Protein AF-A0AAE0V8I0-F1 (afdb_monomer)

Secondary structure (DSSP, 8-state):
----------------PPP-----SS-----HHHHHTT-HHHHHHHHHHHH-HHHHHHT---HHHHHHHTTSHHHHHHHHT---S-S-HHHHTS-EEEEEEESS-HHHHHHHHHHH--TTSEEEEEE-TTS-HHHHHHHHHHHTT-TTEEE-SS-----TTSHHHHHHHHHHHHHHHHH-S---EEEEEETT---SS-HHHHHHHHHHTTT--B--BEEPPGGGGHHHHEEEEEETTEEEEEEEEPPPPGGGPPPEE--S--EEEHHHHHHHHH-HHHHHHHHHHTTSSSGGGTHHHHHTTSTTSTT---SSGGG-B-TTT-SS-----GGGS-S--------TTHHHHHHHHHHHHHHHHHHHHH-----PPP------------

Radius of gyration: 29.78 Å; Cα contacts (8 Å, |Δi|>4): 519; chains: 1; bounding box: 149×84×54 Å

Foldseek 3Di:
DDDDDDDDDDDDDPDDDDDDDDDDDDDDDQDVVCVVVVNVVSVVSVVVLVPDPVSVVVLDDFLVNLLVLLVDLVSNCVVLVADAADPDPLLLQAEEEEEEEEQDDLVLQSVQCRQADDLSYAYEYAYAPPHDPSSVSSNQSNQVSHPRRDYQPDHHNDFAQALSLVVSVLSSLVVRLVVDPRHWKYWYYYSNDHDPDHSSRVSVVSVVCVQAKFWAWAQDDPVCCQQQQFFWDDDPSHIDTDPHGADQQPPNFGWTFTALIIIHTNQLSVCCNPPPSNVSRSVSLRRGGNSSRTSVSRLLQDPPRGNHDDPDRVRGAHPVNGPRDDDDDPVPPPPDPDPDPPPPCVVVVVVVVVVVVVVVVCCVVPDDPPPDDDDDDDDDDDDDDD

Sequence (386 aa):
MRTERRNNTRHANFSQVHLWHLRPQSLRDPDTMGSSQGDRDELKCAQIQTLTKSFRKITRITDEQYIKQTEDCENFRRTRKYLLFPLSEEEKAFPVAYSIVLHHKTQNFERLLRSIYSPQNFYCIHVDKKAPESTRKAISSIVSCFDNVFLASKTEAVVYASWSRVQADINCMKDLYQVSNHWKYFINLCGQDFPIKTNLEIVRALKALGGANSLETESTPAIKGYRWKKSYQVRNGEIWRTNQDKSPPPFGLKVFSGNTYIVVSRDFVRYVLENPKAQVLISWINDTYSPDELLWATLQRIPGVPGFLRAHSKFDVTDIYSISRLIKWQGHEGAVDGLYPACLIAAGIFIILLLALYAILWKCMVSPPQRGKRKRILKGTNATCL

Organism: NCBI:txid175788

Mean predicted aligned error: 12.35 Å

InterPro domains:
  IPR003406 Glycosyl transferase, family 14 [PF02485] (96-333)

Structure (mmCIF, N/CA/C/O backbone):
data_AF-A0AAE0V8I0-F1
#
_entry.id   AF-A0AAE0V8I0-F1
#
loop_
_atom_site.group_PDB
_atom_site.id
_atom_site.type_symbol
_atom_site.label_atom_id
_atom_site.label_alt_id
_atom_site.label_comp_id
_atom_site.label_asym_id
_atom_site.label_entity_id
_atom_site.label_seq_id
_atom_site.pdbx_PDB_ins_code
_atom_site.Cartn_x
_atom_site.Cartn_y
_atom_site.Cartn_z
_atom_site.occupancy
_atom_site.B_iso_or_equiv
_atom_site.auth_seq_id
_atom_site.auth_comp_id
_atom_site.auth_asym_id
_atom_site.auth_atom_id
_atom_site.pdbx_PDB_model_num
ATOM 1 N N . MET A 1 1 ? -87.449 -2.166 -4.732 1.00 37.69 1 MET A N 1
ATOM 2 C CA . MET A 1 1 ? -86.564 -2.655 -3.645 1.00 37.69 1 MET A CA 1
ATOM 3 C C . MET A 1 1 ? -85.340 -1.734 -3.642 1.00 37.69 1 MET A C 1
ATOM 5 O O . MET A 1 1 ? -84.672 -1.703 -4.660 1.00 37.69 1 MET A O 1
ATOM 9 N N . ARG A 1 2 ? -85.167 -0.739 -2.745 1.00 29.28 2 ARG A N 1
ATOM 10 C CA . ARG A 1 2 ? -84.652 -0.834 -1.345 1.00 29.28 2 ARG A CA 1
ATOM 11 C C . ARG A 1 2 ? -83.521 -1.883 -1.244 1.00 29.28 2 ARG A C 1
ATOM 13 O O . ARG A 1 2 ? -83.790 -3.011 -1.621 1.00 29.28 2 ARG A O 1
ATOM 20 N N . THR A 1 3 ? -82.284 -1.648 -0.785 1.00 29.50 3 THR A N 1
ATOM 21 C CA . THR A 1 3 ? -81.689 -0.636 0.122 1.00 29.50 3 THR A CA 1
ATOM 22 C C . THR A 1 3 ? -80.147 -0.799 0.144 1.00 29.50 3 THR A C 1
ATOM 24 O O . THR A 1 3 ? -79.665 -1.921 0.191 1.00 29.50 3 THR A O 1
ATOM 27 N N . GLU A 1 4 ? -79.406 0.317 0.123 1.00 28.11 4 GLU A N 1
ATOM 28 C CA . GLU A 1 4 ? -78.242 0.716 0.959 1.00 28.11 4 GLU A CA 1
ATOM 29 C C . GLU A 1 4 ? -77.343 -0.324 1.706 1.00 28.11 4 GLU A C 1
ATOM 31 O O . GLU A 1 4 ? -77.831 -1.011 2.600 1.00 28.11 4 GLU A O 1
ATOM 36 N N . ARG A 1 5 ? -75.999 -0.297 1.505 1.00 28.23 5 ARG A N 1
ATOM 37 C CA . ARG A 1 5 ? -74.964 0.212 2.469 1.00 28.23 5 ARG A CA 1
ATOM 38 C C . ARG A 1 5 ? -73.483 -0.158 2.159 1.00 28.23 5 ARG A C 1
ATOM 40 O O . ARG A 1 5 ? -73.115 -1.321 2.136 1.00 28.23 5 ARG A O 1
ATOM 47 N N . ARG A 1 6 ? -72.655 0.907 2.159 1.00 28.14 6 ARG A N 1
ATOM 48 C CA . ARG A 1 6 ? -71.304 1.129 2.759 1.00 28.14 6 ARG A CA 1
ATOM 49 C C . ARG A 1 6 ? -70.010 0.456 2.236 1.00 28.14 6 ARG A C 1
ATOM 51 O O . ARG A 1 6 ? -69.714 -0.694 2.523 1.00 28.14 6 ARG A O 1
ATOM 58 N N . ASN A 1 7 ? -69.165 1.336 1.674 1.00 26.17 7 ASN A N 1
ATOM 59 C CA . ASN A 1 7 ? -67.704 1.519 1.808 1.00 26.17 7 ASN A CA 1
ATOM 60 C C . ASN A 1 7 ? -66.908 0.567 2.720 1.00 26.17 7 ASN A C 1
ATOM 62 O O . ASN A 1 7 ? -67.127 0.581 3.932 1.00 26.17 7 ASN A O 1
ATOM 66 N N . ASN A 1 8 ? -65.826 -0.019 2.178 1.00 25.42 8 ASN A N 1
ATOM 67 C CA . ASN A 1 8 ? -64.549 -0.155 2.894 1.00 25.42 8 ASN A CA 1
ATOM 68 C C . ASN A 1 8 ? -63.358 -0.476 1.954 1.00 25.42 8 ASN A C 1
ATOM 70 O O . ASN A 1 8 ? -63.134 -1.632 1.620 1.00 25.42 8 ASN A O 1
ATOM 74 N N . THR A 1 9 ? -62.534 0.513 1.602 1.00 29.11 9 THR A N 1
ATOM 75 C CA . THR A 1 9 ? -61.118 0.285 1.243 1.00 29.11 9 THR A CA 1
ATOM 76 C C . THR A 1 9 ? -60.301 1.454 1.772 1.00 29.11 9 THR A C 1
ATOM 78 O O . THR A 1 9 ? -60.267 2.537 1.192 1.00 29.11 9 THR A O 1
ATOM 81 N N . ARG A 1 10 ? -59.706 1.242 2.950 1.00 26.23 10 ARG A N 1
ATOM 82 C CA . ARG A 1 10 ? -58.800 2.178 3.616 1.00 26.23 10 ARG A CA 1
ATOM 83 C C . ARG A 1 10 ? -57.425 2.124 2.957 1.00 26.23 10 ARG A C 1
ATOM 85 O O . ARG A 1 10 ? -56.802 1.069 2.903 1.00 26.23 10 ARG A O 1
ATOM 92 N N . HIS A 1 11 ? -56.949 3.295 2.549 1.00 26.14 11 HIS A N 1
ATOM 93 C CA . HIS A 1 11 ? -55.534 3.597 2.390 1.00 26.14 11 HIS A CA 1
ATOM 94 C C . HIS A 1 11 ? -54.793 3.332 3.708 1.00 26.14 11 HIS A C 1
ATOM 96 O O . HIS A 1 11 ? -55.184 3.839 4.762 1.00 26.14 11 HIS A O 1
ATOM 102 N N . ALA A 1 12 ? -53.722 2.542 3.653 1.00 26.06 12 ALA A N 1
ATOM 103 C CA . ALA A 1 12 ? -52.812 2.370 4.774 1.00 26.06 12 ALA A CA 1
ATOM 104 C C . ALA A 1 12 ? -51.876 3.587 4.856 1.00 26.06 12 ALA A C 1
ATOM 106 O O . ALA A 1 12 ? -50.878 3.678 4.146 1.00 26.06 12 ALA A O 1
ATOM 107 N N . ASN A 1 13 ? -52.235 4.528 5.730 1.00 22.41 13 ASN A N 1
ATOM 108 C CA . ASN A 1 13 ? -51.329 5.526 6.288 1.00 22.41 13 ASN A CA 1
ATOM 109 C C . ASN A 1 13 ? -50.276 4.809 7.146 1.00 22.41 13 ASN A C 1
ATOM 111 O O . ASN A 1 13 ? -50.617 4.275 8.202 1.00 22.41 13 ASN A O 1
ATOM 115 N N . PHE A 1 14 ? -49.005 4.835 6.741 1.00 24.28 14 PHE A N 1
ATOM 116 C CA . PHE A 1 14 ? -47.903 4.610 7.676 1.00 24.28 14 PHE A CA 1
ATOM 117 C C . PHE A 1 14 ? -47.605 5.931 8.382 1.00 24.28 14 PHE A C 1
ATOM 119 O O . PHE A 1 14 ? -46.954 6.832 7.860 1.00 24.28 14 PHE A O 1
ATOM 126 N N . SER A 1 15 ? -48.181 6.044 9.572 1.00 25.33 15 SER A N 1
ATOM 127 C CA . SER A 1 15 ? -47.962 7.101 10.546 1.00 25.33 15 SER A CA 1
ATOM 128 C C . SER A 1 15 ? -46.480 7.244 10.902 1.00 25.33 15 SER A C 1
ATOM 130 O O . SER A 1 15 ? -45.805 6.272 11.242 1.00 25.33 15 SER A O 1
ATOM 132 N N . GLN A 1 16 ? -46.025 8.496 10.839 1.00 25.70 16 GLN A N 1
ATOM 133 C CA . GLN A 1 16 ? -44.775 9.020 11.378 1.00 25.70 16 GLN A CA 1
ATOM 134 C C . GLN A 1 16 ? -44.486 8.448 12.768 1.00 25.70 16 GLN A C 1
ATOM 136 O O . GLN A 1 16 ? -45.225 8.687 13.721 1.00 25.70 16 GLN A O 1
ATOM 141 N N . VAL A 1 17 ? -43.371 7.733 12.892 1.00 26.28 17 VAL A N 1
ATOM 142 C CA . VAL A 1 17 ? -42.777 7.428 14.191 1.00 26.28 17 VAL A CA 1
ATOM 143 C C . VAL A 1 17 ? -41.983 8.660 14.615 1.00 26.28 17 VAL A C 1
ATOM 145 O O . VAL A 1 17 ? -41.056 9.092 13.931 1.00 26.28 17 VAL A O 1
ATOM 148 N N . HIS A 1 18 ? -42.429 9.256 15.716 1.00 25.70 18 HIS A N 1
ATOM 149 C CA . HIS A 1 18 ? -41.935 10.491 16.305 1.00 25.70 18 HIS A CA 1
ATOM 150 C C . HIS A 1 18 ? -40.403 10.546 16.422 1.00 25.70 18 HIS A C 1
ATOM 152 O O . HIS A 1 18 ? -39.776 9.756 17.127 1.00 25.70 18 HIS A O 1
ATOM 158 N N . LEU A 1 19 ? -39.816 11.548 15.760 1.00 24.81 19 LEU A N 1
ATOM 159 C CA . LEU A 1 19 ? -38.449 12.003 15.981 1.00 24.81 19 LEU A CA 1
ATOM 160 C C . LEU A 1 19 ? -38.363 12.655 17.367 1.00 24.81 19 LEU A C 1
ATOM 162 O O . LEU A 1 19 ? -39.004 13.675 17.621 1.00 24.81 19 LEU A O 1
ATOM 166 N N . TRP A 1 20 ? -37.524 12.101 18.235 1.00 25.14 20 TRP A N 1
ATOM 167 C CA . TRP A 1 20 ? -37.144 12.699 19.510 1.00 25.14 20 TRP A CA 1
ATOM 168 C C . TRP A 1 20 ? -36.502 14.078 19.288 1.00 25.14 20 TRP A C 1
ATOM 170 O O . TRP A 1 20 ? -35.341 14.189 18.899 1.00 25.14 20 TRP A O 1
ATOM 180 N N . HIS A 1 21 ? -37.276 15.139 19.519 1.00 29.64 21 HIS A N 1
ATOM 181 C CA . HIS A 1 21 ? -36.801 16.516 19.627 1.00 29.64 21 HIS A CA 1
ATOM 182 C C . HIS A 1 21 ? -36.684 16.891 21.100 1.00 29.64 21 HIS A C 1
ATOM 184 O O . HIS A 1 21 ? -37.658 17.321 21.704 1.00 29.64 21 HIS A O 1
ATOM 190 N N . LEU A 1 22 ? -35.478 16.784 21.655 1.00 26.23 22 LEU A N 1
ATOM 191 C CA . LEU A 1 22 ? -35.061 17.563 22.821 1.00 26.23 22 LEU A CA 1
ATOM 192 C C . LEU A 1 22 ? -33.598 17.978 22.610 1.00 26.23 22 LEU A C 1
ATOM 194 O O . LEU A 1 22 ? -32.671 17.288 23.025 1.00 26.23 22 LEU A O 1
ATOM 198 N N . ARG A 1 23 ? -33.392 19.097 21.900 1.00 28.05 23 ARG A N 1
ATOM 199 C CA . ARG A 1 23 ? -32.102 19.805 21.849 1.00 28.05 23 ARG A CA 1
ATOM 200 C C . ARG A 1 23 ? -32.091 20.891 22.928 1.00 28.05 23 ARG A C 1
ATOM 202 O O . ARG A 1 23 ? -32.967 21.754 22.891 1.00 28.05 23 ARG A O 1
ATOM 209 N N . PRO A 1 24 ? -31.078 20.953 23.801 1.00 25.78 24 PRO A N 1
ATOM 210 C CA . PRO A 1 24 ? -30.691 22.204 24.433 1.00 25.78 24 PRO A CA 1
ATOM 211 C C . PRO A 1 24 ? -29.998 23.095 23.392 1.00 25.78 24 PRO A C 1
ATOM 213 O O . PRO A 1 24 ? -29.109 22.655 22.662 1.00 25.78 24 PRO A O 1
ATOM 216 N N . GLN A 1 25 ? -30.423 24.354 23.305 1.00 33.75 25 GLN A N 1
ATOM 217 C CA . GLN A 1 25 ? -29.809 25.385 22.472 1.00 33.75 25 GLN A CA 1
ATOM 218 C C . GLN A 1 25 ? -28.459 25.818 23.063 1.00 33.75 25 GLN A C 1
ATOM 220 O O . GLN A 1 25 ? -28.404 26.728 23.881 1.00 33.75 25 GLN A O 1
ATOM 225 N N . SER A 1 26 ? -27.355 25.220 22.618 1.00 31.88 26 SER A N 1
ATOM 226 C CA . SER A 1 26 ? -26.054 25.901 22.622 1.00 31.88 26 SER A CA 1
ATOM 227 C C . SER A 1 26 ? -25.105 25.226 21.631 1.00 31.88 26 SER A C 1
ATOM 229 O O . SER A 1 26 ? -24.737 24.076 21.841 1.00 31.88 26 SER A O 1
ATOM 231 N N . LEU A 1 27 ? -24.702 25.979 20.598 1.00 36.06 27 LEU A N 1
ATOM 232 C CA . LEU A 1 27 ? -23.822 25.609 19.474 1.00 36.06 27 LEU A CA 1
ATOM 233 C C . LEU A 1 27 ? -24.478 24.670 18.440 1.00 36.06 27 LEU A C 1
ATOM 235 O O . LEU A 1 27 ? -24.675 23.484 18.673 1.00 36.06 27 LEU A O 1
ATOM 239 N N . ARG A 1 28 ? -24.825 25.224 17.269 1.00 42.19 28 ARG A N 1
ATOM 240 C CA . ARG A 1 28 ? -25.161 24.437 16.074 1.00 42.19 28 ARG A CA 1
ATOM 241 C C . ARG A 1 28 ? -23.890 23.713 15.624 1.00 42.19 28 ARG A C 1
ATOM 243 O O . ARG A 1 28 ? -22.942 24.376 15.211 1.00 42.19 28 ARG A O 1
ATOM 250 N N . ASP A 1 29 ? -23.868 22.389 15.742 1.00 52.91 29 ASP A N 1
ATOM 251 C CA . ASP A 1 29 ? -22.893 21.562 15.030 1.00 52.91 29 ASP A CA 1
ATOM 252 C C . ASP A 1 29 ? -23.135 21.701 13.516 1.00 52.91 29 ASP A C 1
ATOM 254 O O . ASP A 1 29 ? -24.301 21.768 13.114 1.00 52.91 29 ASP A O 1
ATOM 258 N N . PRO A 1 30 ? -22.076 21.772 12.687 1.00 56.41 30 PRO A N 1
ATOM 259 C CA . PRO A 1 30 ? -22.217 21.912 11.245 1.00 56.41 30 PRO A CA 1
ATOM 260 C C . PRO A 1 30 ? -22.981 20.722 10.673 1.00 56.41 30 PRO A C 1
ATOM 262 O O . PRO A 1 30 ? -22.713 19.561 11.014 1.00 56.41 30 PRO A O 1
ATOM 265 N N . ASP A 1 31 ? -23.942 21.009 9.802 1.00 53.91 31 ASP A N 1
ATOM 266 C CA . ASP A 1 31 ? -24.785 19.978 9.222 1.00 53.91 31 ASP A CA 1
ATOM 267 C C . ASP A 1 31 ? -23.994 19.252 8.125 1.00 53.91 31 ASP A C 1
ATOM 269 O O . ASP A 1 31 ? -23.633 19.811 7.083 1.00 53.91 31 ASP A O 1
ATOM 273 N N . THR A 1 32 ? -23.668 17.979 8.371 1.00 55.34 32 THR A N 1
ATOM 274 C CA . THR A 1 32 ? -22.808 17.176 7.478 1.00 55.34 32 THR A CA 1
ATOM 275 C C . THR A 1 32 ? -23.327 17.105 6.038 1.00 55.34 32 THR A C 1
ATOM 277 O O . THR A 1 32 ? -22.531 16.990 5.103 1.00 55.34 32 THR A O 1
ATOM 280 N N . MET A 1 33 ? -24.644 17.232 5.847 1.00 41.69 33 MET A N 1
ATOM 281 C CA . MET A 1 33 ? -25.277 17.229 4.530 1.00 41.69 33 MET A CA 1
ATOM 282 C C . MET A 1 33 ? -24.984 18.522 3.746 1.00 41.69 33 MET A C 1
ATOM 284 O O . MET A 1 33 ? -24.612 18.433 2.576 1.00 41.69 33 MET A O 1
ATOM 288 N N . GLY A 1 34 ? -25.027 19.698 4.385 1.00 48.84 34 GLY A N 1
ATOM 289 C CA . GLY A 1 34 ? -24.674 20.977 3.746 1.00 48.84 34 GLY A CA 1
ATOM 290 C C . GLY A 1 34 ? -23.189 21.055 3.374 1.00 48.84 34 GLY A C 1
ATOM 291 O O . GLY A 1 34 ? -22.834 21.464 2.267 1.00 48.84 34 GLY A O 1
ATOM 292 N N . SER A 1 35 ? -22.313 20.519 4.233 1.00 52.12 35 SER A N 1
ATOM 293 C CA . SER A 1 35 ? -20.873 20.400 3.943 1.00 52.12 35 SER A CA 1
ATOM 294 C C . SER A 1 35 ? -20.582 19.509 2.725 1.00 52.12 35 SER A C 1
ATOM 296 O O . SER A 1 35 ? -19.678 19.804 1.946 1.00 52.12 35 SER A O 1
ATOM 298 N N . SER A 1 36 ? -21.360 18.437 2.524 1.00 52.53 36 SER A N 1
ATOM 299 C CA . SER A 1 36 ? -21.216 17.542 1.364 1.00 52.53 36 SER A CA 1
ATOM 300 C C . SER A 1 36 ? -21.694 18.158 0.042 1.00 52.53 36 SER A C 1
ATOM 302 O O . SER A 1 36 ? -21.220 17.762 -1.020 1.00 52.53 36 SER A O 1
ATOM 304 N N . GLN A 1 37 ? -22.587 19.151 0.106 1.00 62.88 37 GLN A N 1
ATOM 305 C CA . GLN A 1 37 ? -23.098 19.897 -1.051 1.00 62.88 37 GLN A CA 1
ATOM 306 C C . GLN A 1 37 ? -22.260 21.145 -1.372 1.00 62.88 37 GLN A C 1
ATOM 308 O O . GLN A 1 37 ? -22.535 21.836 -2.350 1.00 62.88 37 GLN A O 1
ATOM 313 N N . GLY A 1 38 ? -21.217 21.424 -0.580 1.00 62.06 38 GLY A N 1
ATOM 314 C CA . GLY A 1 38 ? -20.349 22.583 -0.778 1.00 62.06 38 GLY A CA 1
ATOM 315 C C . GLY A 1 38 ? -20.977 23.906 -0.340 1.00 62.06 38 GLY A C 1
ATOM 316 O O . GLY A 1 38 ? -20.612 24.953 -0.879 1.00 62.06 38 GLY A O 1
ATOM 317 N N . ASP A 1 39 ? -21.904 23.878 0.622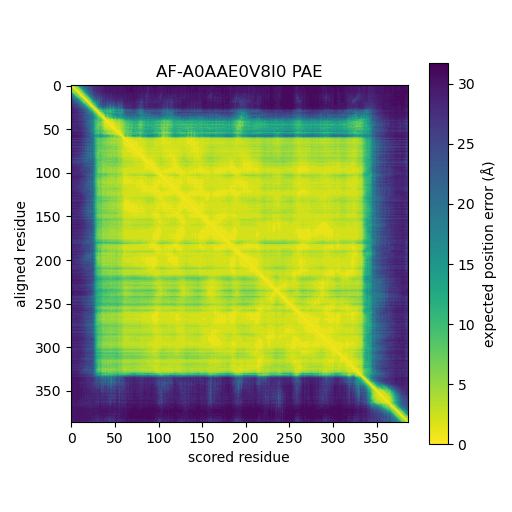 1.00 78.00 39 ASP A N 1
ATOM 318 C CA . ASP A 1 39 ? -22.476 25.093 1.200 1.00 78.00 39 ASP A CA 1
ATOM 319 C C . ASP A 1 39 ? -21.370 25.945 1.850 1.00 78.00 39 ASP A C 1
ATOM 321 O O . ASP A 1 39 ? -20.663 25.513 2.767 1.00 78.00 39 ASP A O 1
ATOM 325 N N . ARG A 1 40 ? -21.193 27.172 1.343 1.00 75.88 40 ARG A N 1
ATOM 326 C CA . ARG A 1 40 ? -20.118 28.078 1.769 1.00 75.88 40 ARG A CA 1
ATOM 327 C C . ARG A 1 40 ? -20.244 28.476 3.233 1.00 75.88 40 ARG A C 1
ATOM 329 O O . ARG A 1 40 ? -19.215 28.728 3.862 1.00 75.88 40 ARG A O 1
ATOM 336 N N . ASP A 1 41 ? -21.458 28.561 3.762 1.00 77.38 41 ASP A N 1
ATOM 337 C CA . ASP A 1 41 ? -21.664 29.001 5.137 1.00 77.38 41 ASP A CA 1
ATOM 338 C C . ASP A 1 41 ? -21.381 27.863 6.123 1.00 77.38 41 ASP A C 1
ATOM 340 O O . ASP A 1 41 ? -20.674 28.079 7.109 1.00 77.38 41 ASP A O 1
ATOM 344 N N . GLU A 1 42 ? -21.755 26.628 5.786 1.00 76.56 42 GLU A N 1
ATOM 345 C CA . GLU A 1 42 ? -21.354 25.435 6.545 1.00 76.56 42 GLU A CA 1
ATOM 346 C C . GLU A 1 42 ? -19.833 25.223 6.527 1.00 76.56 42 GLU A C 1
ATOM 348 O O . GLU A 1 42 ? -19.230 24.926 7.562 1.00 76.56 42 GLU A O 1
ATOM 353 N N . LEU A 1 43 ? -19.172 25.462 5.387 1.00 73.75 43 LEU A N 1
ATOM 354 C CA . LEU A 1 43 ? -17.709 25.405 5.295 1.00 73.75 43 LEU A CA 1
ATOM 355 C C . LEU A 1 43 ? -17.035 26.437 6.212 1.00 73.75 43 LEU A C 1
ATOM 357 O O . LEU A 1 43 ? -16.074 26.104 6.910 1.00 73.75 43 LEU A O 1
ATOM 361 N N . LYS A 1 44 ? -17.546 27.674 6.264 1.00 78.31 44 LYS A N 1
ATOM 362 C CA . LYS A 1 44 ? -17.046 28.708 7.187 1.00 78.31 44 LYS A CA 1
ATOM 363 C C . LYS A 1 44 ? -17.308 28.340 8.646 1.00 78.31 44 LYS A C 1
ATOM 365 O O . LYS A 1 44 ? -16.418 28.498 9.481 1.00 78.31 44 LYS A O 1
ATOM 370 N N . CYS A 1 45 ? -18.495 27.829 8.970 1.00 78.94 45 CYS A N 1
ATOM 371 C CA . CYS A 1 45 ? -18.824 27.367 10.318 1.00 78.94 45 CYS A CA 1
ATOM 372 C C . CYS A 1 45 ? -17.878 26.248 10.771 1.00 78.94 45 CYS A C 1
ATOM 374 O O . CYS A 1 45 ? -17.304 26.335 11.861 1.00 78.94 45 CYS A O 1
ATOM 376 N N . ALA A 1 46 ? -17.628 25.257 9.913 1.00 78.69 46 ALA A N 1
ATOM 377 C CA . ALA A 1 46 ? -16.664 24.194 10.174 1.00 78.69 46 ALA A CA 1
ATOM 378 C C . ALA A 1 46 ? -15.241 24.748 10.376 1.00 78.69 46 ALA A C 1
ATOM 380 O O . ALA A 1 46 ? -14.559 24.366 11.330 1.00 78.69 46 ALA A O 1
ATOM 381 N N . GLN A 1 47 ? -14.800 25.703 9.547 1.00 78.19 47 GLN A N 1
ATOM 382 C CA . GLN A 1 47 ? -13.503 26.370 9.715 1.00 78.19 47 GLN A CA 1
ATOM 383 C C . GLN A 1 47 ? -13.388 27.058 11.080 1.00 78.19 47 GLN A C 1
ATOM 385 O O . GLN A 1 47 ? -12.411 26.834 11.796 1.00 78.19 47 GLN A O 1
ATOM 390 N N . ILE A 1 48 ? -14.395 27.832 11.487 1.00 84.38 48 ILE A N 1
ATOM 391 C CA . ILE A 1 48 ? -14.405 28.517 12.787 1.00 84.38 48 ILE A CA 1
ATOM 392 C C . ILE A 1 48 ? -14.366 27.498 13.934 1.00 84.38 48 ILE A C 1
ATOM 394 O O . ILE A 1 48 ? -13.591 27.660 14.881 1.00 84.38 48 ILE A O 1
ATOM 398 N N . GLN A 1 49 ? -15.130 26.407 13.840 1.00 81.88 49 GLN A N 1
ATOM 399 C CA . GLN A 1 49 ? -15.165 25.372 14.873 1.00 81.88 49 GLN A CA 1
ATOM 400 C C . GLN A 1 49 ? -13.788 24.723 15.088 1.00 81.88 49 GLN A C 1
ATOM 402 O O . GLN A 1 49 ? -13.405 24.481 16.236 1.00 81.88 49 GLN A O 1
ATOM 407 N N . THR A 1 50 ? -12.988 24.527 14.029 1.00 79.25 50 THR A N 1
ATOM 408 C CA . THR A 1 50 ? -11.626 23.951 14.135 1.00 79.25 50 THR A CA 1
ATOM 409 C C . THR A 1 50 ? -10.653 24.810 14.959 1.00 79.25 50 THR A C 1
ATOM 411 O O . THR A 1 50 ? -9.656 24.308 15.498 1.00 79.25 50 THR A O 1
ATOM 414 N N . LEU A 1 51 ? -10.942 26.107 15.105 1.00 83.12 51 LEU A N 1
ATOM 415 C CA . LEU A 1 51 ? -10.143 27.038 15.902 1.00 83.12 51 LEU A CA 1
ATOM 416 C C . LEU A 1 51 ? -10.495 26.983 17.395 1.00 83.12 51 LEU A C 1
ATOM 418 O O . LEU A 1 51 ? -9.691 27.400 18.231 1.00 83.12 51 LEU A O 1
ATOM 422 N N . THR A 1 52 ? -11.659 26.436 17.751 1.00 85.62 52 THR A N 1
ATOM 423 C CA . THR A 1 52 ? -12.129 26.407 19.140 1.00 85.62 52 THR A CA 1
ATOM 424 C C . THR A 1 52 ? -11.305 25.448 20.010 1.00 85.62 52 THR A C 1
ATOM 426 O O . THR A 1 52 ? -10.936 24.339 19.612 1.00 85.62 52 THR A O 1
ATOM 429 N N . LYS A 1 53 ? -11.013 25.863 21.254 1.00 81.56 53 LYS A N 1
ATOM 430 C CA . LYS A 1 53 ? -10.262 25.038 22.223 1.00 81.56 53 LYS A CA 1
ATOM 431 C C . LYS A 1 53 ? -11.001 23.744 22.577 1.00 81.56 53 LYS A C 1
ATOM 433 O O . LYS A 1 53 ? -10.360 22.706 22.733 1.00 81.56 53 LYS A O 1
ATOM 438 N N . SER A 1 54 ? -12.329 23.806 22.690 1.00 84.75 54 SER A N 1
ATOM 439 C CA . SER A 1 54 ? -13.187 22.651 22.976 1.00 84.75 54 SER A CA 1
ATOM 440 C C . SER A 1 54 ? -13.040 21.575 21.898 1.00 84.75 54 SER A C 1
ATOM 442 O O . SER A 1 54 ? -12.733 20.429 22.223 1.00 84.75 54 SER A O 1
ATOM 444 N N . PHE A 1 55 ? -13.134 21.951 20.620 1.00 80.38 55 PHE A N 1
ATOM 445 C CA . PHE A 1 55 ? -12.997 21.024 19.495 1.00 80.38 55 PHE A CA 1
ATOM 446 C C . PHE A 1 55 ? -11.611 20.361 19.439 1.00 80.38 55 PHE A C 1
ATOM 448 O O . PHE A 1 55 ? -11.491 19.144 19.274 1.00 80.38 55 PHE A O 1
ATOM 455 N N . ARG A 1 56 ? -10.541 21.136 19.662 1.00 75.56 56 ARG A N 1
ATOM 456 C CA . ARG A 1 56 ? -9.161 20.612 19.683 1.00 75.56 56 ARG A CA 1
ATOM 457 C C . ARG A 1 56 ? -8.904 19.607 20.808 1.00 75.56 56 ARG A C 1
ATOM 459 O O . ARG A 1 56 ? -8.046 18.741 20.656 1.00 75.56 56 ARG A O 1
ATOM 466 N N . LYS A 1 57 ? -9.609 19.727 21.938 1.00 76.00 57 LYS A N 1
ATOM 467 C CA . LYS A 1 57 ? -9.474 18.806 23.076 1.00 76.00 57 LYS A CA 1
ATOM 468 C C . LYS A 1 57 ? -10.285 17.522 22.872 1.00 76.00 57 LYS A C 1
ATOM 470 O O . LYS A 1 57 ? -9.780 16.450 23.172 1.00 76.00 57 LYS A O 1
ATOM 475 N N . ILE A 1 58 ? -11.499 17.624 22.323 1.00 74.00 58 ILE A N 1
ATOM 476 C CA . ILE A 1 58 ? -12.385 16.475 22.045 1.00 74.00 58 ILE A CA 1
ATOM 477 C C . ILE A 1 58 ? -11.768 15.517 21.020 1.00 74.00 58 ILE A C 1
ATOM 479 O O . ILE A 1 58 ? -11.927 14.304 21.104 1.00 74.00 58 ILE A O 1
ATOM 483 N N . THR A 1 59 ? -11.054 16.059 20.038 1.00 68.31 59 THR A N 1
ATOM 484 C CA . THR A 1 59 ? -10.571 15.289 18.889 1.00 68.31 59 THR A CA 1
ATOM 485 C C . THR A 1 59 ? -9.289 14.506 19.143 1.00 68.31 59 THR A C 1
ATOM 487 O O . THR A 1 59 ? -8.814 13.890 18.199 1.00 68.31 59 THR A O 1
ATOM 490 N N . ARG A 1 60 ? -8.724 14.485 20.358 1.00 81.62 60 ARG A N 1
ATOM 491 C CA . ARG A 1 60 ? -7.455 13.798 20.650 1.00 81.62 60 ARG A CA 1
ATOM 492 C C . ARG A 1 60 ? -7.655 12.618 21.595 1.00 81.62 60 ARG A C 1
ATOM 494 O O . ARG A 1 60 ? -7.810 12.816 22.795 1.00 81.62 60 ARG A O 1
ATOM 501 N N . ILE A 1 61 ? -7.599 11.407 21.044 1.00 90.44 61 ILE A N 1
ATOM 502 C CA . ILE A 1 61 ? -7.503 10.160 21.818 1.00 90.44 61 ILE A CA 1
ATOM 503 C C . ILE A 1 61 ? -6.027 9.760 21.877 1.00 90.44 61 ILE A C 1
ATOM 505 O O . ILE A 1 61 ? -5.379 9.688 20.830 1.00 90.44 61 ILE A O 1
ATOM 509 N N . THR A 1 62 ? -5.490 9.542 23.078 1.00 94.31 62 THR A N 1
ATOM 510 C CA . THR A 1 62 ? -4.073 9.188 23.268 1.00 94.31 62 THR A CA 1
ATOM 511 C C . THR A 1 62 ? -3.815 7.700 23.039 1.00 94.31 62 THR A C 1
ATOM 513 O O . THR A 1 62 ? -4.740 6.884 23.038 1.00 94.31 62 THR A O 1
ATOM 516 N N . ASP A 1 63 ? -2.544 7.339 22.865 1.00 96.88 63 ASP A N 1
ATOM 517 C CA . ASP A 1 63 ? -2.116 5.947 22.706 1.00 96.88 63 ASP A CA 1
ATOM 518 C C . ASP A 1 63 ? -2.510 5.102 23.935 1.00 96.88 63 ASP A C 1
ATOM 520 O O . ASP A 1 63 ? -3.063 4.015 23.791 1.00 96.88 63 ASP A O 1
ATOM 524 N N . GLU A 1 64 ? -2.339 5.634 25.148 1.00 97.12 64 GLU A N 1
ATOM 525 C CA . GLU A 1 64 ? -2.693 4.967 26.411 1.00 97.12 64 GLU A CA 1
ATOM 526 C C . GLU A 1 64 ? -4.200 4.725 26.530 1.00 97.12 64 GLU A C 1
ATOM 528 O O . GLU A 1 64 ? -4.635 3.700 27.054 1.00 97.12 64 GLU A O 1
ATOM 533 N N . GLN A 1 65 ? -5.014 5.655 26.022 1.00 96.00 65 GLN A N 1
ATOM 534 C CA . GLN A 1 65 ? -6.462 5.484 26.000 1.00 96.00 65 GLN A CA 1
ATOM 535 C C . GLN A 1 65 ? -6.877 4.352 25.061 1.00 96.00 65 GLN A C 1
ATOM 537 O O . GLN A 1 65 ? -7.780 3.600 25.417 1.00 96.00 65 GLN A O 1
ATOM 542 N N . TYR A 1 66 ? -6.226 4.197 23.904 1.00 97.88 66 TYR A N 1
ATOM 543 C CA . TYR A 1 66 ? -6.480 3.054 23.023 1.00 97.88 66 TYR A CA 1
ATOM 544 C C . TYR A 1 66 ? -6.071 1.735 23.671 1.00 97.88 66 TYR A C 1
ATOM 546 O O . TYR A 1 66 ? -6.859 0.795 23.636 1.00 97.88 66 TYR A O 1
ATOM 554 N N . ILE A 1 67 ? -4.899 1.684 24.313 1.00 98.31 67 ILE A N 1
ATOM 555 C CA . ILE A 1 67 ? -4.436 0.495 25.046 1.00 98.31 67 ILE A CA 1
ATOM 556 C C . ILE A 1 67 ? -5.474 0.092 26.100 1.00 98.31 67 ILE A C 1
ATOM 558 O O . ILE A 1 67 ? -5.930 -1.043 26.101 1.00 98.31 67 ILE A O 1
ATOM 562 N N . LYS A 1 68 ? -5.939 1.041 26.922 1.00 98.12 68 LYS A N 1
ATOM 563 C CA . LYS A 1 68 ? -6.953 0.768 27.949 1.00 98.12 68 LYS A CA 1
ATOM 564 C C . LYS A 1 68 ? -8.306 0.354 27.362 1.00 98.12 68 LYS A C 1
ATOM 566 O O . LYS A 1 68 ? -8.961 -0.543 27.871 1.00 98.12 68 LYS A O 1
ATOM 571 N N . GLN A 1 69 ? -8.769 1.023 26.305 1.00 97.19 69 GLN A N 1
ATOM 572 C CA . GLN A 1 69 ? -10.075 0.724 25.703 1.00 97.19 69 GLN A CA 1
ATOM 573 C C . GLN A 1 69 ? -10.122 -0.656 25.043 1.00 97.19 69 GLN A C 1
ATOM 575 O O . GLN A 1 69 ? -11.200 -1.231 24.952 1.00 97.19 69 GLN A O 1
ATOM 580 N N . THR A 1 70 ? -8.982 -1.163 24.578 1.00 98.31 70 THR A N 1
ATOM 581 C CA . THR A 1 70 ? -8.864 -2.449 23.874 1.00 98.31 70 THR A CA 1
ATOM 582 C C . THR A 1 70 ? -8.633 -3.637 24.811 1.00 98.31 70 THR A C 1
ATOM 584 O O . THR A 1 70 ? -8.625 -4.768 24.343 1.00 98.31 70 THR A O 1
ATOM 587 N N . GLU A 1 71 ? -8.537 -3.413 26.130 1.00 98.12 71 GLU A N 1
ATOM 588 C CA . GLU A 1 71 ? -8.594 -4.486 27.140 1.00 98.12 71 GLU A CA 1
ATOM 589 C C . GLU A 1 71 ? -9.930 -5.251 27.081 1.00 98.12 71 GLU A C 1
ATOM 591 O O . GLU A 1 71 ? -9.967 -6.457 27.308 1.00 98.12 71 GLU A O 1
ATOM 596 N N . ASP A 1 72 ? -11.018 -4.563 26.714 1.00 98.38 72 ASP A N 1
ATOM 597 C CA . ASP A 1 72 ? -12.324 -5.152 26.409 1.00 98.38 72 ASP A CA 1
ATOM 598 C C . ASP A 1 72 ? -12.636 -4.953 24.919 1.00 98.38 72 ASP A C 1
ATOM 600 O O . ASP A 1 72 ? -13.209 -3.942 24.496 1.00 98.38 72 ASP A O 1
ATOM 604 N N . CYS A 1 73 ? -12.242 -5.929 24.098 1.00 98.50 73 CYS A N 1
ATOM 605 C CA . CYS A 1 73 ? -12.422 -5.862 22.649 1.00 98.50 73 CYS A CA 1
ATOM 606 C C . CYS A 1 73 ? -13.892 -5.868 22.204 1.00 98.50 73 CYS A C 1
ATOM 608 O O . CYS A 1 73 ? -14.215 -5.320 21.145 1.00 98.50 73 CYS A O 1
ATOM 610 N N . GLU A 1 74 ? -14.812 -6.466 22.964 1.00 98.06 74 GLU A N 1
ATOM 611 C CA . GLU A 1 74 ? -16.239 -6.416 22.632 1.00 98.06 74 GLU A CA 1
ATOM 612 C C . GLU A 1 74 ? -16.773 -4.999 22.805 1.00 98.06 74 GLU A C 1
ATOM 614 O O . GLU A 1 74 ? -17.375 -4.428 21.886 1.00 98.06 74 GLU A O 1
ATOM 619 N N . ASN A 1 75 ? -16.475 -4.388 23.950 1.00 98.12 75 ASN A N 1
ATOM 620 C CA . ASN A 1 75 ? -16.868 -3.019 24.213 1.00 98.12 75 ASN A CA 1
ATOM 621 C C . ASN A 1 75 ? -16.146 -2.031 23.289 1.00 98.12 75 ASN A C 1
ATOM 623 O O . ASN A 1 75 ? -16.786 -1.100 22.797 1.00 98.12 75 ASN A O 1
ATOM 627 N N . PHE A 1 76 ? -14.866 -2.242 22.972 1.00 98.38 76 PHE A N 1
ATOM 628 C CA . PHE A 1 76 ? -14.137 -1.441 21.986 1.00 98.38 76 PHE A CA 1
ATOM 629 C C . PHE A 1 76 ? -14.835 -1.469 20.624 1.00 98.38 76 PHE A C 1
ATOM 631 O O . PHE A 1 76 ? -15.233 -0.423 20.108 1.00 98.38 76 PHE A O 1
ATOM 638 N N . ARG A 1 77 ? -15.075 -2.659 20.057 1.00 98.44 77 ARG A N 1
ATOM 639 C CA . ARG A 1 77 ? -15.720 -2.796 18.740 1.00 98.44 77 ARG A CA 1
ATOM 640 C C . ARG A 1 77 ? -17.111 -2.162 18.721 1.00 98.44 77 ARG A C 1
ATOM 642 O O . ARG A 1 77 ? -17.439 -1.437 17.778 1.00 98.44 77 ARG A O 1
ATOM 649 N N . ARG A 1 78 ? -17.897 -2.356 19.786 1.00 97.62 78 ARG A N 1
ATOM 650 C CA . ARG A 1 78 ? -19.240 -1.778 19.943 1.00 97.62 78 ARG A CA 1
ATOM 651 C C . ARG A 1 78 ? -19.213 -0.251 20.047 1.00 97.62 78 ARG A C 1
ATOM 653 O O . ARG A 1 78 ? -19.928 0.428 19.315 1.00 97.62 78 ARG A O 1
ATOM 660 N N . THR A 1 79 ? -18.383 0.303 20.930 1.00 96.50 79 THR A N 1
ATOM 661 C CA . THR A 1 79 ? -18.303 1.756 21.184 1.00 96.50 79 THR A CA 1
ATOM 662 C C . THR A 1 79 ? -17.713 2.516 20.002 1.00 96.50 79 THR A C 1
ATOM 664 O O . THR A 1 79 ? -18.184 3.604 19.664 1.00 96.50 79 THR A O 1
ATOM 667 N N . ARG A 1 80 ? -16.724 1.927 19.319 1.00 96.31 80 ARG A N 1
ATOM 668 C CA . ARG A 1 80 ? -16.148 2.479 18.089 1.00 96.31 80 ARG A CA 1
ATOM 669 C C . ARG A 1 80 ? -17.043 2.284 16.868 1.00 96.31 80 ARG A C 1
ATOM 671 O O . ARG A 1 80 ? -16.839 3.006 15.893 1.00 96.31 80 ARG A O 1
ATOM 678 N N . LYS A 1 81 ? -18.070 1.428 16.956 1.00 97.44 81 LYS A N 1
ATOM 679 C CA . LYS A 1 81 ? -19.063 1.122 15.909 1.00 97.44 81 LYS A CA 1
ATOM 680 C C . LYS A 1 81 ? -18.464 0.395 14.700 1.00 97.44 81 LYS A C 1
ATOM 682 O O . LYS A 1 81 ? -18.699 0.786 13.560 1.00 97.44 81 LYS A O 1
ATOM 687 N N . TYR A 1 82 ? -17.670 -0.643 14.950 1.00 98.19 82 TYR A N 1
ATOM 688 C CA . TYR A 1 82 ? -17.206 -1.534 13.887 1.00 98.19 82 TYR A CA 1
ATOM 689 C C . TYR A 1 82 ? -18.353 -2.398 13.359 1.00 98.19 82 TYR A C 1
ATOM 691 O O . TYR A 1 82 ? -19.172 -2.905 14.125 1.00 98.19 82 TYR A O 1
ATOM 699 N N . LEU A 1 83 ? -18.386 -2.590 12.042 1.00 96.00 83 LEU A N 1
ATOM 700 C CA . LEU A 1 83 ? -19.319 -3.495 11.378 1.00 96.00 83 LEU A CA 1
ATOM 701 C C . LEU A 1 83 ? -18.719 -4.902 11.354 1.00 96.00 83 LEU A C 1
ATOM 703 O O . LEU A 1 83 ? -17.806 -5.179 10.583 1.00 96.00 83 LEU A O 1
ATOM 707 N N . LEU A 1 84 ? -19.207 -5.780 12.232 1.00 96.88 84 LEU A N 1
ATOM 708 C CA . LEU A 1 84 ? -18.664 -7.135 12.424 1.00 96.88 84 LEU A CA 1
ATOM 709 C C . LEU A 1 84 ? -19.393 -8.218 11.613 1.00 96.88 84 LEU A C 1
ATOM 711 O O . LEU A 1 84 ? -19.183 -9.404 11.839 1.00 96.88 84 LEU A O 1
ATOM 715 N N . PHE A 1 85 ? -20.245 -7.822 10.670 1.00 97.19 85 PHE A N 1
ATOM 716 C CA . PHE A 1 85 ? -20.967 -8.719 9.769 1.00 97.19 85 PHE A CA 1
ATOM 717 C C . PHE A 1 85 ? -20.898 -8.175 8.331 1.00 97.19 85 PHE A C 1
ATOM 719 O O . PHE A 1 85 ? -20.824 -6.956 8.151 1.00 97.19 85 PHE A O 1
ATOM 726 N N . PRO A 1 86 ? -20.899 -9.040 7.299 1.00 97.62 86 PRO A N 1
ATOM 727 C CA . PRO A 1 86 ? -20.982 -8.588 5.913 1.00 97.62 86 PRO A CA 1
ATOM 728 C C . PRO A 1 86 ? -22.300 -7.847 5.662 1.00 97.62 86 PRO A C 1
ATOM 730 O O . PRO A 1 86 ? -23.356 -8.312 6.086 1.00 97.62 86 PRO A O 1
ATOM 733 N N . LEU A 1 87 ? -22.252 -6.718 4.952 1.00 97.31 87 LEU A N 1
ATOM 734 C CA . LEU A 1 87 ? -23.454 -5.939 4.625 1.00 97.31 87 LEU A CA 1
ATOM 735 C C . LEU A 1 87 ? -24.219 -6.486 3.409 1.00 97.31 87 LEU A C 1
ATOM 737 O O . LEU A 1 87 ? -25.392 -6.166 3.225 1.00 97.31 87 LEU A O 1
ATOM 741 N N . SER A 1 88 ? -23.578 -7.321 2.590 1.00 98.12 88 SER A N 1
ATOM 742 C CA . SER A 1 88 ? -24.202 -8.005 1.459 1.00 98.12 88 SER A CA 1
ATOM 743 C C . SER A 1 88 ? -23.470 -9.303 1.108 1.00 98.12 88 SER A C 1
ATOM 745 O O . SER A 1 88 ? -22.261 -9.436 1.322 1.00 98.12 88 SER A O 1
ATOM 747 N N . GLU A 1 89 ? -24.187 -10.251 0.497 1.00 98.38 89 GLU A N 1
ATOM 748 C CA . GLU A 1 89 ? -23.570 -11.456 -0.081 1.00 98.38 89 GLU A CA 1
ATOM 749 C C . GLU A 1 89 ? -22.603 -11.102 -1.220 1.00 98.38 89 GLU A C 1
ATOM 751 O O . GLU A 1 89 ? -21.599 -11.784 -1.428 1.00 98.38 89 GLU A O 1
ATOM 756 N N . GLU A 1 90 ? -22.859 -9.987 -1.915 1.00 98.50 90 GLU A N 1
ATOM 757 C CA . GLU A 1 90 ? -21.985 -9.479 -2.968 1.00 98.50 90 GLU A CA 1
ATOM 758 C C . GLU A 1 90 ? -20.580 -9.155 -2.435 1.00 98.50 90 GLU A C 1
ATOM 760 O O . GLU A 1 90 ? -19.581 -9.534 -3.053 1.00 98.50 90 GLU A O 1
ATOM 765 N N . GLU A 1 91 ? -20.511 -8.468 -1.295 1.00 98.38 91 GLU A N 1
ATOM 766 C CA . GLU A 1 91 ? -19.254 -8.117 -0.636 1.00 98.38 91 GLU A CA 1
ATOM 767 C C . GLU A 1 91 ? -18.603 -9.329 0.026 1.00 98.38 91 GLU A C 1
ATOM 769 O O . GLU A 1 91 ? -17.386 -9.485 -0.046 1.00 98.38 91 GLU A O 1
ATOM 774 N N . LYS A 1 92 ? -19.401 -10.209 0.643 1.00 98.31 92 LYS A N 1
ATOM 775 C CA . LYS A 1 92 ? -18.916 -11.443 1.276 1.00 98.31 92 LYS A CA 1
ATOM 776 C C . LYS A 1 92 ? -18.206 -12.361 0.277 1.00 98.31 92 LYS A C 1
ATOM 778 O O . LYS A 1 92 ? -17.174 -12.942 0.602 1.00 98.31 92 LYS A O 1
ATOM 783 N N . ALA A 1 93 ? -18.727 -12.458 -0.946 1.00 98.44 93 ALA A N 1
ATOM 784 C CA . ALA A 1 93 ? -18.158 -13.271 -2.019 1.00 98.44 93 ALA A CA 1
ATOM 785 C C . ALA A 1 93 ? -16.918 -12.647 -2.693 1.00 98.44 93 ALA A C 1
ATOM 787 O O . ALA A 1 93 ? -16.280 -13.298 -3.527 1.00 98.44 93 ALA A O 1
ATOM 788 N N . PHE A 1 94 ? -16.554 -11.404 -2.352 1.00 98.69 94 PHE A N 1
ATOM 789 C CA . PHE A 1 94 ? -15.431 -10.692 -2.966 1.00 98.69 94 PHE A CA 1
ATOM 790 C C . PHE A 1 94 ? -14.477 -10.074 -1.922 1.00 98.69 94 PHE A C 1
ATOM 792 O O . PHE A 1 94 ? -14.412 -8.852 -1.791 1.00 98.69 94 PHE A O 1
ATOM 799 N N . PRO A 1 95 ? -13.702 -10.893 -1.184 1.00 98.69 95 PRO A N 1
ATOM 800 C CA . PRO A 1 95 ? -12.768 -10.380 -0.186 1.00 98.69 95 PRO A CA 1
ATOM 801 C C . PRO A 1 95 ? -11.645 -9.526 -0.789 1.00 98.69 95 PRO A C 1
ATOM 803 O O . PRO A 1 95 ? -11.060 -9.880 -1.820 1.00 98.69 95 PRO A O 1
ATOM 806 N N . VAL A 1 96 ? -11.291 -8.444 -0.098 1.00 98.88 96 VAL A N 1
ATOM 807 C CA . VAL A 1 96 ? -10.200 -7.522 -0.449 1.00 98.88 96 VAL A CA 1
ATOM 808 C C . VAL A 1 96 ? -9.106 -7.581 0.618 1.00 98.88 96 VAL A C 1
ATOM 810 O O . VAL A 1 96 ? -9.391 -7.692 1.810 1.00 98.88 96 VAL A O 1
ATOM 813 N N . ALA A 1 97 ? -7.850 -7.516 0.186 1.00 98.94 97 ALA A N 1
ATOM 814 C CA . ALA A 1 97 ? -6.678 -7.469 1.046 1.00 98.94 97 ALA A CA 1
ATOM 815 C C . ALA A 1 97 ? -6.095 -6.049 1.078 1.00 98.94 97 ALA A C 1
ATOM 817 O O . ALA A 1 97 ? -5.849 -5.447 0.034 1.00 98.94 97 ALA A O 1
ATOM 818 N N . TYR A 1 98 ? -5.837 -5.528 2.273 1.00 98.94 98 TYR A N 1
ATOM 819 C CA . TYR A 1 98 ? -5.272 -4.201 2.489 1.00 98.94 98 TYR A CA 1
ATOM 820 C C . TYR A 1 98 ? -3.908 -4.290 3.163 1.00 98.94 98 TYR A C 1
ATOM 822 O O . TYR A 1 98 ? -3.750 -4.978 4.169 1.00 98.94 98 TYR A O 1
ATOM 830 N N . SER A 1 99 ? -2.935 -3.540 2.650 1.00 98.88 99 SER A N 1
ATOM 831 C CA . SER A 1 99 ? -1.693 -3.233 3.363 1.00 98.88 99 SER A CA 1
ATOM 832 C C . SER A 1 99 ? -1.740 -1.790 3.843 1.00 98.88 99 SER A C 1
ATOM 834 O O . SER A 1 99 ? -2.010 -0.895 3.049 1.00 98.88 99 SER A O 1
ATOM 836 N N . ILE A 1 100 ? -1.497 -1.546 5.130 1.00 98.81 100 ILE A N 1
ATOM 837 C CA . ILE A 1 100 ? -1.499 -0.197 5.705 1.00 98.81 100 ILE A CA 1
ATOM 838 C C . ILE A 1 100 ? -0.137 0.070 6.334 1.00 98.81 100 ILE A C 1
ATOM 840 O O . ILE A 1 100 ? 0.203 -0.526 7.354 1.00 98.81 100 ILE A O 1
ATOM 844 N N . VAL A 1 101 ? 0.631 0.987 5.743 1.00 98.50 101 VAL A N 1
ATOM 845 C CA . VAL A 1 101 ? 1.960 1.382 6.233 1.00 98.50 101 VAL A CA 1
ATOM 846 C C . VAL A 1 101 ? 1.864 2.690 7.014 1.00 98.50 101 VAL A C 1
ATOM 848 O O . VAL A 1 101 ? 1.450 3.726 6.484 1.00 98.50 101 VAL A O 1
ATOM 851 N N . LEU A 1 102 ? 2.248 2.677 8.290 1.00 97.38 102 LEU A N 1
ATOM 852 C CA . LEU A 1 102 ? 2.157 3.855 9.153 1.00 97.38 102 LEU A CA 1
ATOM 853 C C . LEU A 1 102 ? 3.262 3.932 10.212 1.00 97.38 102 LEU A C 1
ATOM 855 O O . LEU A 1 102 ? 3.975 2.973 10.481 1.00 97.38 102 LEU A O 1
ATOM 859 N N . HIS A 1 103 ? 3.413 5.115 10.811 1.00 94.44 103 HIS A N 1
ATOM 860 C CA . HIS A 1 103 ? 4.464 5.391 11.801 1.00 94.44 103 HIS A CA 1
ATOM 861 C C . HIS A 1 103 ? 4.028 6.316 12.953 1.00 94.44 103 HIS A C 1
ATOM 863 O O . HIS A 1 103 ? 4.800 6.530 13.881 1.00 94.44 103 HIS A O 1
ATOM 869 N N . HIS A 1 104 ? 2.824 6.900 12.897 1.00 93.00 104 HIS A N 1
ATOM 870 C CA . HIS A 1 104 ? 2.278 7.801 13.922 1.00 93.00 104 HIS A CA 1
ATOM 871 C C . HIS A 1 104 ? 0.752 7.970 13.752 1.00 93.00 104 HIS A C 1
ATOM 873 O O . HIS A 1 104 ? 0.172 7.430 12.810 1.00 93.00 104 HIS 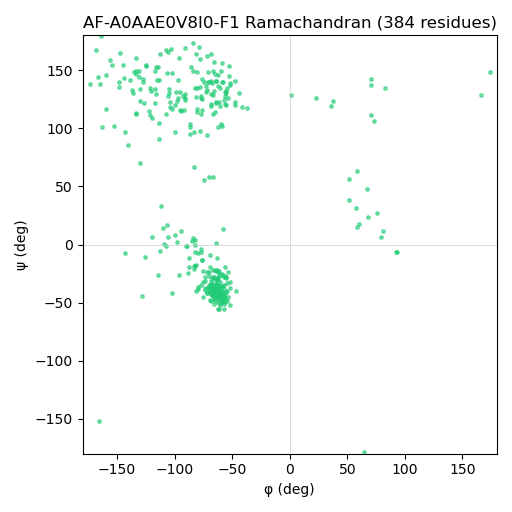A O 1
ATOM 879 N N . LYS A 1 105 ? 0.119 8.766 14.632 1.00 94.19 105 LYS A N 1
ATOM 880 C CA . LYS A 1 105 ? -1.322 9.112 14.620 1.00 94.19 105 LYS A CA 1
ATOM 881 C C . LYS A 1 105 ? -2.242 7.888 14.707 1.00 94.19 105 LYS A C 1
ATOM 883 O O . LYS A 1 105 ? -3.079 7.667 13.833 1.00 94.19 105 LYS A O 1
ATOM 888 N N . THR A 1 106 ? -2.158 7.158 15.817 1.00 96.62 106 THR A N 1
ATOM 889 C CA . THR A 1 106 ? -3.016 6.004 16.144 1.00 96.62 106 THR A CA 1
ATOM 890 C C . THR A 1 106 ? -4.503 6.271 15.904 1.00 96.62 106 THR A C 1
ATOM 892 O O . THR A 1 106 ? -5.203 5.438 15.341 1.00 96.62 106 THR A O 1
ATOM 895 N N . GLN A 1 107 ? -4.991 7.469 16.235 1.00 95.25 107 GLN A N 1
ATOM 896 C CA . GLN A 1 107 ? -6.385 7.839 15.991 1.00 95.25 107 GLN A CA 1
ATOM 897 C C . GLN A 1 107 ? -6.762 7.925 14.505 1.00 95.25 107 GLN A C 1
ATOM 899 O O . GLN A 1 107 ? -7.886 7.580 14.147 1.00 95.25 107 GLN A O 1
ATOM 904 N N . ASN A 1 108 ? -5.854 8.382 13.639 1.00 95.06 108 ASN A N 1
ATOM 905 C CA . ASN A 1 108 ? -6.106 8.390 12.199 1.00 95.06 108 ASN A CA 1
ATOM 906 C C . ASN A 1 108 ? -6.121 6.963 11.660 1.00 95.06 108 ASN A C 1
ATOM 908 O O . ASN A 1 108 ? -7.007 6.629 10.880 1.00 95.06 108 ASN A O 1
ATOM 912 N N . PHE A 1 109 ? -5.183 6.131 12.120 1.00 97.81 109 PHE A N 1
ATOM 913 C CA . PHE A 1 109 ? -5.155 4.712 11.788 1.00 97.81 109 PHE A CA 1
ATOM 914 C C . PHE A 1 109 ? -6.459 4.014 12.187 1.00 97.81 109 PHE A C 1
ATOM 916 O O . PHE A 1 109 ? -7.075 3.377 11.341 1.00 97.81 109 PHE A O 1
ATOM 923 N N . GLU A 1 110 ? -6.922 4.175 13.428 1.00 97.75 110 GLU A N 1
ATOM 924 C CA . GLU A 1 110 ? -8.169 3.553 13.881 1.00 97.75 110 GLU A CA 1
ATOM 925 C C . GLU A 1 110 ? -9.367 4.041 13.062 1.00 97.75 110 GLU A C 1
ATOM 927 O O . GLU A 1 110 ? -10.206 3.240 12.650 1.00 97.75 110 GLU A O 1
ATOM 932 N N . ARG A 1 111 ? -9.428 5.346 12.764 1.00 97.12 111 ARG A N 1
ATOM 933 C CA . ARG A 1 111 ? -10.518 5.916 11.969 1.00 97.12 111 ARG A CA 1
ATOM 934 C C . ARG A 1 111 ? -10.511 5.368 10.543 1.00 97.12 111 ARG A C 1
ATOM 936 O O . ARG A 1 111 ? -11.587 5.090 10.012 1.00 97.12 111 ARG A O 1
ATOM 943 N N . LEU A 1 112 ? -9.327 5.228 9.941 1.00 98.44 112 LEU A N 1
ATOM 944 C CA . LEU A 1 112 ? -9.142 4.596 8.638 1.00 98.44 112 LEU A CA 1
ATOM 945 C C . LEU A 1 112 ? -9.588 3.137 8.702 1.00 98.44 112 LEU A C 1
ATOM 947 O O . LEU A 1 112 ? -10.496 2.776 7.960 1.00 98.44 112 LEU A O 1
ATOM 951 N N . LEU A 1 113 ? -9.033 2.339 9.620 1.00 98.62 113 LEU A N 1
ATOM 952 C CA . LEU A 1 113 ? -9.365 0.924 9.776 1.00 98.62 113 LEU A CA 1
ATOM 953 C C . LEU A 1 113 ? -10.876 0.740 9.895 1.00 98.62 113 LEU A C 1
ATOM 955 O O . LEU A 1 113 ? -11.457 0.031 9.085 1.00 98.62 113 LEU A O 1
ATOM 959 N N . ARG A 1 114 ? -11.537 1.465 10.802 1.00 98.25 114 ARG A N 1
ATOM 960 C CA . ARG A 1 114 ? -12.996 1.424 10.949 1.00 98.25 114 ARG A CA 1
ATOM 961 C C . ARG A 1 114 ? -13.745 1.741 9.656 1.00 98.25 114 ARG A C 1
ATOM 963 O O . ARG A 1 114 ? -14.762 1.116 9.382 1.00 98.25 114 ARG A O 1
ATOM 970 N N . SER A 1 115 ? -13.281 2.724 8.884 1.00 98.12 115 SER A N 1
ATOM 971 C CA . SER A 1 115 ? -13.958 3.150 7.651 1.00 98.12 115 SER A CA 1
ATOM 972 C C . SER A 1 115 ? -13.876 2.133 6.510 1.00 98.12 115 SER A C 1
ATOM 974 O O . SER A 1 115 ? -14.734 2.152 5.633 1.00 98.12 115 SER A O 1
ATOM 976 N N . ILE A 1 116 ? -12.873 1.251 6.530 1.00 98.56 116 ILE A N 1
ATOM 977 C CA . ILE A 1 116 ? -12.670 0.217 5.505 1.00 98.56 116 ILE A CA 1
ATOM 978 C C . ILE A 1 116 ? -12.891 -1.203 6.032 1.00 98.56 116 ILE A C 1
ATOM 980 O O . ILE A 1 116 ? -12.807 -2.147 5.248 1.00 98.56 116 ILE A O 1
ATOM 984 N N . TYR A 1 117 ? -13.117 -1.377 7.338 1.00 98.75 117 TYR A N 1
ATOM 985 C CA . TYR A 1 117 ? -13.226 -2.685 7.975 1.00 98.75 117 TYR A CA 1
ATOM 986 C C . TYR A 1 117 ? -14.464 -3.435 7.481 1.00 98.75 117 TYR A C 1
ATOM 988 O O . TYR A 1 117 ? -15.578 -2.912 7.460 1.00 98.75 117 TYR A O 1
ATOM 996 N N . SER A 1 118 ? -14.272 -4.695 7.117 1.00 98.38 118 SER A N 1
ATOM 997 C CA . SER A 1 118 ? -15.329 -5.666 6.871 1.00 98.38 118 SER A CA 1
ATOM 998 C C . SER A 1 118 ? -14.803 -7.049 7.258 1.00 98.38 118 SER A C 1
ATOM 1000 O O . SER A 1 118 ? -13.638 -7.346 6.981 1.00 98.38 118 SER A O 1
ATOM 1002 N N . PRO A 1 119 ? -15.616 -7.909 7.894 1.00 98.19 119 PRO A N 1
ATOM 1003 C CA . PRO A 1 119 ? -15.143 -9.171 8.471 1.00 98.19 119 PRO A CA 1
ATOM 1004 C C . PRO A 1 119 ? -14.630 -10.177 7.431 1.00 9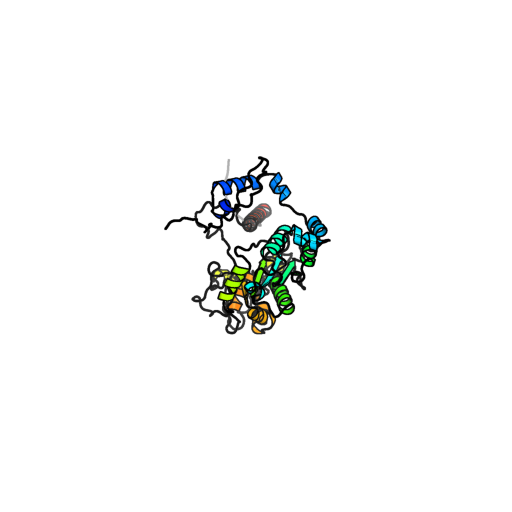8.19 119 PRO A C 1
ATOM 1006 O O . PRO A 1 119 ? -13.845 -11.054 7.765 1.00 98.19 119 PRO A O 1
ATOM 1009 N N . GLN A 1 120 ? -15.049 -10.058 6.170 1.00 98.44 120 GLN A N 1
ATOM 1010 C CA . GLN A 1 120 ? -14.579 -10.915 5.082 1.00 98.44 120 GLN A CA 1
ATOM 1011 C C . GLN A 1 120 ? -13.233 -10.482 4.481 1.00 98.44 120 GLN A C 1
ATOM 1013 O O . GLN A 1 120 ? -12.612 -11.278 3.789 1.00 98.44 120 GLN A O 1
ATOM 1018 N N . ASN A 1 121 ? -12.799 -9.234 4.689 1.00 98.75 121 ASN A N 1
ATOM 1019 C CA . ASN A 1 121 ? -11.561 -8.684 4.121 1.00 98.75 121 ASN A CA 1
ATOM 1020 C C . ASN A 1 121 ? -10.340 -9.047 4.984 1.00 98.75 121 ASN A C 1
ATOM 1022 O O . ASN A 1 121 ? -10.493 -9.584 6.075 1.00 98.75 121 ASN A O 1
ATOM 1026 N N . PHE A 1 122 ? -9.129 -8.725 4.522 1.00 98.88 122 PHE A N 1
ATOM 1027 C CA . PHE A 1 122 ? -7.877 -8.981 5.248 1.00 98.88 122 PHE A CA 1
ATOM 1028 C C . PHE A 1 122 ? -7.041 -7.708 5.356 1.00 98.88 122 PHE A C 1
ATOM 1030 O O . PHE A 1 122 ? -6.934 -6.964 4.382 1.00 98.88 122 PHE A O 1
ATOM 1037 N N . TYR A 1 123 ? -6.416 -7.465 6.508 1.00 98.88 123 TYR A N 1
ATOM 1038 C CA . TYR A 1 123 ? -5.686 -6.224 6.774 1.00 98.88 123 TYR A CA 1
ATOM 1039 C C . TYR A 1 123 ? -4.317 -6.521 7.387 1.00 98.88 123 TYR A C 1
ATOM 1041 O O . TYR A 1 123 ? -4.224 -6.958 8.530 1.00 98.88 123 TYR A O 1
ATOM 1049 N N . CYS A 1 124 ? -3.252 -6.235 6.643 1.00 98.94 124 CYS A N 1
ATOM 1050 C CA . CYS A 1 124 ? -1.888 -6.259 7.153 1.00 98.94 124 CYS A CA 1
ATOM 1051 C C . CYS A 1 124 ? -1.439 -4.850 7.528 1.00 98.94 124 CYS A C 1
ATOM 1053 O O . CYS A 1 124 ? -1.447 -3.937 6.697 1.00 98.94 124 CYS A O 1
ATOM 1055 N N . ILE A 1 125 ? -1.024 -4.679 8.778 1.00 98.88 125 ILE A N 1
ATOM 1056 C CA . ILE A 1 125 ? -0.603 -3.397 9.331 1.00 98.88 125 ILE A CA 1
ATOM 1057 C C . ILE A 1 125 ? 0.912 -3.404 9.512 1.00 98.88 125 ILE A C 1
ATOM 1059 O O . ILE A 1 125 ? 1.456 -4.113 10.360 1.00 98.88 125 ILE A O 1
ATOM 1063 N N . HIS A 1 126 ? 1.611 -2.586 8.731 1.00 98.81 126 HIS A N 1
ATOM 1064 C CA . HIS A 1 126 ? 3.036 -2.344 8.911 1.00 98.81 126 HIS A CA 1
ATOM 1065 C C . HIS A 1 126 ? 3.233 -1.081 9.747 1.00 98.81 126 HIS A C 1
ATOM 1067 O O . HIS A 1 126 ? 2.863 0.022 9.335 1.00 98.81 126 HIS A O 1
ATOM 1073 N N . VAL A 1 127 ? 3.815 -1.253 10.933 1.00 98.62 127 VAL A N 1
ATOM 1074 C CA . VAL A 1 127 ? 4.202 -0.145 11.810 1.00 98.62 127 VAL A CA 1
ATOM 1075 C C . VAL A 1 127 ? 5.712 0.035 11.722 1.00 98.62 127 VAL A C 1
ATOM 1077 O O . VAL A 1 127 ? 6.465 -0.904 11.991 1.00 98.62 127 VAL A O 1
ATOM 1080 N N . ASP A 1 128 ? 6.154 1.237 11.351 1.00 98.25 128 ASP A N 1
ATOM 1081 C CA . ASP A 1 128 ? 7.577 1.567 11.235 1.00 98.25 128 ASP A CA 1
ATOM 1082 C C . ASP A 1 128 ? 8.319 1.248 12.542 1.00 98.25 128 ASP A C 1
ATOM 1084 O O . ASP A 1 128 ? 7.874 1.605 13.637 1.00 98.25 128 ASP A O 1
ATOM 1088 N N . LYS A 1 129 ? 9.486 0.603 12.433 1.00 97.69 129 LYS A N 1
ATOM 1089 C CA . LYS A 1 129 ? 10.343 0.276 13.585 1.00 97.69 129 LYS A CA 1
ATOM 1090 C C . LYS A 1 129 ? 10.716 1.496 14.431 1.00 97.69 129 LYS A C 1
ATOM 1092 O O . LYS A 1 129 ? 10.933 1.342 15.630 1.00 97.69 129 LYS A O 1
ATOM 1097 N N . LYS A 1 130 ? 10.789 2.677 13.813 1.00 97.12 130 LYS A N 1
ATOM 1098 C CA . LYS A 1 130 ? 11.118 3.964 14.438 1.00 97.12 130 LYS A CA 1
ATOM 1099 C C . LYS A 1 130 ? 9.922 4.634 15.120 1.00 97.12 130 LYS A C 1
ATOM 1101 O O . LYS A 1 130 ? 10.104 5.681 15.735 1.00 97.12 130 LYS A O 1
ATOM 1106 N N . ALA A 1 131 ? 8.708 4.097 14.979 1.00 97.56 131 ALA A N 1
ATOM 1107 C CA . ALA A 1 131 ? 7.539 4.647 15.655 1.00 97.56 131 ALA A CA 1
ATOM 1108 C C . ALA A 1 131 ? 7.714 4.572 17.186 1.00 97.56 131 ALA A C 1
ATOM 1110 O O . ALA A 1 131 ? 8.295 3.595 17.676 1.00 97.56 131 ALA A O 1
ATOM 1111 N N . PRO A 1 132 ? 7.195 5.554 17.951 1.00 97.94 132 PRO A N 1
ATOM 1112 C CA . PRO A 1 132 ? 7.237 5.518 19.409 1.00 97.94 132 PRO A CA 1
ATOM 1113 C C . PRO A 1 132 ? 6.661 4.213 19.959 1.00 97.94 132 PRO A C 1
ATOM 1115 O O . PRO A 1 132 ? 5.697 3.664 19.417 1.00 97.94 132 PRO A O 1
ATOM 1118 N N . GLU A 1 133 ? 7.222 3.721 21.063 1.00 97.69 133 GLU A N 1
ATOM 1119 C CA . GLU A 1 133 ? 6.771 2.455 21.644 1.00 97.69 133 GLU A CA 1
ATOM 1120 C C . GLU A 1 133 ? 5.302 2.507 22.091 1.00 97.69 133 GLU A C 1
ATOM 1122 O O . GLU A 1 133 ? 4.577 1.533 21.893 1.00 97.69 133 GLU A O 1
ATOM 1127 N N . SER A 1 134 ? 4.836 3.654 22.601 1.00 97.50 134 SER A N 1
ATOM 1128 C CA . SER A 1 134 ? 3.419 3.890 22.922 1.00 97.50 134 SER A CA 1
ATOM 1129 C C . SER A 1 134 ? 2.521 3.667 21.703 1.00 97.50 134 SER A C 1
ATOM 1131 O O . SER A 1 134 ? 1.537 2.937 21.780 1.00 97.50 134 SER A O 1
ATOM 1133 N N . THR A 1 135 ? 2.909 4.220 20.553 1.00 97.62 135 THR A N 1
ATOM 1134 C CA . THR A 1 135 ? 2.170 4.114 19.293 1.00 97.62 135 THR A CA 1
ATOM 1135 C C . THR A 1 135 ? 2.154 2.675 18.797 1.00 97.62 135 THR A C 1
ATOM 1137 O O . THR A 1 135 ? 1.099 2.157 18.438 1.00 97.62 135 THR A O 1
ATOM 1140 N N . ARG A 1 136 ? 3.303 1.986 18.832 1.00 98.25 136 ARG A N 1
ATOM 1141 C CA . ARG A 1 136 ? 3.390 0.564 18.465 1.00 98.25 136 ARG A CA 1
ATOM 1142 C C . ARG A 1 136 ? 2.490 -0.306 19.344 1.00 98.25 136 ARG A C 1
ATOM 1144 O O . ARG A 1 136 ? 1.779 -1.152 18.808 1.00 98.25 136 ARG A O 1
ATOM 1151 N N . LYS A 1 137 ? 2.492 -0.080 20.664 1.00 98.38 137 LYS A N 1
ATOM 1152 C CA . LYS A 1 137 ? 1.623 -0.791 21.615 1.00 98.38 137 LYS A CA 1
ATOM 1153 C C . LYS A 1 137 ? 0.151 -0.512 21.337 1.00 98.38 137 LYS A C 1
ATOM 1155 O O . LYS A 1 137 ? -0.605 -1.456 21.171 1.00 98.38 137 LYS A O 1
ATOM 1160 N N . ALA A 1 138 ? -0.235 0.752 21.191 1.00 98.62 138 ALA A N 1
ATOM 1161 C CA . ALA A 1 138 ? -1.623 1.124 20.937 1.00 98.62 138 ALA A CA 1
ATOM 1162 C C . ALA A 1 138 ? -2.168 0.532 19.630 1.00 98.62 138 ALA A C 1
ATOM 1164 O O . ALA A 1 138 ? -3.272 -0.005 19.613 1.00 98.62 138 ALA A O 1
ATOM 1165 N N . ILE A 1 139 ? -1.383 0.564 18.547 1.00 98.56 139 ILE A N 1
ATOM 1166 C CA . ILE A 1 139 ? -1.760 -0.087 17.285 1.00 98.56 139 ILE A CA 1
ATOM 1167 C C . ILE A 1 139 ? -1.883 -1.599 17.479 1.00 98.56 139 ILE A C 1
ATOM 1169 O O . ILE A 1 139 ? -2.866 -2.179 17.030 1.00 98.56 139 ILE A O 1
ATOM 1173 N N . SER A 1 140 ? -0.929 -2.231 18.170 1.00 98.56 140 SER A N 1
ATOM 1174 C CA . SER A 1 140 ? -0.986 -3.666 18.462 1.00 98.56 140 SER A CA 1
ATOM 1175 C C . SER A 1 140 ? -2.254 -4.046 19.228 1.00 98.56 140 SER A C 1
ATOM 1177 O O . SER A 1 140 ? -2.882 -5.038 18.872 1.00 98.56 140 SER A O 1
ATOM 1179 N N . SER A 1 141 ? -2.649 -3.262 20.235 1.00 98.56 141 SER A N 1
ATOM 1180 C CA . SER A 1 141 ? -3.849 -3.530 21.033 1.00 98.56 141 SER A CA 1
ATOM 1181 C C . SER A 1 141 ? -5.147 -3.329 20.236 1.00 98.56 141 SER A C 1
ATOM 1183 O O . SER A 1 141 ? -6.099 -4.085 20.400 1.00 98.56 141 SER A O 1
ATOM 1185 N N . ILE A 1 142 ? -5.190 -2.361 19.310 1.00 98.75 142 ILE A N 1
ATOM 1186 C CA . ILE A 1 142 ? -6.321 -2.216 18.372 1.00 98.75 142 ILE A CA 1
ATOM 1187 C C . ILE A 1 142 ? -6.404 -3.431 17.448 1.00 98.75 142 ILE A C 1
ATOM 1189 O O . ILE A 1 142 ? -7.482 -3.990 17.257 1.00 98.75 142 ILE A O 1
ATOM 1193 N N . VAL A 1 143 ? -5.269 -3.830 16.869 1.00 98.56 143 VAL A N 1
ATOM 1194 C CA . VAL A 1 143 ? -5.180 -4.951 15.927 1.00 98.56 143 VAL A CA 1
ATOM 1195 C C . VAL A 1 143 ? -5.627 -6.258 16.581 1.00 98.56 143 VAL A C 1
ATOM 1197 O O . VAL A 1 143 ? -6.392 -6.991 15.967 1.00 98.56 143 VAL A O 1
ATOM 1200 N N . SER A 1 144 ? -5.258 -6.512 17.841 1.00 98.44 144 SER A N 1
ATOM 1201 C CA . SER A 1 144 ? -5.643 -7.739 18.554 1.00 98.44 144 SER A CA 1
ATOM 1202 C C . SER A 1 144 ? -7.147 -7.912 18.783 1.00 98.44 144 SER A C 1
ATOM 1204 O O . SER A 1 144 ? -7.571 -8.998 19.163 1.00 98.44 144 SER A O 1
ATOM 1206 N N . CYS A 1 145 ? -7.968 -6.882 18.552 1.00 98.69 145 CYS A N 1
ATOM 1207 C CA . CYS A 1 145 ? -9.422 -6.996 18.667 1.00 98.69 145 CYS A CA 1
ATOM 1208 C C . CYS A 1 145 ? -10.118 -7.580 17.426 1.00 98.69 145 CYS A C 1
ATOM 1210 O O . CYS A 1 145 ? -11.349 -7.702 17.427 1.00 98.69 145 CYS A O 1
ATOM 1212 N N . PHE A 1 146 ? -9.375 -7.927 16.372 1.00 98.56 146 PHE A N 1
ATOM 1213 C CA . PHE A 1 146 ? -9.930 -8.430 15.116 1.00 98.56 146 PHE A CA 1
ATOM 1214 C C . PHE A 1 146 ? -9.124 -9.619 14.587 1.00 98.56 146 PHE A C 1
ATOM 1216 O O . PHE A 1 146 ? -7.908 -9.535 14.463 1.00 98.56 146 PHE A O 1
ATOM 1223 N N . ASP A 1 147 ? -9.805 -10.692 14.188 1.00 97.31 147 ASP A N 1
ATOM 1224 C CA . ASP A 1 147 ? -9.140 -11.919 13.721 1.00 97.31 147 ASP A CA 1
ATOM 1225 C C . ASP A 1 147 ? -8.516 -11.772 12.322 1.00 97.31 147 ASP A C 1
ATOM 1227 O O . ASP A 1 147 ? -7.545 -12.441 11.975 1.00 97.31 147 ASP A O 1
ATOM 1231 N N . ASN A 1 148 ? -9.075 -10.886 11.494 1.00 98.44 148 ASN A N 1
ATOM 1232 C CA . ASN A 1 148 ? -8.668 -10.643 10.108 1.00 98.44 148 ASN A CA 1
ATOM 1233 C C . ASN A 1 148 ? -7.774 -9.399 9.936 1.00 98.44 148 ASN A C 1
ATOM 1235 O O . ASN A 1 148 ? -7.483 -8.992 8.804 1.00 98.44 148 ASN A O 1
ATOM 1239 N N . VAL A 1 149 ? -7.338 -8.793 11.043 1.00 98.81 149 VAL A N 1
ATOM 1240 C CA . VAL A 1 149 ? -6.369 -7.692 11.077 1.00 98.81 149 VAL A CA 1
ATOM 1241 C C . VAL A 1 149 ? -5.131 -8.191 11.805 1.00 98.81 149 VAL A C 1
ATOM 1243 O O . VAL A 1 149 ? -5.226 -8.722 12.904 1.00 98.81 149 VAL A O 1
ATOM 1246 N N . PHE A 1 150 ? -3.953 -8.013 11.220 1.00 98.81 150 PHE A N 1
ATOM 1247 C CA . PHE A 1 150 ? -2.713 -8.493 11.823 1.00 98.81 150 PHE A CA 1
ATOM 1248 C C . PHE A 1 150 ? -1.547 -7.549 11.543 1.00 98.81 150 PHE A C 1
ATOM 1250 O O . PHE A 1 150 ? -1.534 -6.799 10.565 1.00 98.81 150 PHE A O 1
ATOM 1257 N N . LEU A 1 151 ? -0.549 -7.576 12.425 1.00 98.81 151 LEU A N 1
ATOM 1258 C CA . LEU A 1 151 ? 0.705 -6.862 12.211 1.00 98.81 151 LEU A CA 1
ATOM 1259 C C . LEU A 1 151 ? 1.564 -7.618 11.195 1.00 98.81 151 LEU A C 1
ATOM 1261 O O . LEU A 1 151 ? 1.624 -8.846 11.229 1.00 98.81 151 LEU A O 1
ATOM 1265 N N . ALA A 1 152 ? 2.267 -6.882 10.334 1.00 98.69 152 ALA A N 1
ATOM 1266 C CA . ALA A 1 152 ? 3.240 -7.467 9.419 1.00 98.69 152 ALA A CA 1
ATOM 1267 C C . ALA A 1 152 ? 4.283 -8.290 10.194 1.00 98.69 152 ALA A C 1
ATOM 1269 O O . ALA A 1 152 ? 4.879 -7.804 11.161 1.00 98.69 152 ALA A O 1
ATOM 1270 N N . SER A 1 153 ? 4.556 -9.509 9.731 1.00 98.38 153 SER A N 1
ATOM 1271 C CA . SER A 1 153 ? 5.531 -10.431 10.328 1.00 98.38 153 SER A CA 1
ATOM 1272 C C . SER A 1 153 ? 6.951 -9.859 10.311 1.00 98.38 153 SER A C 1
ATOM 1274 O O . SER A 1 153 ? 7.783 -10.181 11.163 1.00 98.38 153 SER A O 1
ATOM 1276 N N . LYS A 1 154 ? 7.230 -8.971 9.348 1.00 98.44 154 LYS A N 1
ATOM 1277 C CA . LYS A 1 154 ? 8.485 -8.230 9.216 1.00 98.44 154 LYS A CA 1
ATOM 1278 C C . LYS A 1 154 ? 8.227 -6.732 9.127 1.00 98.44 154 LYS A C 1
ATOM 1280 O O . LYS A 1 154 ? 7.578 -6.241 8.204 1.00 98.44 154 LYS A O 1
ATOM 1285 N N . THR A 1 155 ? 8.814 -5.995 10.063 1.00 97.00 155 THR A N 1
ATOM 1286 C CA . THR A 1 155 ? 8.763 -4.531 10.111 1.00 97.00 155 THR A CA 1
ATOM 1287 C C . THR A 1 155 ? 10.061 -3.915 9.599 1.00 97.00 155 THR A C 1
ATOM 1289 O O . THR A 1 155 ? 11.151 -4.458 9.784 1.00 97.00 155 THR A O 1
ATOM 1292 N N . GLU A 1 156 ? 9.952 -2.747 8.976 1.00 98.31 156 GLU A N 1
ATOM 1293 C CA . GLU A 1 156 ? 11.066 -2.004 8.382 1.00 98.31 156 GLU A CA 1
ATOM 1294 C C . GLU A 1 156 ? 11.225 -0.661 9.092 1.00 98.31 156 GLU A C 1
ATOM 1296 O O . GLU A 1 156 ? 10.246 -0.085 9.572 1.00 98.31 156 GLU A O 1
ATOM 1301 N N . ALA A 1 157 ? 12.457 -0.158 9.161 1.00 97.94 157 ALA A N 1
ATOM 1302 C CA . ALA A 1 157 ? 12.713 1.231 9.526 1.00 97.94 157 ALA A CA 1
ATOM 1303 C C . ALA A 1 157 ? 12.627 2.065 8.244 1.00 97.94 157 ALA A C 1
ATOM 1305 O O . ALA A 1 157 ? 13.595 2.130 7.484 1.00 97.94 157 ALA A O 1
ATOM 1306 N N . VAL A 1 158 ? 11.461 2.651 7.962 1.00 97.75 158 VAL A N 1
ATOM 1307 C CA . VAL A 1 158 ? 11.190 3.235 6.644 1.00 97.75 158 VAL A CA 1
ATOM 1308 C C . VAL A 1 158 ? 11.909 4.571 6.506 1.00 97.75 158 VAL A C 1
ATOM 1310 O O . VAL A 1 158 ? 11.635 5.537 7.215 1.00 97.75 158 VAL A O 1
ATOM 1313 N N . VAL A 1 159 ? 12.854 4.644 5.578 1.00 97.94 159 VAL A N 1
ATOM 1314 C CA . VAL A 1 159 ? 13.567 5.867 5.203 1.00 97.94 159 VAL A CA 1
ATOM 1315 C C . VAL A 1 159 ? 12.941 6.439 3.938 1.00 97.94 159 VAL A C 1
ATOM 1317 O O . VAL A 1 159 ? 12.726 5.718 2.959 1.00 97.94 159 VAL A O 1
ATOM 1320 N N . TYR A 1 160 ? 12.650 7.739 3.968 1.00 97.00 160 TYR A N 1
ATOM 1321 C CA . TYR A 1 160 ? 12.046 8.460 2.850 1.00 97.00 160 TYR A CA 1
ATOM 1322 C C . TYR A 1 160 ? 12.827 8.233 1.547 1.00 97.00 160 TYR A C 1
ATOM 1324 O O . TYR A 1 160 ? 14.060 8.235 1.549 1.00 97.00 160 TYR A O 1
ATOM 1332 N N . ALA A 1 161 ? 12.096 8.025 0.447 1.00 96.75 161 ALA A N 1
ATOM 1333 C CA . ALA A 1 161 ? 12.629 7.770 -0.893 1.00 96.75 161 ALA A CA 1
ATOM 1334 C C . ALA A 1 161 ? 13.559 6.542 -1.018 1.00 96.75 161 ALA A C 1
ATOM 1336 O O . ALA A 1 161 ? 14.253 6.411 -2.024 1.00 96.75 161 ALA A O 1
ATOM 1337 N N . SER A 1 162 ? 13.579 5.631 -0.038 1.00 98.19 162 SER A N 1
ATOM 1338 C CA . SER A 1 162 ? 14.401 4.411 -0.078 1.00 98.19 162 SER A CA 1
ATOM 1339 C C . SER A 1 162 ? 13.577 3.142 -0.313 1.00 98.19 162 SER A C 1
ATOM 1341 O O . SER A 1 162 ? 12.359 3.120 -0.132 1.00 98.19 162 SER A O 1
ATOM 1343 N N . TRP A 1 163 ? 14.270 2.044 -0.625 1.00 98.44 163 TRP A N 1
ATOM 1344 C CA . TRP A 1 163 ? 13.692 0.702 -0.762 1.00 98.44 163 TRP A CA 1
ATOM 1345 C C . TRP A 1 163 ? 12.847 0.241 0.422 1.00 98.44 163 TRP A C 1
ATOM 1347 O O . TRP A 1 163 ? 11.866 -0.470 0.232 1.00 98.44 163 TRP A O 1
ATOM 1357 N N . SER A 1 164 ? 13.179 0.671 1.640 1.00 98.38 164 SER A N 1
ATOM 1358 C CA . SER A 1 164 ? 12.442 0.266 2.843 1.00 98.38 164 SER A CA 1
ATOM 1359 C C . SER A 1 164 ? 10.935 0.565 2.766 1.00 98.38 164 SER A C 1
ATOM 1361 O O . SER A 1 164 ? 10.145 -0.182 3.343 1.00 98.38 164 SER A O 1
ATOM 1363 N N . ARG A 1 165 ? 10.509 1.590 2.004 1.00 98.31 165 ARG A N 1
ATOM 1364 C CA . ARG A 1 165 ? 9.083 1.863 1.755 1.00 98.31 165 ARG A CA 1
ATOM 1365 C C . ARG A 1 165 ? 8.428 0.770 0.912 1.00 98.31 165 ARG A C 1
ATOM 1367 O O . ARG A 1 165 ? 7.325 0.349 1.245 1.00 98.31 165 ARG A O 1
ATOM 1374 N N . VAL A 1 166 ? 9.095 0.309 -0.144 1.00 98.56 166 VAL A N 1
ATOM 1375 C CA . VAL A 1 166 ? 8.624 -0.795 -0.995 1.00 98.56 166 VAL A CA 1
ATOM 1376 C C . VAL A 1 166 ? 8.635 -2.107 -0.216 1.00 98.56 166 VAL A C 1
ATOM 1378 O O . VAL A 1 166 ? 7.668 -2.864 -0.257 1.00 98.56 166 VAL A O 1
ATOM 1381 N N . GLN A 1 167 ? 9.703 -2.353 0.546 1.00 98.75 167 GLN A N 1
ATOM 1382 C CA . GLN A 1 167 ? 9.846 -3.560 1.355 1.00 98.75 167 GLN A CA 1
ATOM 1383 C C . GLN A 1 167 ? 8.719 -3.705 2.386 1.00 98.75 167 GLN A C 1
ATOM 1385 O O . GLN A 1 167 ? 8.258 -4.819 2.616 1.00 98.75 167 GLN A O 1
ATOM 1390 N N . ALA A 1 168 ? 8.238 -2.599 2.965 1.00 98.69 168 ALA A N 1
ATOM 1391 C CA . ALA A 1 168 ? 7.087 -2.608 3.866 1.00 98.69 168 ALA A CA 1
ATOM 1392 C C . ALA A 1 168 ? 5.821 -3.187 3.203 1.00 98.69 168 ALA A C 1
ATOM 1394 O O . ALA A 1 168 ? 5.170 -4.053 3.790 1.00 98.69 168 ALA A O 1
ATOM 1395 N N . ASP A 1 169 ? 5.519 -2.781 1.963 1.00 98.69 169 ASP A N 1
ATOM 1396 C CA . ASP A 1 169 ? 4.390 -3.336 1.205 1.00 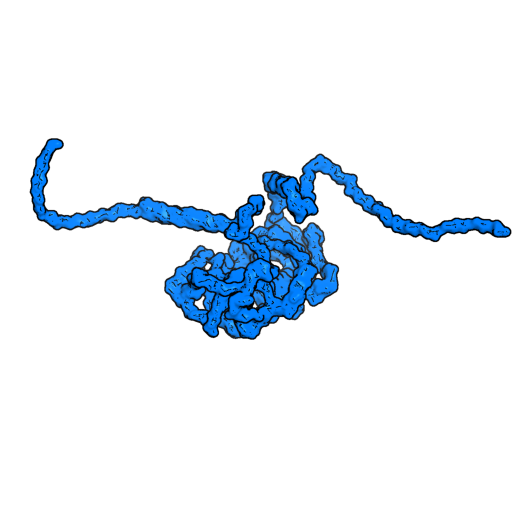98.69 169 ASP A CA 1
ATOM 1397 C C . ASP A 1 169 ? 4.651 -4.795 0.812 1.00 98.69 169 ASP A C 1
ATOM 1399 O O . ASP A 1 169 ? 3.753 -5.618 0.949 1.00 98.69 169 ASP A O 1
ATOM 1403 N N . ILE A 1 170 ? 5.872 -5.151 0.385 1.00 98.81 170 ILE A N 1
ATOM 1404 C CA . ILE A 1 170 ? 6.232 -6.540 0.032 1.00 98.81 170 ILE A CA 1
ATOM 1405 C C . ILE A 1 170 ? 6.093 -7.479 1.238 1.00 98.81 170 ILE A C 1
ATOM 1407 O O . ILE A 1 170 ? 5.620 -8.607 1.088 1.00 98.81 170 ILE A O 1
ATOM 1411 N N . ASN A 1 171 ? 6.465 -7.029 2.439 1.00 98.88 171 ASN A N 1
ATOM 1412 C CA . ASN A 1 171 ? 6.280 -7.806 3.664 1.00 98.88 171 ASN A CA 1
ATOM 1413 C C . ASN A 1 171 ? 4.788 -8.088 3.896 1.00 98.88 171 ASN A C 1
ATOM 1415 O O . ASN A 1 171 ? 4.408 -9.240 4.088 1.00 98.88 171 ASN A O 1
ATOM 1419 N N . CYS A 1 172 ? 3.932 -7.071 3.765 1.00 98.81 172 CYS A N 1
ATOM 1420 C CA . CYS A 1 172 ? 2.489 -7.272 3.868 1.00 98.81 172 CYS A CA 1
ATOM 1421 C C . CYS A 1 172 ? 1.898 -8.105 2.727 1.00 98.81 172 CYS A C 1
ATOM 1423 O O . CYS A 1 172 ? 1.014 -8.919 2.973 1.00 98.81 172 CYS A O 1
ATOM 1425 N N . MET A 1 173 ? 2.377 -7.945 1.491 1.00 98.88 173 MET A N 1
ATOM 1426 C CA . MET A 1 173 ? 1.987 -8.790 0.360 1.00 98.88 173 MET A CA 1
ATOM 1427 C C . MET A 1 173 ? 2.250 -10.259 0.673 1.00 98.88 173 MET A C 1
ATOM 1429 O O . MET A 1 173 ? 1.381 -11.094 0.436 1.00 98.88 173 MET A O 1
ATOM 1433 N N . LYS A 1 174 ? 3.424 -10.571 1.236 1.00 98.81 174 LYS A N 1
ATOM 1434 C CA . LYS A 1 174 ? 3.784 -11.932 1.630 1.00 98.81 174 LYS A CA 1
ATOM 1435 C C . LYS A 1 174 ? 2.822 -12.485 2.679 1.00 98.81 174 LYS A C 1
ATOM 1437 O O . LYS A 1 174 ? 2.286 -13.572 2.479 1.00 98.81 174 LYS A O 1
ATOM 1442 N N . ASP A 1 175 ? 2.580 -11.739 3.752 1.00 98.81 175 ASP A N 1
ATOM 1443 C CA . ASP A 1 175 ? 1.720 -12.203 4.843 1.00 98.81 175 ASP A CA 1
ATOM 1444 C C . ASP A 1 175 ? 0.258 -12.362 4.383 1.00 98.81 175 ASP A C 1
ATOM 1446 O O . ASP A 1 175 ? -0.367 -13.391 4.633 1.00 98.81 175 ASP A O 1
ATOM 1450 N N . LEU A 1 176 ? -0.276 -11.400 3.619 1.00 98.88 176 LEU A N 1
ATOM 1451 C CA . LEU A 1 176 ? -1.626 -11.474 3.042 1.00 98.88 176 LEU A CA 1
ATOM 1452 C C . LEU A 1 176 ? -1.760 -12.630 2.045 1.00 98.88 176 LEU A C 1
ATOM 1454 O O . LEU A 1 176 ? -2.795 -13.290 1.983 1.00 98.88 176 LEU A O 1
ATOM 1458 N N . TYR A 1 177 ? -0.725 -12.905 1.255 1.00 98.56 177 TYR A N 1
ATOM 1459 C CA . TYR A 1 177 ? -0.740 -14.029 0.323 1.00 98.56 177 TYR A CA 1
ATOM 1460 C C . TYR A 1 177 ? -0.777 -15.382 1.042 1.00 98.56 177 TYR A C 1
ATOM 1462 O O . TYR A 1 177 ? -1.432 -16.305 0.553 1.00 98.56 177 TYR A O 1
ATOM 1470 N N . GLN A 1 178 ? -0.133 -15.478 2.208 1.00 98.06 178 GLN A N 1
ATOM 1471 C CA . GLN A 1 178 ? -0.107 -16.680 3.041 1.00 98.06 178 GLN A CA 1
ATOM 1472 C C . GLN A 1 178 ? -1.375 -16.862 3.882 1.00 98.06 178 GLN A C 1
ATOM 1474 O O . GLN A 1 178 ? -1.821 -17.995 4.044 1.00 98.06 178 GLN A O 1
ATOM 1479 N N . VAL A 1 179 ? -1.975 -15.779 4.391 1.00 97.25 179 VAL A N 1
ATOM 1480 C CA . VAL A 1 179 ? -3.130 -15.871 5.304 1.00 97.25 179 VAL A CA 1
ATOM 1481 C C . VAL A 1 179 ? -4.383 -16.422 4.621 1.00 97.25 179 VAL A C 1
ATOM 1483 O O . VAL A 1 179 ? -5.220 -17.045 5.267 1.00 97.25 179 VAL A O 1
ATOM 1486 N N . SER A 1 180 ? -4.542 -16.187 3.314 1.00 96.56 180 SER A N 1
ATOM 1487 C CA . SER A 1 180 ? -5.724 -16.624 2.574 1.00 96.56 180 SER A CA 1
ATOM 1488 C C . SER A 1 180 ? -5.474 -16.705 1.069 1.00 96.56 180 SER A C 1
ATOM 1490 O O . SER A 1 180 ? -4.757 -15.898 0.468 1.00 96.56 180 SER A O 1
ATOM 1492 N N . ASN A 1 181 ? -6.123 -17.680 0.433 1.00 96.19 181 ASN A N 1
ATOM 1493 C CA . ASN A 1 181 ? -6.178 -17.829 -1.019 1.00 96.19 181 ASN A CA 1
ATOM 1494 C C . ASN A 1 181 ? -7.469 -17.263 -1.643 1.00 96.19 181 ASN A C 1
ATOM 1496 O O . ASN A 1 181 ? -7.644 -17.345 -2.859 1.00 96.19 181 ASN A O 1
ATOM 1500 N N . HIS A 1 182 ? -8.361 -16.676 -0.838 1.00 95.75 182 HIS A N 1
ATOM 1501 C CA . HIS A 1 182 ? -9.706 -16.294 -1.275 1.00 95.75 182 HIS A CA 1
ATOM 1502 C C . HIS A 1 182 ? -9.847 -14.832 -1.710 1.00 95.75 182 HIS A C 1
ATOM 1504 O O . HIS A 1 182 ? -10.724 -14.537 -2.531 1.00 95.75 182 HIS A O 1
ATOM 1510 N N . TRP A 1 183 ? -9.009 -13.926 -1.194 1.00 98.69 183 TRP A N 1
ATOM 1511 C CA . TRP A 1 183 ? -9.067 -12.510 -1.561 1.00 98.69 183 TRP A CA 1
ATOM 1512 C C . TRP A 1 183 ? -8.677 -12.269 -3.017 1.00 98.69 183 TRP A C 1
ATOM 1514 O O . TRP A 1 183 ? -7.922 -13.030 -3.621 1.00 98.69 183 TRP A O 1
ATOM 1524 N N . LYS A 1 184 ? -9.265 -11.229 -3.611 1.00 98.69 184 LYS A N 1
ATOM 1525 C CA . LYS A 1 184 ? -9.230 -10.996 -5.063 1.00 98.69 184 LYS A CA 1
ATOM 1526 C C . LYS A 1 184 ? -8.221 -9.929 -5.458 1.00 98.69 184 LYS A C 1
ATOM 1528 O O . LYS A 1 184 ? -7.484 -10.101 -6.428 1.00 98.69 184 LYS A O 1
ATOM 1533 N N . TYR A 1 185 ? -8.174 -8.859 -4.674 1.00 98.88 185 TYR A N 1
ATOM 1534 C CA . TYR A 1 185 ? -7.352 -7.685 -4.929 1.00 98.88 185 TYR A CA 1
ATOM 1535 C C . TYR A 1 185 ? -6.602 -7.248 -3.678 1.00 98.88 185 TYR A C 1
ATOM 1537 O O . TYR A 1 185 ? -7.110 -7.378 -2.565 1.00 98.88 185 TYR A O 1
ATOM 1545 N N . PHE A 1 186 ? -5.409 -6.716 -3.904 1.00 98.88 186 PHE A N 1
ATOM 1546 C CA . PHE A 1 186 ? -4.557 -6.054 -2.933 1.00 98.88 186 PHE A CA 1
ATOM 1547 C C . PHE A 1 186 ? -4.612 -4.539 -3.153 1.00 98.88 186 PHE A C 1
ATOM 1549 O O . PHE A 1 186 ? -4.482 -4.072 -4.289 1.00 98.88 186 PHE A O 1
ATOM 1556 N N . ILE A 1 187 ? -4.766 -3.786 -2.064 1.00 98.88 187 ILE A N 1
ATOM 1557 C CA . ILE A 1 187 ? -4.747 -2.320 -2.043 1.00 98.88 187 ILE A CA 1
ATOM 1558 C C . ILE A 1 187 ? -3.784 -1.866 -0.945 1.00 98.88 187 ILE A C 1
ATOM 1560 O O . ILE A 1 187 ? -3.964 -2.224 0.219 1.00 98.88 187 ILE A O 1
ATOM 1564 N N . ASN A 1 188 ? -2.772 -1.064 -1.281 1.00 98.75 188 ASN A N 1
ATOM 1565 C CA . ASN A 1 188 ? -1.899 -0.461 -0.271 1.00 98.75 188 ASN A CA 1
ATOM 1566 C C . ASN A 1 188 ? -2.322 0.972 0.085 1.00 98.75 188 ASN A C 1
ATOM 1568 O O . ASN A 1 188 ? -2.718 1.783 -0.753 1.00 98.75 188 ASN A O 1
ATOM 1572 N N . LEU A 1 189 ? -2.204 1.281 1.369 1.00 98.62 189 LEU A N 1
ATOM 1573 C CA . LEU A 1 189 ? -2.575 2.539 1.995 1.00 98.62 189 LEU A CA 1
ATOM 1574 C C . LEU A 1 189 ? -1.448 3.002 2.926 1.00 98.62 189 LEU A C 1
ATOM 1576 O O . LEU A 1 189 ? -0.617 2.219 3.389 1.00 98.62 189 LEU A O 1
ATOM 1580 N N . CYS A 1 190 ? -1.447 4.289 3.243 1.00 95.56 190 CYS A N 1
ATOM 1581 C CA . CYS A 1 190 ? -0.701 4.869 4.342 1.00 95.56 190 CYS A CA 1
ATOM 1582 C C . CYS A 1 190 ? -1.654 5.391 5.428 1.00 95.56 190 CYS A C 1
ATOM 1584 O O . CYS A 1 190 ? -2.847 5.597 5.203 1.00 95.56 190 CYS A O 1
ATOM 1586 N N . GLY A 1 191 ? -1.128 5.651 6.627 1.00 90.94 191 GLY A N 1
ATOM 1587 C CA . GLY A 1 191 ? -1.929 6.100 7.780 1.00 90.94 191 GLY A CA 1
ATOM 1588 C C . GLY A 1 191 ? -2.629 7.467 7.644 1.00 90.94 191 GLY A C 1
ATOM 1589 O O . GLY A 1 191 ? -3.254 7.923 8.601 1.00 90.94 191 GLY A O 1
ATOM 1590 N N . GLN A 1 192 ? -2.502 8.154 6.505 1.00 91.19 192 GLN A N 1
ATOM 1591 C CA . GLN A 1 192 ? -3.177 9.428 6.226 1.00 91.19 192 GLN A CA 1
ATOM 1592 C C . GLN A 1 192 ? -4.288 9.314 5.181 1.00 91.19 192 GLN A C 1
ATOM 1594 O O . GLN A 1 192 ? -4.927 10.319 4.876 1.00 91.19 192 GLN A O 1
ATOM 1599 N N . ASP A 1 193 ? -4.530 8.114 4.664 1.00 95.25 193 ASP A N 1
ATOM 1600 C CA . ASP A 1 193 ? -5.572 7.894 3.674 1.00 95.25 193 ASP A CA 1
ATOM 1601 C C . ASP A 1 193 ? -6.956 7.841 4.276 1.00 95.25 193 ASP A C 1
ATOM 1603 O O . ASP A 1 193 ? -7.143 7.579 5.466 1.00 95.25 193 ASP A O 1
ATOM 1607 N N . PHE A 1 194 ? -7.938 8.076 3.413 1.00 97.25 194 PHE A N 1
ATOM 1608 C CA . PHE A 1 194 ? -9.333 7.922 3.763 1.00 97.25 194 PHE A CA 1
ATOM 1609 C C . PHE A 1 194 ? -10.148 7.488 2.540 1.00 97.25 194 PHE A C 1
ATOM 1611 O O . PHE A 1 194 ? -9.946 8.044 1.456 1.00 97.25 194 PHE A O 1
ATOM 1618 N N . PRO A 1 195 ? -11.054 6.504 2.675 1.00 97.25 195 PRO A N 1
ATOM 1619 C CA . PRO A 1 195 ? -11.869 6.054 1.558 1.00 97.25 195 PRO A CA 1
ATOM 1620 C C . PRO A 1 195 ? -12.881 7.130 1.142 1.00 97.25 195 PRO A C 1
ATOM 1622 O O . PRO A 1 195 ? -13.511 7.777 1.977 1.00 97.25 195 PRO A O 1
ATOM 1625 N N . ILE A 1 196 ? -13.077 7.272 -0.171 1.00 96.31 196 ILE A N 1
ATOM 1626 C CA . ILE A 1 196 ? -14.143 8.089 -0.790 1.00 96.31 196 ILE A CA 1
ATOM 1627 C C . ILE A 1 196 ? -15.217 7.218 -1.469 1.00 96.31 196 ILE A C 1
ATOM 1629 O O . ILE A 1 196 ? -15.968 7.689 -2.329 1.00 96.31 196 ILE A O 1
ATOM 1633 N N . LYS A 1 197 ? -15.209 5.921 -1.152 1.00 97.50 197 LYS A N 1
ATOM 1634 C CA . LYS A 1 197 ? -16.103 4.875 -1.650 1.00 97.50 197 LYS A CA 1
ATOM 1635 C C . LYS A 1 197 ? -16.372 3.896 -0.512 1.00 97.50 197 LYS A C 1
ATOM 1637 O O . LYS A 1 197 ? -15.483 3.619 0.290 1.00 97.50 197 LYS A O 1
ATOM 1642 N N . THR A 1 198 ? -17.590 3.387 -0.448 1.00 98.44 198 THR A N 1
ATOM 1643 C CA . THR A 1 198 ? -17.989 2.293 0.443 1.00 98.44 198 THR A CA 1
ATOM 1644 C C . THR A 1 198 ? -17.337 0.974 0.021 1.00 98.44 198 THR A C 1
ATOM 1646 O O . THR A 1 198 ? -16.869 0.837 -1.111 1.00 98.44 198 THR A O 1
ATOM 1649 N N . ASN A 1 199 ? -17.334 -0.030 0.905 1.00 98.62 199 ASN A N 1
ATOM 1650 C CA . ASN A 1 199 ? -16.796 -1.351 0.572 1.00 98.62 199 ASN A CA 1
ATOM 1651 C C . ASN A 1 199 ? -17.530 -1.987 -0.629 1.00 98.62 199 ASN A C 1
ATOM 1653 O O . ASN A 1 199 ? -16.870 -2.496 -1.531 1.00 98.62 199 ASN A O 1
ATOM 1657 N N . LEU A 1 200 ? -18.860 -1.862 -0.719 1.00 98.69 200 LEU A N 1
ATOM 1658 C CA . LEU A 1 200 ? -19.635 -2.320 -1.879 1.00 98.69 200 LEU A CA 1
ATOM 1659 C C . LEU A 1 200 ? -19.229 -1.617 -3.185 1.00 98.69 200 LEU A C 1
ATOM 1661 O O . LEU A 1 200 ? -19.071 -2.272 -4.216 1.00 98.69 200 LEU A O 1
ATOM 1665 N N . GLU A 1 201 ? -19.040 -0.296 -3.164 1.00 98.69 201 GLU A N 1
ATOM 1666 C CA . GLU A 1 201 ? -18.579 0.450 -4.343 1.00 98.69 201 GLU A CA 1
ATOM 1667 C C . GLU A 1 201 ? -17.162 0.041 -4.757 1.00 98.69 201 GLU A C 1
ATOM 1669 O O . GLU A 1 201 ? -16.902 -0.122 -5.950 1.00 98.69 201 GLU A O 1
ATOM 1674 N N . ILE A 1 202 ? -16.264 -0.180 -3.788 1.00 98.81 202 ILE A N 1
ATOM 1675 C CA . ILE A 1 202 ? -14.920 -0.713 -4.040 1.00 98.81 202 ILE A CA 1
ATOM 1676 C C . ILE A 1 202 ? -15.029 -2.097 -4.687 1.00 98.81 202 ILE A C 1
ATOM 1678 O O . ILE A 1 202 ? -14.472 -2.307 -5.759 1.00 98.81 202 ILE A O 1
ATOM 1682 N N . VAL A 1 203 ? -15.797 -3.023 -4.106 1.00 98.81 203 VAL A N 1
ATOM 1683 C CA . VAL A 1 203 ? -16.017 -4.372 -4.655 1.00 98.81 203 VAL A CA 1
ATOM 1684 C C . VAL A 1 203 ? -16.510 -4.313 -6.101 1.00 98.81 203 VAL A C 1
ATOM 1686 O O . VAL A 1 203 ? -15.981 -5.020 -6.957 1.00 98.81 203 VAL A O 1
ATOM 1689 N N . ARG A 1 204 ? -17.480 -3.448 -6.410 1.00 98.69 204 ARG A N 1
ATOM 1690 C CA . ARG A 1 204 ? -18.007 -3.292 -7.775 1.00 98.69 204 ARG A CA 1
ATOM 1691 C C . ARG A 1 204 ? -16.979 -2.718 -8.744 1.00 98.69 204 ARG A C 1
ATOM 1693 O O . ARG A 1 204 ? -16.856 -3.232 -9.854 1.00 98.69 204 ARG A O 1
ATOM 1700 N N . ALA A 1 205 ? -16.207 -1.714 -8.326 1.00 98.62 205 ALA A N 1
ATOM 1701 C CA . ALA A 1 205 ? -15.124 -1.164 -9.138 1.00 98.62 205 ALA A CA 1
ATOM 1702 C C . ALA A 1 205 ? -14.043 -2.220 -9.430 1.00 98.62 205 ALA A C 1
ATOM 1704 O O . ALA A 1 205 ? -13.604 -2.361 -10.568 1.00 98.62 205 ALA A O 1
ATOM 1705 N N . LEU A 1 206 ? -13.667 -3.022 -8.430 1.00 98.69 206 LEU A N 1
ATOM 1706 C CA . LEU A 1 206 ? -12.691 -4.103 -8.581 1.00 98.69 206 LEU A CA 1
ATOM 1707 C C . LEU A 1 206 ? -13.208 -5.239 -9.470 1.00 98.69 206 LEU A C 1
ATOM 1709 O O . LEU A 1 206 ? -12.460 -5.772 -10.284 1.00 98.69 206 LEU A O 1
ATOM 1713 N N . LYS A 1 207 ? -14.492 -5.599 -9.366 1.00 98.44 207 LYS A N 1
ATOM 1714 C CA . LYS A 1 207 ? -15.123 -6.553 -10.290 1.00 98.44 207 LYS A CA 1
ATOM 1715 C C . LYS A 1 207 ? -15.081 -6.055 -11.731 1.00 98.44 207 LYS A C 1
ATOM 1717 O O . LYS A 1 207 ? -14.793 -6.846 -12.626 1.00 98.44 207 LYS A O 1
ATOM 1722 N N . ALA A 1 208 ? -15.315 -4.761 -11.950 1.00 98.31 208 ALA A N 1
ATOM 1723 C CA . ALA A 1 208 ? -15.260 -4.153 -13.277 1.00 98.31 208 ALA A CA 1
ATOM 1724 C C . ALA A 1 208 ? -13.853 -4.191 -13.905 1.00 98.31 208 ALA A C 1
ATOM 1726 O O . ALA A 1 208 ? -13.742 -4.173 -15.128 1.00 98.31 208 ALA A O 1
ATOM 1727 N N . LEU A 1 209 ? -12.785 -4.312 -13.102 1.00 97.88 209 LEU A N 1
ATOM 1728 C CA . LEU A 1 209 ? -11.428 -4.527 -13.618 1.00 97.88 209 LEU A CA 1
ATOM 1729 C C . LEU A 1 209 ? -11.232 -5.919 -14.239 1.00 97.88 209 LEU A C 1
ATOM 1731 O O . LEU A 1 209 ? -10.277 -6.112 -14.987 1.00 97.88 209 LEU A O 1
ATOM 1735 N N . GLY A 1 210 ? -12.085 -6.905 -13.936 1.00 96.25 210 GLY A N 1
ATOM 1736 C CA . GLY A 1 210 ? -12.055 -8.217 -14.594 1.00 96.25 210 GLY A CA 1
ATOM 1737 C C . GLY A 1 210 ? -10.718 -8.967 -14.484 1.00 96.25 210 GLY A C 1
ATOM 1738 O O . GLY A 1 210 ? -10.344 -9.683 -15.407 1.00 96.25 210 GLY A O 1
ATOM 1739 N N . GLY A 1 211 ? -9.970 -8.782 -13.391 1.00 95.12 211 GLY A N 1
ATOM 1740 C CA . GLY A 1 211 ? -8.637 -9.370 -13.195 1.00 95.12 211 GLY A CA 1
ATOM 1741 C C . GLY A 1 211 ? -7.470 -8.483 -13.650 1.00 95.12 211 GLY A C 1
ATOM 1742 O O . GLY A 1 211 ? -6.317 -8.810 -13.371 1.00 95.12 211 GLY A O 1
ATOM 1743 N N . ALA A 1 212 ? -7.739 -7.345 -14.297 1.00 97.62 212 ALA A N 1
ATOM 1744 C CA . ALA A 1 212 ? -6.729 -6.326 -14.568 1.00 97.62 212 ALA A CA 1
ATOM 1745 C C . ALA A 1 212 ? -6.324 -5.577 -13.288 1.00 97.62 212 ALA A C 1
ATOM 1747 O O . ALA A 1 212 ? -7.043 -5.589 -12.285 1.00 97.62 212 ALA A O 1
ATOM 1748 N N . ASN A 1 213 ? -5.179 -4.899 -13.342 1.00 98.44 213 ASN A N 1
ATOM 1749 C CA . ASN A 1 213 ? -4.703 -4.013 -12.282 1.00 98.44 213 ASN A CA 1
ATOM 1750 C C . ASN A 1 213 ? -5.076 -2.554 -12.593 1.00 98.44 213 ASN A C 1
ATOM 1752 O O . ASN A 1 213 ? -5.295 -2.199 -13.751 1.00 98.44 213 ASN A O 1
ATOM 1756 N N . SER A 1 214 ? -5.077 -1.695 -11.575 1.00 98.31 214 SER A N 1
ATOM 1757 C CA . SER A 1 214 ? -5.192 -0.245 -11.722 1.00 98.31 214 SER A CA 1
ATOM 1758 C C . SER A 1 214 ? -4.140 0.457 -10.863 1.00 98.31 214 SER A C 1
ATOM 1760 O O . SER A 1 214 ? -4.144 0.374 -9.634 1.00 98.31 214 SER A O 1
ATOM 1762 N N . LEU A 1 215 ? -3.192 1.103 -11.535 1.00 98.31 215 LEU A N 1
ATOM 1763 C CA . LEU A 1 215 ? -2.149 1.929 -10.941 1.00 98.31 215 LEU A CA 1
ATOM 1764 C C . LEU A 1 215 ? -1.659 2.943 -11.976 1.00 98.31 215 LEU A C 1
ATOM 1766 O O . LEU A 1 215 ? -1.803 2.721 -13.180 1.00 98.31 215 LEU A O 1
ATOM 1770 N N . GLU A 1 216 ? -1.047 4.024 -11.504 1.00 98.38 216 GLU A N 1
ATOM 1771 C CA . GLU A 1 216 ? -0.374 4.985 -12.375 1.00 98.38 216 GLU A CA 1
ATOM 1772 C C . GLU A 1 216 ? 0.851 4.322 -13.024 1.00 98.38 216 GLU A C 1
ATOM 1774 O O . GLU A 1 216 ? 1.681 3.702 -12.352 1.00 98.38 216 GLU A O 1
ATOM 1779 N N . THR A 1 217 ? 0.954 4.409 -14.347 1.00 98.31 217 THR A N 1
ATOM 1780 C CA . THR A 1 217 ? 2.083 3.881 -15.117 1.00 98.31 217 THR A CA 1
ATOM 1781 C C . THR A 1 217 ? 2.243 4.676 -16.403 1.00 98.31 217 THR A C 1
ATOM 1783 O O . THR A 1 217 ? 1.531 4.480 -17.385 1.00 98.31 217 THR A O 1
ATOM 1786 N N . GLU A 1 218 ? 3.212 5.578 -16.407 1.00 97.88 218 GLU A N 1
ATOM 1787 C CA . GLU A 1 218 ? 3.484 6.498 -17.502 1.00 97.88 218 GLU A CA 1
ATOM 1788 C C . GLU A 1 218 ? 4.931 6.391 -17.969 1.00 97.88 218 GLU A C 1
ATOM 1790 O O . GLU A 1 218 ? 5.841 6.005 -17.223 1.00 97.88 218 GLU A O 1
ATOM 1795 N N . SER A 1 219 ? 5.158 6.741 -19.231 1.00 96.75 219 SER A N 1
ATOM 1796 C CA . SER A 1 219 ? 6.500 6.839 -19.794 1.00 96.75 219 SER A CA 1
ATOM 1797 C C . SER A 1 219 ? 7.353 7.785 -18.943 1.00 96.75 219 SER A C 1
ATOM 1799 O O . SER A 1 219 ? 7.032 8.962 -18.793 1.00 96.75 219 SER A O 1
ATOM 1801 N N . THR A 1 220 ? 8.458 7.289 -18.376 1.00 94.94 220 THR A N 1
ATOM 1802 C CA . THR A 1 220 ? 9.286 8.093 -17.468 1.00 94.94 220 THR A CA 1
ATOM 1803 C C . THR A 1 220 ? 9.912 9.289 -18.197 1.00 94.94 220 THR A C 1
ATOM 1805 O O . THR A 1 220 ? 10.689 9.088 -19.136 1.00 94.94 220 THR A O 1
ATOM 1808 N N . PRO A 1 221 ? 9.679 10.535 -17.737 1.00 92.44 221 PRO A N 1
ATOM 1809 C CA . PRO A 1 221 ? 10.347 11.706 -18.290 1.00 92.44 221 PRO A CA 1
ATOM 1810 C C . PRO A 1 221 ? 11.869 11.591 -18.164 1.00 92.44 221 PRO A C 1
ATOM 1812 O O . PRO A 1 221 ? 12.379 11.191 -17.116 1.00 92.44 221 PRO A O 1
ATOM 1815 N N . ALA A 1 222 ? 12.616 12.012 -19.191 1.00 92.25 222 ALA A N 1
ATOM 1816 C CA . ALA A 1 222 ? 14.081 11.901 -19.213 1.00 92.25 222 ALA A CA 1
ATOM 1817 C C . ALA A 1 222 ? 14.753 12.542 -17.983 1.00 92.25 222 ALA A C 1
ATOM 1819 O O . ALA A 1 222 ? 15.746 12.017 -17.469 1.00 92.25 222 ALA A O 1
ATOM 1820 N N . ILE A 1 223 ? 14.163 13.627 -17.463 1.00 92.38 223 ILE A N 1
ATOM 1821 C CA . ILE A 1 223 ? 14.632 14.319 -16.260 1.00 92.38 223 ILE A CA 1
ATOM 1822 C C . ILE A 1 223 ? 14.589 13.437 -15.009 1.00 92.38 223 ILE A C 1
ATOM 1824 O O . ILE A 1 223 ? 15.455 13.585 -14.162 1.00 92.38 223 ILE A O 1
ATOM 1828 N N . LYS A 1 224 ? 13.672 12.463 -14.894 1.00 94.25 224 LYS A N 1
ATOM 1829 C CA . LYS A 1 224 ? 13.622 11.523 -13.757 1.00 94.25 224 LYS A CA 1
ATOM 1830 C C . LYS A 1 224 ? 14.692 10.425 -13.840 1.00 94.25 224 LYS A C 1
ATOM 1832 O O . LYS A 1 224 ? 14.848 9.653 -12.897 1.00 94.25 224 LYS A O 1
ATOM 1837 N N . GLY A 1 225 ? 15.484 10.372 -14.916 1.00 94.00 225 GLY A N 1
ATOM 1838 C CA . GLY A 1 225 ? 16.545 9.377 -15.092 1.00 94.00 225 GLY A CA 1
ATOM 1839 C C . GLY A 1 225 ? 17.607 9.387 -13.985 1.00 94.00 225 GLY A C 1
ATOM 1840 O O . GLY A 1 225 ? 18.199 8.346 -13.711 1.00 94.00 225 GLY A O 1
ATOM 1841 N N . TYR A 1 226 ? 17.822 10.518 -13.296 1.00 94.38 226 TYR A N 1
ATOM 1842 C CA . TYR A 1 226 ? 18.764 10.579 -12.167 1.00 94.38 226 TYR A CA 1
ATOM 1843 C C . TYR A 1 226 ? 18.405 9.597 -11.044 1.00 94.38 226 TYR A C 1
ATOM 1845 O O . TYR A 1 226 ? 19.304 9.165 -10.328 1.00 94.38 226 TYR A O 1
ATOM 1853 N N . ARG A 1 227 ? 17.122 9.226 -10.916 1.00 96.62 227 ARG A N 1
ATOM 1854 C CA . ARG A 1 227 ? 16.617 8.371 -9.840 1.00 96.62 227 ARG A CA 1
ATOM 1855 C C . ARG A 1 227 ? 17.101 6.928 -9.923 1.00 96.62 227 ARG A C 1
ATOM 1857 O O . ARG A 1 227 ? 17.266 6.301 -8.886 1.00 96.62 227 ARG A O 1
ATOM 1864 N N . TRP A 1 228 ? 17.340 6.412 -11.129 1.00 96.50 228 TRP A N 1
ATOM 1865 C CA . TRP A 1 228 ? 17.697 5.003 -11.341 1.00 96.50 228 TRP A CA 1
ATOM 1866 C C . TRP A 1 228 ? 18.995 4.787 -12.126 1.00 96.50 228 TRP A C 1
ATOM 1868 O O . TRP A 1 228 ? 19.496 3.669 -12.163 1.00 96.50 228 TRP A O 1
ATOM 1878 N N . LYS A 1 229 ? 19.577 5.827 -12.741 1.00 96.75 229 LYS A N 1
ATOM 1879 C CA . LYS A 1 229 ? 20.878 5.714 -13.434 1.00 96.75 229 LYS A CA 1
ATOM 1880 C C . LYS A 1 229 ? 22.073 5.655 -12.475 1.00 96.75 229 LYS A C 1
ATOM 1882 O O . LYS A 1 229 ? 23.128 5.158 -12.851 1.00 96.75 229 LYS A O 1
ATOM 1887 N N . LYS A 1 230 ? 21.922 6.161 -11.248 1.00 96.44 230 LYS A N 1
ATOM 1888 C CA . LYS A 1 230 ? 22.937 6.106 -10.185 1.00 96.44 230 LYS A CA 1
ATOM 1889 C C . LYS A 1 230 ? 22.436 5.270 -9.015 1.00 96.44 230 LYS A C 1
ATOM 1891 O O . LYS A 1 230 ? 21.231 5.203 -8.791 1.00 96.44 230 LYS A O 1
ATOM 1896 N N . SER A 1 231 ? 23.369 4.673 -8.282 1.00 97.50 231 SER A N 1
ATOM 1897 C CA . SER A 1 231 ? 23.078 3.949 -7.045 1.00 97.50 231 SER A CA 1
ATOM 1898 C C . SER A 1 231 ? 22.918 4.919 -5.873 1.00 97.50 231 SER A C 1
ATOM 1900 O O . SER A 1 231 ? 23.561 5.975 -5.826 1.00 97.50 231 SER A O 1
ATOM 1902 N N . TYR A 1 232 ? 22.070 4.557 -4.920 1.00 98.25 232 TYR A N 1
ATOM 1903 C CA . TYR A 1 232 ? 21.737 5.310 -3.724 1.00 98.25 232 TYR A CA 1
ATOM 1904 C C . TYR A 1 232 ? 21.910 4.439 -2.483 1.00 98.25 232 TYR A C 1
ATOM 1906 O O . TYR A 1 232 ? 21.593 3.254 -2.480 1.00 98.25 232 TYR A O 1
ATOM 1914 N N . GLN A 1 233 ? 22.393 5.042 -1.402 1.00 97.44 233 GLN A N 1
ATOM 1915 C CA . GLN A 1 233 ? 22.614 4.362 -0.129 1.00 97.44 233 GLN A CA 1
ATOM 1916 C C . GLN A 1 233 ? 22.015 5.169 1.012 1.00 97.44 233 GLN A C 1
ATOM 1918 O O . GLN A 1 233 ? 22.081 6.397 1.018 1.00 97.44 233 GLN A O 1
ATOM 1923 N N . VAL A 1 234 ? 21.472 4.478 2.009 1.00 97.19 234 VAL A N 1
ATOM 1924 C CA . VAL A 1 234 ? 20.994 5.121 3.233 1.00 97.19 234 VAL A CA 1
ATOM 1925 C C . VAL A 1 234 ? 22.175 5.367 4.173 1.00 97.19 234 VAL A C 1
ATOM 1927 O O . VAL A 1 234 ? 22.917 4.440 4.492 1.00 97.19 234 VAL A O 1
ATOM 1930 N N . ARG A 1 235 ? 22.349 6.609 4.633 1.00 95.38 235 ARG A N 1
ATOM 1931 C CA . ARG A 1 235 ? 23.331 7.011 5.653 1.00 95.38 235 ARG A CA 1
ATOM 1932 C C . ARG A 1 235 ? 22.654 7.954 6.638 1.00 95.38 235 ARG A C 1
ATOM 1934 O O . ARG A 1 235 ? 22.002 8.904 6.221 1.00 95.38 235 ARG A O 1
ATOM 1941 N N . ASN A 1 236 ? 22.793 7.681 7.935 1.00 93.31 236 ASN A N 1
ATOM 1942 C CA . ASN A 1 236 ? 22.211 8.488 9.018 1.00 93.31 236 ASN A CA 1
ATOM 1943 C C . ASN A 1 236 ? 20.700 8.763 8.860 1.00 93.31 236 ASN A C 1
ATOM 1945 O O . ASN A 1 236 ? 20.226 9.849 9.164 1.00 93.31 236 ASN A O 1
ATOM 1949 N N . GLY A 1 237 ? 19.939 7.776 8.373 1.00 92.50 237 GLY A N 1
ATOM 1950 C CA . GLY A 1 237 ? 18.486 7.900 8.204 1.00 92.50 237 GLY A CA 1
ATOM 1951 C C . GLY A 1 237 ? 18.037 8.676 6.963 1.00 92.50 237 GLY A C 1
ATOM 1952 O O . GLY A 1 237 ? 16.837 8.872 6.791 1.00 92.50 237 GLY A O 1
ATOM 1953 N N . GLU A 1 238 ? 18.963 9.057 6.083 1.00 95.12 238 GLU A N 1
ATOM 1954 C CA . GLU A 1 238 ? 18.688 9.765 4.833 1.00 95.12 238 GLU A CA 1
ATOM 1955 C C . GLU A 1 238 ? 19.266 9.011 3.636 1.00 95.12 238 GLU A C 1
ATOM 1957 O O . GLU A 1 238 ? 20.239 8.265 3.761 1.00 95.12 238 GLU A O 1
ATOM 1962 N N . ILE A 1 239 ? 18.668 9.196 2.461 1.00 96.56 239 ILE A N 1
ATOM 1963 C CA . ILE A 1 239 ? 19.143 8.580 1.224 1.00 96.56 239 ILE A CA 1
ATOM 1964 C C . ILE A 1 239 ? 20.141 9.497 0.509 1.00 96.56 239 ILE A C 1
ATOM 1966 O O . ILE A 1 239 ? 19.867 10.667 0.249 1.00 96.56 239 ILE A O 1
ATOM 1970 N N . TRP A 1 240 ? 21.294 8.944 0.143 1.00 97.38 240 TRP A N 1
ATOM 1971 C CA . TRP A 1 240 ? 22.385 9.663 -0.504 1.00 97.38 240 TRP A CA 1
ATOM 1972 C C . TRP A 1 240 ? 22.696 9.061 -1.863 1.00 97.38 240 TRP A C 1
ATOM 1974 O O . TRP A 1 240 ? 22.866 7.849 -2.001 1.00 97.38 240 TRP A O 1
ATOM 1984 N N . ARG A 1 241 ? 22.811 9.928 -2.871 1.00 97.19 241 ARG A N 1
ATOM 1985 C CA . ARG A 1 241 ? 23.293 9.545 -4.198 1.00 97.19 241 ARG A CA 1
ATOM 1986 C C . ARG A 1 241 ? 24.771 9.178 -4.109 1.00 97.19 241 ARG A C 1
ATOM 1988 O O . ARG A 1 241 ? 25.571 9.956 -3.595 1.00 97.19 241 ARG A O 1
ATOM 1995 N N . THR A 1 242 ? 25.135 8.022 -4.642 1.00 97.00 242 THR A N 1
ATOM 1996 C CA . THR A 1 242 ? 26.533 7.607 -4.780 1.00 97.00 242 THR A CA 1
ATOM 1997 C C . THR A 1 242 ? 27.099 8.038 -6.138 1.00 97.00 242 THR A C 1
ATOM 1999 O O . THR A 1 242 ? 26.363 8.430 -7.049 1.00 97.00 242 THR A O 1
ATOM 2002 N N . ASN A 1 243 ? 28.419 7.930 -6.304 1.00 95.38 243 ASN A N 1
ATOM 2003 C CA . ASN A 1 243 ? 29.068 8.164 -7.597 1.00 95.38 243 ASN A CA 1
ATOM 2004 C C . ASN A 1 243 ? 28.956 6.965 -8.556 1.00 95.38 243 ASN A C 1
ATOM 2006 O O . ASN A 1 243 ? 29.298 7.101 -9.732 1.00 95.38 243 ASN A O 1
ATOM 2010 N N . GLN A 1 244 ? 28.440 5.825 -8.088 1.00 96.50 244 GLN A N 1
ATOM 2011 C CA . GLN A 1 244 ? 28.337 4.589 -8.856 1.00 96.50 244 GLN A CA 1
ATOM 2012 C C . GLN A 1 244 ? 27.181 4.651 -9.861 1.00 96.50 244 GLN A C 1
ATOM 2014 O O . GLN A 1 244 ? 26.030 4.910 -9.496 1.00 96.50 244 GLN A O 1
ATOM 2019 N N . ASP A 1 245 ? 27.492 4.398 -11.132 1.00 97.19 245 ASP A N 1
ATOM 2020 C CA . ASP A 1 245 ? 26.492 4.150 -12.171 1.00 97.19 245 ASP A CA 1
ATOM 2021 C C . ASP A 1 245 ? 25.883 2.760 -12.014 1.00 97.19 245 ASP A C 1
ATOM 2023 O O . ASP A 1 245 ? 26.573 1.785 -11.707 1.00 97.19 245 ASP A O 1
ATOM 2027 N N . LYS A 1 246 ? 24.570 2.676 -12.225 1.00 97.06 246 LYS A N 1
ATOM 2028 C CA . LYS A 1 246 ? 23.860 1.400 -12.262 1.00 97.06 246 LYS A CA 1
ATOM 2029 C C . LYS A 1 246 ? 23.970 0.786 -13.650 1.00 97.06 246 LYS A C 1
ATOM 2031 O O . LYS A 1 246 ? 24.025 1.493 -14.657 1.00 97.06 246 LYS A O 1
ATOM 2036 N N . SER A 1 247 ? 23.956 -0.543 -13.702 1.00 96.88 247 SER A N 1
ATOM 2037 C CA . SER A 1 247 ? 23.776 -1.261 -14.962 1.00 96.88 247 SER A CA 1
ATOM 2038 C C . SER A 1 247 ? 22.439 -0.876 -15.618 1.00 96.88 247 SER A C 1
ATOM 2040 O O . SER A 1 247 ? 21.507 -0.462 -14.914 1.00 96.88 247 SER A O 1
ATOM 2042 N N . PRO A 1 248 ? 22.309 -1.021 -16.951 1.00 96.62 248 PRO A N 1
ATOM 2043 C CA . PRO A 1 248 ? 21.029 -0.843 -17.629 1.00 96.62 248 PRO A CA 1
ATOM 2044 C C . PRO A 1 248 ? 19.919 -1.702 -16.999 1.00 96.62 248 PRO A C 1
ATOM 2046 O O . PRO A 1 248 ? 20.227 -2.758 -16.434 1.00 96.62 248 PRO A O 1
ATOM 2049 N N . PRO A 1 249 ? 18.638 -1.293 -17.107 1.00 96.12 249 PRO A N 1
ATOM 2050 C CA . PRO A 1 249 ? 17.527 -2.091 -16.607 1.00 96.12 249 PRO A CA 1
ATOM 2051 C C . PRO A 1 249 ? 17.589 -3.528 -17.147 1.00 96.12 249 PRO A C 1
ATOM 2053 O O . PRO A 1 249 ? 17.895 -3.732 -18.331 1.00 96.12 249 PRO A O 1
ATOM 2056 N N . PRO A 1 250 ? 17.306 -4.536 -16.305 1.00 96.56 250 PRO A N 1
ATOM 2057 C CA . PRO A 1 250 ? 17.418 -5.929 -16.702 1.00 96.56 250 PRO A CA 1
ATOM 2058 C C . PRO A 1 250 ? 16.500 -6.228 -17.892 1.00 96.56 250 PRO A C 1
ATOM 2060 O O . PRO A 1 250 ? 15.446 -5.615 -18.055 1.00 96.56 250 PRO A O 1
ATOM 2063 N N . PHE A 1 251 ? 16.917 -7.171 -18.738 1.00 94.81 251 PHE A N 1
ATOM 2064 C CA . PHE A 1 251 ? 16.174 -7.618 -19.927 1.00 94.81 251 PHE A CA 1
ATOM 2065 C C . PHE A 1 251 ? 15.885 -6.521 -20.971 1.00 94.81 251 PHE A C 1
ATOM 2067 O O . PHE A 1 251 ? 14.995 -6.691 -21.801 1.00 94.81 251 PHE A O 1
ATOM 2074 N N . GLY A 1 252 ? 16.603 -5.391 -20.931 1.00 93.31 252 GLY A N 1
ATOM 2075 C CA . GLY A 1 252 ? 16.358 -4.266 -21.841 1.00 93.31 252 GLY A CA 1
ATOM 2076 C C . GLY A 1 252 ? 15.013 -3.574 -21.593 1.00 93.31 252 GLY A C 1
ATOM 2077 O O . GLY A 1 252 ? 14.451 -2.967 -22.505 1.00 93.31 252 GLY A O 1
ATOM 2078 N N . LEU A 1 253 ? 14.472 -3.694 -20.376 1.00 94.94 253 LEU A N 1
ATOM 2079 C CA . LEU A 1 253 ? 13.190 -3.101 -20.012 1.00 94.94 253 LEU A CA 1
ATOM 2080 C C . LEU A 1 253 ? 13.244 -1.570 -20.043 1.00 94.94 253 LEU A C 1
ATOM 2082 O O . LEU A 1 253 ? 14.239 -0.940 -19.682 1.00 94.94 253 LEU A O 1
ATOM 2086 N N . LYS A 1 254 ? 12.117 -0.963 -20.416 1.00 95.56 254 LYS A N 1
ATOM 2087 C CA . LYS A 1 254 ? 11.882 0.465 -20.198 1.00 95.56 254 LYS A CA 1
ATOM 2088 C C . LYS A 1 254 ? 11.394 0.665 -18.767 1.00 95.56 254 LYS A C 1
ATOM 2090 O O . LYS A 1 254 ? 10.522 -0.070 -18.314 1.00 95.56 254 LYS A O 1
ATOM 2095 N N . VAL A 1 255 ? 11.944 1.663 -18.084 1.00 97.19 255 VAL A N 1
ATOM 2096 C CA . VAL A 1 255 ? 11.457 2.095 -16.769 1.00 97.19 255 VAL A CA 1
ATOM 2097 C C . VAL A 1 255 ? 10.243 2.996 -16.978 1.00 97.19 255 VAL A C 1
ATOM 2099 O O . VAL A 1 255 ? 10.272 3.873 -17.844 1.00 97.19 255 VAL A O 1
ATOM 2102 N N . PHE A 1 256 ? 9.197 2.756 -16.193 1.00 98.19 256 PHE A N 1
ATOM 2103 C CA . PHE A 1 256 ? 7.981 3.565 -16.155 1.00 98.19 256 PHE A CA 1
ATOM 2104 C C . PHE A 1 256 ? 7.856 4.246 -14.793 1.00 98.19 256 PHE A C 1
ATOM 2106 O O . PHE A 1 256 ? 8.388 3.766 -13.791 1.00 98.19 256 PHE A O 1
ATOM 2113 N N . SER A 1 257 ? 7.175 5.387 -14.769 1.00 97.06 257 SER A N 1
ATOM 2114 C CA . SER A 1 257 ? 6.910 6.160 -13.558 1.00 97.06 257 SER A CA 1
ATOM 2115 C C . SER A 1 257 ? 5.457 6.026 -13.150 1.00 97.06 257 SER A C 1
ATOM 2117 O O . SER A 1 257 ? 4.586 5.907 -14.001 1.00 97.06 257 SER A O 1
ATOM 2119 N N . GLY A 1 258 ? 5.212 6.072 -11.853 1.00 96.06 258 GLY A N 1
ATOM 2120 C CA . GLY A 1 258 ? 3.871 6.163 -11.309 1.00 96.06 258 GLY A CA 1
ATOM 2121 C C . GLY A 1 258 ? 3.919 6.542 -9.842 1.00 96.06 258 GLY A C 1
ATOM 2122 O O . GLY A 1 258 ? 4.886 7.155 -9.381 1.00 96.06 258 GLY A O 1
ATOM 2123 N N . ASN A 1 259 ? 2.908 6.113 -9.103 1.00 93.38 259 ASN A N 1
ATOM 2124 C CA . ASN A 1 259 ? 2.795 6.338 -7.674 1.00 93.38 259 ASN A CA 1
ATOM 2125 C C . ASN A 1 259 ? 3.091 5.072 -6.859 1.00 93.38 259 ASN A C 1
ATOM 2127 O O . ASN A 1 259 ? 3.096 3.943 -7.350 1.00 93.38 259 ASN A O 1
ATOM 2131 N N . THR A 1 260 ? 3.292 5.276 -5.558 1.00 95.81 260 THR A N 1
ATOM 2132 C CA . THR A 1 260 ? 3.428 4.200 -4.571 1.00 95.81 260 THR A CA 1
ATOM 2133 C C . THR A 1 260 ? 2.156 3.350 -4.455 1.00 95.81 260 THR A C 1
ATOM 2135 O O . THR A 1 260 ? 2.226 2.221 -3.974 1.00 95.81 260 THR A O 1
ATOM 2138 N N . TYR A 1 261 ? 0.991 3.887 -4.834 1.00 98.06 261 TYR A N 1
ATOM 2139 C CA . TYR A 1 261 ? -0.325 3.374 -4.450 1.00 98.06 261 TYR A CA 1
ATOM 2140 C C . TYR A 1 261 ? -1.018 2.621 -5.578 1.00 98.06 261 TYR A C 1
ATOM 2142 O O . TYR A 1 261 ? -1.359 3.186 -6.616 1.00 98.06 261 TYR A O 1
ATOM 2150 N N . ILE A 1 262 ? -1.289 1.345 -5.341 1.00 98.56 262 ILE A N 1
ATOM 2151 C CA . ILE A 1 262 ? -1.681 0.396 -6.372 1.00 98.56 262 ILE A CA 1
ATOM 2152 C C . ILE A 1 262 ? -2.924 -0.390 -5.969 1.00 98.56 262 ILE A C 1
ATOM 2154 O O . ILE A 1 262 ? -3.151 -0.686 -4.796 1.00 98.56 262 ILE A O 1
ATOM 2158 N N . VAL A 1 263 ? -3.701 -0.772 -6.979 1.00 98.75 263 VAL A N 1
ATOM 2159 C CA . VAL A 1 263 ? -4.790 -1.743 -6.882 1.00 98.75 263 VAL A CA 1
ATOM 2160 C C . VAL A 1 263 ? -4.448 -2.888 -7.824 1.00 98.75 263 VAL A C 1
ATOM 2162 O O . VAL A 1 263 ? -4.465 -2.727 -9.043 1.00 98.75 263 VAL A O 1
ATOM 2165 N N . VAL A 1 264 ? -4.093 -4.047 -7.277 1.00 98.81 264 VAL A N 1
ATOM 2166 C CA . VAL A 1 264 ? -3.562 -5.163 -8.078 1.00 98.81 264 VAL A CA 1
ATOM 2167 C C . VAL A 1 264 ? -4.227 -6.481 -7.724 1.00 98.81 264 VAL A C 1
ATOM 2169 O O . VAL A 1 264 ? -4.647 -6.699 -6.589 1.00 98.81 264 VAL A O 1
ATOM 2172 N N . SER A 1 265 ? -4.332 -7.373 -8.702 1.00 98.69 265 SER A N 1
ATOM 2173 C CA . SER A 1 265 ? -4.882 -8.713 -8.502 1.00 98.69 265 SER A CA 1
ATOM 2174 C C . SER A 1 265 ? -4.001 -9.563 -7.577 1.00 98.69 265 SER A C 1
ATOM 2176 O O . SER A 1 265 ? -2.788 -9.359 -7.461 1.00 98.69 265 SER A O 1
ATOM 2178 N N . ARG A 1 266 ? -4.591 -10.590 -6.954 1.00 98.62 266 ARG A N 1
ATOM 2179 C CA . ARG A 1 266 ? -3.829 -11.599 -6.196 1.00 98.62 266 ARG A CA 1
ATOM 2180 C C . ARG A 1 266 ? -2.762 -12.298 -7.045 1.00 98.62 266 ARG A C 1
ATOM 2182 O O . ARG A 1 266 ? -1.681 -12.600 -6.542 1.00 98.62 266 ARG A O 1
ATOM 2189 N N . ASP A 1 267 ? -3.033 -12.513 -8.331 1.00 98.44 267 ASP A N 1
ATOM 2190 C CA . ASP A 1 267 ? -2.069 -13.109 -9.258 1.00 98.44 267 ASP A CA 1
ATOM 2191 C C . ASP A 1 267 ? -0.864 -12.198 -9.512 1.00 98.44 267 ASP A C 1
ATOM 2193 O O . ASP A 1 267 ? 0.261 -12.693 -9.606 1.00 98.44 267 ASP A O 1
ATOM 2197 N N . PHE A 1 268 ? -1.065 -10.877 -9.572 1.00 98.75 268 PHE A N 1
ATOM 2198 C CA . PHE A 1 268 ? 0.044 -9.926 -9.633 1.00 98.75 268 PHE A CA 1
ATOM 2199 C C . PHE A 1 268 ? 0.909 -10.019 -8.373 1.00 98.75 268 PHE A C 1
ATOM 2201 O O . PHE A 1 268 ? 2.130 -10.103 -8.480 1.00 98.75 268 PHE A O 1
ATOM 2208 N N . VAL A 1 269 ? 0.297 -10.089 -7.183 1.00 98.81 269 VAL A N 1
ATOM 2209 C CA . VAL A 1 269 ? 1.036 -10.268 -5.920 1.00 98.81 269 VAL A CA 1
ATOM 2210 C C . VAL A 1 269 ? 1.853 -11.562 -5.936 1.00 98.81 269 VAL A C 1
ATOM 2212 O O . VAL A 1 269 ? 3.041 -11.531 -5.624 1.00 98.81 269 VAL A O 1
ATOM 2215 N N . ARG A 1 270 ? 1.271 -12.684 -6.382 1.00 98.50 270 ARG A N 1
ATOM 2216 C CA . ARG A 1 270 ? 2.019 -13.936 -6.586 1.00 98.50 270 ARG A CA 1
ATOM 2217 C C . ARG A 1 270 ? 3.219 -13.728 -7.508 1.00 98.50 270 ARG A C 1
ATOM 2219 O O . ARG A 1 270 ? 4.323 -14.146 -7.178 1.00 98.50 270 ARG A O 1
ATOM 2226 N N . TYR A 1 271 ? 3.019 -13.070 -8.652 1.00 98.62 271 TYR A N 1
ATOM 2227 C CA . TYR A 1 271 ? 4.098 -12.805 -9.605 1.00 98.62 271 TYR A CA 1
ATOM 2228 C C . TYR A 1 271 ? 5.231 -11.997 -8.961 1.00 98.62 271 TYR A C 1
ATOM 2230 O O . TYR A 1 271 ? 6.395 -12.349 -9.128 1.00 98.62 271 TYR A O 1
ATOM 2238 N N . VAL A 1 272 ? 4.903 -10.952 -8.194 1.00 98.50 272 VAL A N 1
ATOM 2239 C CA . VAL A 1 272 ? 5.887 -10.155 -7.447 1.00 98.50 272 VAL A CA 1
ATOM 2240 C C . VAL A 1 272 ? 6.692 -11.032 -6.490 1.00 98.50 272 VAL A C 1
ATOM 2242 O O . VAL A 1 272 ? 7.910 -10.898 -6.442 1.00 98.50 272 VAL A O 1
ATOM 2245 N N . LEU A 1 273 ? 6.037 -11.931 -5.754 1.00 98.56 273 LEU A N 1
ATOM 2246 C CA . LEU A 1 273 ? 6.672 -12.751 -4.719 1.00 98.56 273 LEU A CA 1
ATOM 2247 C C . LEU A 1 273 ? 7.488 -13.930 -5.273 1.00 98.56 273 LEU A C 1
ATOM 2249 O O . LEU A 1 273 ? 8.514 -14.275 -4.695 1.00 98.56 273 LEU A O 1
ATOM 2253 N N . GLU A 1 274 ? 7.047 -14.548 -6.369 1.00 98.06 274 GLU A N 1
ATOM 2254 C CA . GLU A 1 274 ? 7.560 -15.852 -6.817 1.00 98.06 274 GLU A CA 1
ATOM 2255 C C . GLU A 1 274 ? 8.311 -15.794 -8.156 1.00 98.06 274 GLU A C 1
ATOM 2257 O O . GLU A 1 274 ? 9.163 -16.641 -8.422 1.00 98.06 274 GLU A O 1
ATOM 2262 N N . ASN A 1 275 ? 8.021 -14.822 -9.031 1.00 98.31 275 ASN A N 1
ATOM 2263 C CA . ASN A 1 275 ? 8.564 -14.848 -10.387 1.00 98.31 275 ASN A CA 1
ATOM 2264 C C . ASN A 1 275 ? 10.044 -14.408 -10.433 1.00 98.31 275 ASN A C 1
ATOM 2266 O O . ASN A 1 275 ? 10.356 -13.283 -10.031 1.00 98.31 275 ASN A O 1
ATOM 2270 N N . PRO A 1 276 ? 10.958 -15.198 -11.035 1.00 97.38 276 PRO A N 1
ATOM 2271 C CA . PRO A 1 276 ? 12.375 -14.837 -11.118 1.00 97.38 276 PRO A CA 1
ATOM 2272 C C . PRO A 1 276 ? 12.648 -13.501 -11.822 1.00 97.38 276 PRO A C 1
ATOM 2274 O O . PRO A 1 276 ? 13.533 -12.758 -11.404 1.00 97.38 276 PRO A O 1
ATOM 2277 N N . LYS A 1 277 ? 11.877 -13.140 -12.860 1.00 96.38 277 LYS A N 1
ATOM 2278 C CA . LYS A 1 277 ? 12.043 -11.845 -13.542 1.00 96.38 277 LYS A CA 1
ATOM 2279 C C . LYS A 1 277 ? 11.652 -10.679 -12.636 1.00 96.38 277 LYS A C 1
ATOM 2281 O O . LYS A 1 277 ? 12.320 -9.646 -12.676 1.00 96.38 277 LYS A O 1
ATOM 2286 N N . ALA A 1 278 ? 10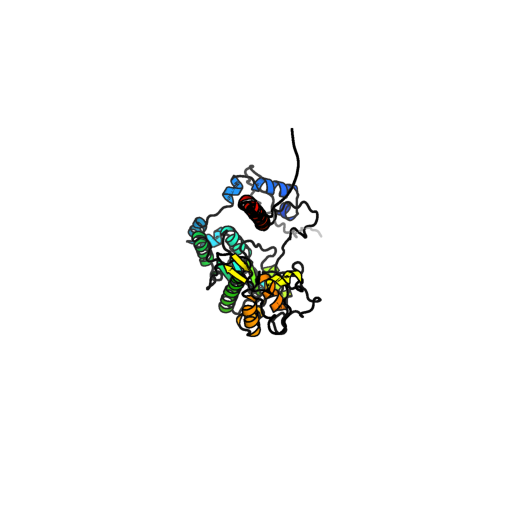.609 -10.843 -11.815 1.00 97.75 278 ALA A N 1
ATOM 2287 C CA . ALA A 1 278 ? 10.239 -9.846 -10.811 1.00 97.75 278 ALA A CA 1
ATOM 2288 C C . ALA A 1 278 ? 11.361 -9.671 -9.784 1.00 97.75 278 ALA A C 1
ATOM 2290 O O . ALA A 1 278 ? 11.765 -8.544 -9.517 1.00 97.75 278 ALA A O 1
ATOM 2291 N N . GLN A 1 279 ? 11.917 -10.776 -9.281 1.00 98.12 279 GLN A N 1
ATOM 2292 C CA . GLN A 1 279 ? 13.004 -10.759 -8.299 1.00 98.12 279 GLN A CA 1
ATOM 2293 C C . GLN A 1 279 ? 14.273 -10.083 -8.838 1.00 98.12 279 GLN A C 1
ATOM 2295 O O . GLN A 1 279 ? 14.888 -9.282 -8.136 1.00 98.12 279 GLN A O 1
ATOM 2300 N N . VAL A 1 280 ? 14.631 -10.322 -10.105 1.00 98.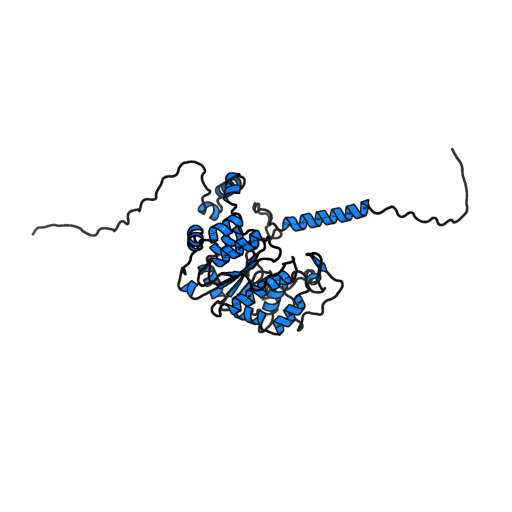12 280 VAL A N 1
ATOM 2301 C CA . VAL A 1 280 ? 15.757 -9.631 -10.757 1.00 98.12 280 VAL A CA 1
ATOM 2302 C C . VAL A 1 280 ? 15.510 -8.121 -10.848 1.00 98.12 280 VAL A C 1
ATOM 2304 O O . VAL A 1 280 ? 16.408 -7.340 -10.536 1.00 98.12 280 VAL A O 1
ATOM 2307 N N . LEU A 1 281 ? 14.302 -7.686 -11.229 1.00 98.19 281 LEU A N 1
ATOM 2308 C CA . LEU A 1 281 ? 13.970 -6.257 -11.271 1.00 98.19 281 LEU A CA 1
ATOM 2309 C C . LEU A 1 281 ? 13.965 -5.626 -9.871 1.00 98.19 281 LEU A C 1
ATOM 2311 O O . LEU A 1 281 ? 14.514 -4.542 -9.694 1.00 98.19 281 LEU A O 1
ATOM 2315 N N . ILE A 1 282 ? 13.389 -6.308 -8.881 1.00 98.44 282 ILE A N 1
ATOM 2316 C CA . ILE A 1 282 ? 13.369 -5.888 -7.474 1.00 98.44 282 ILE A CA 1
ATOM 2317 C C . ILE A 1 282 ? 14.795 -5.708 -6.947 1.00 98.44 282 ILE A C 1
ATOM 2319 O O . ILE A 1 282 ? 15.127 -4.659 -6.398 1.00 98.44 282 ILE A O 1
ATOM 2323 N N . SER A 1 283 ? 15.665 -6.693 -7.177 1.00 98.31 283 SER A N 1
ATOM 2324 C CA . SER A 1 283 ? 17.072 -6.606 -6.793 1.00 98.31 283 SER A CA 1
ATOM 2325 C C . SER A 1 283 ? 17.799 -5.478 -7.518 1.00 98.31 283 SER A C 1
ATOM 2327 O O . SER A 1 283 ? 18.710 -4.893 -6.946 1.00 98.31 283 SER A O 1
ATOM 2329 N N . TRP A 1 284 ? 17.437 -5.179 -8.765 1.00 98.38 284 TRP A N 1
ATOM 2330 C CA . TRP A 1 284 ? 18.038 -4.076 -9.505 1.00 98.38 284 TRP A CA 1
ATOM 2331 C C . TRP A 1 284 ? 17.530 -2.708 -9.035 1.00 98.38 284 TRP A C 1
ATOM 2333 O O . TRP A 1 284 ? 18.285 -1.747 -9.095 1.00 98.38 284 TRP A O 1
ATOM 2343 N N . ILE A 1 285 ? 16.283 -2.578 -8.576 1.00 97.69 285 ILE A N 1
ATOM 2344 C CA . ILE A 1 285 ? 15.703 -1.278 -8.200 1.00 97.69 285 ILE A CA 1
ATOM 2345 C C . ILE A 1 285 ? 15.975 -0.884 -6.738 1.00 97.69 285 ILE A C 1
ATOM 2347 O O . ILE A 1 285 ? 15.729 0.261 -6.357 1.00 97.69 285 ILE A O 1
ATOM 2351 N N . ASN A 1 286 ? 16.468 -1.811 -5.913 1.00 97.44 286 ASN A N 1
ATOM 2352 C CA . ASN A 1 286 ? 16.587 -1.650 -4.459 1.00 97.44 286 ASN A CA 1
ATOM 2353 C C . ASN A 1 286 ? 17.504 -0.496 -3.996 1.00 97.44 286 ASN A C 1
ATOM 2355 O O . ASN A 1 286 ? 17.319 0.051 -2.916 1.00 97.44 286 ASN A O 1
ATOM 2359 N N . ASP A 1 287 ? 18.468 -0.081 -4.803 1.00 97.88 287 ASP A N 1
ATOM 2360 C CA . ASP A 1 287 ? 19.409 1.000 -4.516 1.00 97.88 287 ASP A CA 1
ATOM 2361 C C . ASP A 1 287 ? 19.153 2.204 -5.437 1.00 97.88 287 ASP A C 1
ATOM 2363 O O . ASP A 1 287 ? 20.071 2.919 -5.832 1.00 97.88 287 ASP A O 1
ATOM 2367 N N . THR A 1 288 ? 17.890 2.435 -5.804 1.00 98.12 288 THR A N 1
ATOM 2368 C CA . THR A 1 288 ? 17.445 3.623 -6.551 1.00 98.12 288 THR A CA 1
ATOM 2369 C C . THR A 1 288 ? 16.747 4.634 -5.639 1.00 98.12 288 THR A C 1
ATOM 2371 O O . THR A 1 288 ? 16.428 4.350 -4.484 1.00 98.12 288 THR A O 1
ATOM 2374 N N . TYR A 1 289 ? 16.519 5.845 -6.147 1.00 98.25 289 TYR A N 1
ATOM 2375 C CA . TYR A 1 289 ? 15.799 6.901 -5.439 1.00 98.25 289 TYR A CA 1
ATOM 2376 C C . TYR A 1 289 ? 14.298 6.857 -5.737 1.00 98.25 289 TYR A C 1
ATOM 2378 O O . TYR A 1 289 ? 13.889 6.971 -6.892 1.00 98.25 289 TYR A O 1
ATOM 2386 N N . SER A 1 290 ? 13.480 6.794 -4.685 1.00 97.94 290 SER A N 1
ATOM 2387 C CA . SER A 1 290 ? 12.018 6.610 -4.755 1.00 97.94 290 SER A CA 1
ATOM 2388 C C . SER A 1 290 ? 11.621 5.402 -5.623 1.00 97.94 290 SER A C 1
ATOM 2390 O O . SER A 1 290 ? 10.907 5.569 -6.616 1.00 97.94 290 SER A O 1
ATOM 2392 N N . PRO A 1 291 ? 12.119 4.184 -5.310 1.00 98.19 291 PRO A N 1
ATOM 2393 C CA . PRO A 1 291 ? 11.822 2.980 -6.091 1.00 98.19 291 PRO A CA 1
ATOM 2394 C C . PRO A 1 291 ? 10.330 2.634 -6.110 1.00 98.19 291 PRO A C 1
ATOM 2396 O O . PRO A 1 291 ? 9.870 1.962 -7.026 1.00 98.19 291 PRO A O 1
ATOM 2399 N N . ASP A 1 292 ? 9.567 3.092 -5.124 1.00 97.88 292 ASP A N 1
ATOM 2400 C CA . ASP A 1 292 ? 8.119 2.940 -5.040 1.00 97.88 292 ASP A CA 1
ATOM 2401 C C . ASP A 1 292 ? 7.362 3.667 -6.160 1.00 97.88 292 ASP A C 1
ATOM 2403 O O . ASP A 1 292 ? 6.342 3.164 -6.618 1.00 97.88 292 ASP A O 1
ATOM 2407 N N . GLU A 1 293 ? 7.904 4.773 -6.675 1.00 97.88 293 GLU A N 1
ATOM 2408 C CA . GLU A 1 293 ? 7.366 5.499 -7.839 1.00 97.88 293 GLU A CA 1
ATOM 2409 C C . GLU A 1 293 ? 7.835 4.913 -9.190 1.00 97.88 293 GLU A C 1
ATOM 2411 O O . GLU A 1 293 ? 7.596 5.501 -10.248 1.00 97.88 293 GLU A O 1
ATOM 2416 N N . LEU A 1 294 ? 8.557 3.784 -9.179 1.00 97.94 294 LEU A N 1
ATOM 2417 C CA . LEU A 1 294 ? 9.134 3.158 -10.377 1.00 97.94 294 LEU A CA 1
ATOM 2418 C C . LEU A 1 294 ? 8.786 1.669 -10.502 1.00 97.94 294 LEU A C 1
ATOM 2420 O O . LEU A 1 294 ? 8.454 1.201 -11.592 1.00 97.94 294 LEU A O 1
ATOM 2424 N N . LEU A 1 295 ? 8.874 0.905 -9.408 1.00 98.56 295 LEU A N 1
ATOM 2425 C CA . LEU A 1 295 ? 8.792 -0.556 -9.424 1.00 98.56 295 LEU A CA 1
ATOM 2426 C C . LEU A 1 295 ? 7.441 -1.040 -9.944 1.00 98.56 295 LEU A C 1
ATOM 2428 O O . LEU A 1 295 ? 7.395 -1.821 -10.894 1.00 98.56 295 LEU A O 1
ATOM 2432 N N . TRP A 1 296 ? 6.350 -0.582 -9.330 1.00 98.56 296 TRP A N 1
ATOM 2433 C CA . TRP A 1 296 ? 5.010 -1.064 -9.656 1.00 98.56 296 TRP A CA 1
ATOM 2434 C C . TRP A 1 296 ? 4.611 -0.683 -11.076 1.00 98.56 296 TRP A C 1
ATOM 2436 O O . TRP A 1 296 ? 4.197 -1.542 -11.857 1.00 98.56 296 TRP A O 1
ATOM 2446 N N . ALA A 1 297 ? 4.848 0.583 -11.431 1.00 98.38 297 ALA A N 1
ATOM 2447 C CA . ALA A 1 297 ? 4.627 1.107 -12.769 1.00 98.38 297 ALA A CA 1
ATOM 2448 C C . ALA A 1 297 ? 5.411 0.325 -13.827 1.00 98.38 297 ALA A C 1
ATOM 2450 O O . ALA A 1 297 ? 4.878 0.077 -14.903 1.00 98.38 297 ALA A O 1
ATOM 2451 N N . THR A 1 298 ? 6.647 -0.091 -13.529 1.00 98.38 298 THR A N 1
ATOM 2452 C CA . THR A 1 298 ? 7.484 -0.864 -14.458 1.00 98.38 298 THR A CA 1
ATOM 2453 C C . THR A 1 298 ? 7.035 -2.321 -14.557 1.00 98.38 298 THR A C 1
ATOM 2455 O O . THR A 1 298 ? 6.893 -2.829 -15.668 1.00 98.38 298 THR A O 1
ATOM 2458 N N . LEU A 1 299 ? 6.756 -2.993 -13.433 1.00 98.38 299 LEU A N 1
ATOM 2459 C CA . LEU A 1 299 ? 6.253 -4.374 -13.416 1.00 98.38 299 LEU A CA 1
ATOM 2460 C C . LEU A 1 299 ? 4.965 -4.513 -14.233 1.00 98.38 299 LEU A C 1
ATOM 2462 O O . LEU A 1 299 ? 4.845 -5.435 -15.035 1.00 98.38 299 LEU A O 1
ATOM 2466 N N . GLN A 1 300 ? 4.049 -3.552 -14.107 1.00 98.25 300 GLN A N 1
ATOM 2467 C CA . GLN A 1 300 ? 2.792 -3.502 -14.857 1.00 98.25 300 GLN A CA 1
ATOM 2468 C C . GLN A 1 300 ? 2.980 -3.526 -16.388 1.00 98.25 300 GLN A C 1
ATOM 2470 O O . GLN A 1 300 ? 2.047 -3.859 -17.120 1.00 98.25 300 GLN A O 1
ATOM 2475 N N . ARG A 1 301 ? 4.181 -3.202 -16.892 1.00 97.62 301 ARG A N 1
ATOM 2476 C CA . ARG A 1 301 ? 4.497 -3.096 -18.326 1.00 97.62 301 ARG A CA 1
ATOM 2477 C C . ARG A 1 301 ? 5.335 -4.253 -18.870 1.00 97.62 301 ARG A C 1
ATOM 2479 O O . ARG A 1 301 ? 5.744 -4.216 -20.032 1.00 97.62 301 ARG A O 1
ATOM 2486 N N . ILE A 1 302 ? 5.578 -5.292 -18.069 1.00 96.69 302 ILE A N 1
ATOM 2487 C CA . ILE A 1 302 ? 6.346 -6.473 -18.483 1.00 96.69 302 ILE A CA 1
ATOM 2488 C C . ILE A 1 302 ? 5.405 -7.542 -19.068 1.00 96.69 302 ILE A C 1
ATOM 2490 O O . ILE A 1 302 ? 4.485 -7.985 -18.377 1.00 96.69 302 ILE A O 1
ATOM 2494 N N . PRO A 1 303 ? 5.631 -8.017 -20.310 1.00 95.56 303 PRO A N 1
ATOM 2495 C CA . PRO A 1 303 ? 4.842 -9.104 -20.884 1.00 95.56 303 PRO A CA 1
ATOM 2496 C C . PRO A 1 303 ? 4.866 -10.365 -20.010 1.00 95.56 303 PRO A C 1
ATOM 2498 O O . PRO A 1 303 ? 5.933 -10.828 -19.602 1.00 95.56 303 PRO A O 1
ATOM 2501 N N . GLY A 1 304 ? 3.686 -10.932 -19.754 1.00 94.00 304 GLY A N 1
ATOM 2502 C CA . GLY A 1 304 ? 3.503 -12.109 -18.896 1.00 94.00 304 GLY A CA 1
ATOM 2503 C C . GLY A 1 304 ? 3.185 -11.790 -17.432 1.00 94.00 304 GLY A C 1
ATOM 2504 O O . GLY A 1 304 ? 2.855 -12.703 -16.680 1.00 94.00 304 GLY A O 1
ATOM 2505 N N . VAL A 1 305 ? 3.230 -10.517 -17.026 1.00 97.50 305 VAL A N 1
ATOM 2506 C CA . VAL A 1 305 ? 2.723 -10.091 -15.715 1.00 97.50 305 VAL A CA 1
ATOM 2507 C C . VAL A 1 305 ? 1.190 -10.147 -15.706 1.00 97.50 305 VAL A C 1
ATOM 2509 O O . VAL A 1 305 ? 0.564 -9.644 -16.643 1.00 97.50 305 VAL A O 1
ATOM 2512 N N . PRO A 1 306 ? 0.549 -10.724 -14.672 1.00 98.06 306 PRO A N 1
ATOM 2513 C CA . PRO A 1 306 ? -0.906 -10.693 -14.540 1.00 98.06 306 PRO A CA 1
ATOM 2514 C C . PRO A 1 306 ? -1.438 -9.257 -14.530 1.00 98.06 306 PRO A C 1
ATOM 2516 O O . PRO A 1 306 ? -0.993 -8.436 -13.731 1.00 98.06 306 PRO A O 1
ATOM 2519 N N . GLY A 1 307 ? -2.370 -8.953 -15.437 1.00 95.88 307 GLY A N 1
ATOM 2520 C CA . GLY A 1 307 ? -2.903 -7.603 -15.634 1.00 95.88 307 GLY A CA 1
ATOM 2521 C C . GLY A 1 307 ? -2.031 -6.671 -16.487 1.00 95.88 307 GLY A C 1
ATOM 2522 O O . GLY A 1 307 ? -2.309 -5.479 -16.509 1.00 95.88 307 GLY A O 1
ATOM 2523 N N . PHE A 1 308 ? -1.005 -7.187 -17.178 1.00 96.06 308 PHE A N 1
ATOM 2524 C CA . PHE A 1 308 ? -0.050 -6.440 -18.012 1.00 96.06 308 PHE A CA 1
ATOM 2525 C C . PHE A 1 308 ? -0.676 -5.430 -18.994 1.00 96.06 308 PHE A C 1
ATOM 2527 O O . PHE A 1 308 ? -1.634 -5.729 -19.707 1.00 96.06 308 PHE A O 1
ATOM 2534 N N . LEU A 1 309 ? -0.021 -4.271 -19.122 1.00 96.69 309 LEU A N 1
ATOM 2535 C CA . LEU A 1 309 ? -0.249 -3.274 -20.171 1.00 96.69 309 LEU A CA 1
ATOM 2536 C C . LEU A 1 309 ? 0.964 -3.166 -21.097 1.00 96.69 309 LEU A C 1
ATOM 2538 O O . LEU A 1 309 ? 2.108 -3.165 -20.648 1.00 96.69 309 LEU A O 1
ATOM 2542 N N . ARG A 1 310 ? 0.742 -2.997 -22.406 1.00 96.31 310 ARG A N 1
ATOM 2543 C CA . ARG A 1 310 ? 1.847 -2.894 -23.375 1.00 96.31 310 ARG A CA 1
ATOM 2544 C C . ARG A 1 310 ? 2.784 -1.729 -23.034 1.00 96.31 310 ARG A C 1
ATOM 2546 O O . ARG A 1 310 ? 2.337 -0.634 -22.696 1.00 96.31 310 ARG A O 1
ATOM 2553 N N . ALA A 1 311 ? 4.090 -1.950 -23.185 1.00 95.31 311 ALA A N 1
ATOM 2554 C CA . ALA A 1 311 ? 5.152 -0.968 -22.933 1.00 95.31 311 ALA A CA 1
ATOM 2555 C C . ALA A 1 311 ? 5.251 0.109 -24.041 1.00 95.31 311 ALA A C 1
ATOM 2557 O O . ALA A 1 311 ? 6.293 0.301 -24.675 1.00 95.31 311 ALA A O 1
ATOM 2558 N N . HIS A 1 312 ? 4.135 0.785 -24.304 1.00 95.56 312 HIS A N 1
ATOM 2559 C CA . HIS A 1 312 ? 3.983 1.853 -25.283 1.00 95.56 312 HIS A CA 1
ATOM 2560 C C . HIS A 1 312 ? 3.112 2.967 -24.692 1.00 95.56 312 HIS A C 1
ATOM 2562 O O . HIS A 1 312 ? 2.110 2.658 -24.050 1.00 95.56 312 HIS A O 1
ATOM 2568 N N . SER A 1 313 ? 3.444 4.232 -24.966 1.00 94.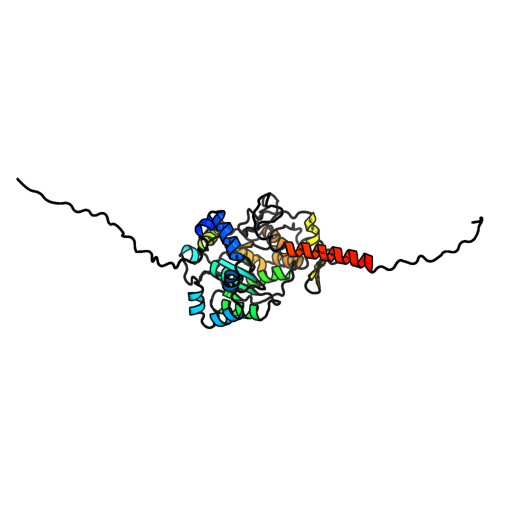75 313 SER A N 1
ATOM 2569 C CA . SER A 1 313 ? 2.812 5.413 -24.349 1.00 94.75 313 SER A CA 1
ATOM 2570 C C . SER A 1 313 ? 1.292 5.494 -24.528 1.00 94.75 313 SER A C 1
ATOM 2572 O O . SER A 1 313 ? 0.584 5.999 -23.674 1.00 94.75 313 SER A O 1
ATOM 2574 N N . LYS A 1 314 ? 0.756 4.917 -25.610 1.00 96.44 314 LYS A N 1
ATOM 2575 C CA . LYS A 1 314 ? -0.699 4.742 -25.826 1.00 96.44 314 LYS A CA 1
ATOM 2576 C C . LYS A 1 314 ? -1.429 4.023 -24.672 1.00 96.44 314 LYS A C 1
ATOM 2578 O O . LYS A 1 314 ? -2.638 4.162 -24.549 1.00 96.44 314 LYS A O 1
ATOM 2583 N N . PHE A 1 315 ? -0.716 3.225 -23.880 1.00 97.00 315 PHE A N 1
ATOM 2584 C CA . PHE A 1 315 ? -1.252 2.493 -22.728 1.00 97.00 315 PHE A CA 1
ATOM 2585 C C . PHE A 1 315 ? -0.805 3.104 -21.398 1.00 97.00 315 PHE A C 1
ATOM 2587 O O . PHE A 1 315 ? -0.836 2.419 -20.378 1.00 97.00 315 PHE A O 1
ATOM 2594 N N . ASP A 1 316 ? -0.321 4.346 -21.420 1.00 97.94 316 ASP A N 1
ATOM 2595 C CA . ASP A 1 316 ? -0.008 5.068 -20.197 1.00 97.94 316 ASP A CA 1
ATOM 2596 C C . ASP A 1 316 ? -1.301 5.371 -19.434 1.00 97.94 316 ASP A C 1
ATOM 2598 O O . ASP A 1 316 ? -2.337 5.689 -20.024 1.00 97.94 316 ASP A O 1
ATOM 2602 N N . VAL A 1 317 ? -1.237 5.214 -18.115 1.00 97.88 317 VAL A N 1
ATOM 2603 C CA . VAL A 1 317 ? -2.347 5.452 -17.192 1.00 97.88 317 VAL A CA 1
ATOM 2604 C C . VAL A 1 317 ? -1.881 6.502 -16.201 1.00 97.88 317 VAL A C 1
ATOM 2606 O O . VAL A 1 317 ? -0.949 6.247 -15.441 1.00 97.88 317 VAL A O 1
ATOM 2609 N N . THR A 1 318 ? -2.517 7.670 -16.224 1.00 96.19 318 THR A N 1
ATOM 2610 C CA . THR A 1 318 ? -2.206 8.764 -15.298 1.00 96.19 318 THR A CA 1
ATOM 2611 C C . THR A 1 318 ? -2.842 8.521 -13.928 1.00 96.19 318 THR A C 1
ATOM 2613 O O . THR A 1 318 ? -3.703 7.649 -13.766 1.00 96.19 318 THR A O 1
ATOM 2616 N N . ASP A 1 319 ? -2.466 9.332 -12.944 1.00 92.69 319 ASP A N 1
ATOM 2617 C CA . ASP A 1 319 ? -3.071 9.341 -11.610 1.00 92.69 319 ASP A CA 1
ATOM 2618 C C . ASP A 1 319 ? -4.600 9.532 -11.641 1.00 92.69 319 ASP A C 1
ATOM 2620 O O . ASP A 1 319 ? -5.312 8.834 -10.926 1.00 92.69 319 ASP A O 1
ATOM 2624 N N . ILE A 1 320 ? -5.116 10.398 -12.520 1.00 93.00 320 ILE A N 1
ATOM 2625 C CA . ILE A 1 320 ? -6.558 10.645 -12.704 1.00 93.00 320 ILE A CA 1
ATOM 2626 C C . ILE A 1 320 ? -7.313 9.443 -13.293 1.00 93.00 320 ILE A C 1
ATOM 2628 O O . ILE A 1 320 ? -8.480 9.235 -12.961 1.00 93.00 320 ILE A O 1
ATOM 2632 N N . TYR A 1 321 ? -6.681 8.660 -14.174 1.00 94.50 321 TYR A N 1
ATOM 2633 C CA . TYR A 1 321 ? -7.318 7.484 -14.783 1.00 94.50 321 TYR A CA 1
ATOM 2634 C C . TYR A 1 321 ? -7.157 6.211 -13.944 1.00 94.50 321 TYR A C 1
ATOM 2636 O O . TYR A 1 321 ? -7.921 5.258 -14.116 1.00 94.50 321 TYR A O 1
ATOM 2644 N N . SER A 1 322 ? -6.187 6.181 -13.029 1.00 95.44 322 SER A N 1
ATOM 2645 C CA . SER A 1 322 ? -6.067 5.121 -12.033 1.00 95.44 322 SER A CA 1
ATOM 2646 C C . SER A 1 322 ? -7.154 5.257 -10.965 1.00 95.44 322 SER A C 1
ATOM 2648 O O . SER A 1 322 ? -7.374 6.331 -10.413 1.00 95.44 322 SER A O 1
ATOM 2650 N N . ILE A 1 323 ? -7.787 4.146 -10.580 1.00 96.00 323 ILE A N 1
ATOM 2651 C CA . ILE A 1 323 ? -8.722 4.138 -9.442 1.00 96.00 323 ILE A CA 1
ATOM 2652 C C . ILE A 1 323 ? -8.005 3.961 -8.095 1.00 96.00 323 ILE A C 1
ATOM 2654 O O . ILE A 1 323 ? -8.663 3.853 -7.061 1.00 96.00 323 ILE A O 1
ATOM 2658 N N . SER A 1 324 ? -6.667 3.900 -8.091 1.00 94.69 324 SER A N 1
ATOM 2659 C CA . SER A 1 324 ? -5.891 3.622 -6.881 1.00 94.69 324 SER A CA 1
ATOM 2660 C C . SER A 1 324 ? -5.911 4.767 -5.875 1.00 94.69 324 SER A C 1
ATOM 2662 O O . SER A 1 324 ? -5.952 4.518 -4.666 1.00 94.69 324 SER A O 1
ATOM 2664 N N . ARG A 1 325 ? -5.878 6.023 -6.344 1.00 95.56 325 ARG A N 1
ATOM 2665 C CA . ARG A 1 325 ? -5.867 7.188 -5.459 1.00 95.56 325 ARG A CA 1
ATOM 2666 C C . ARG A 1 325 ? -6.200 8.494 -6.157 1.00 95.56 325 ARG A C 1
ATOM 2668 O O . ARG A 1 325 ? -5.626 8.811 -7.187 1.00 95.56 325 ARG A O 1
ATOM 2675 N N . LEU A 1 326 ? -7.004 9.314 -5.486 1.00 93.81 326 LEU A N 1
ATOM 2676 C CA . LEU A 1 326 ? -7.157 10.723 -5.823 1.00 93.81 326 LEU A CA 1
ATOM 2677 C C . LEU A 1 326 ? -6.159 11.563 -5.014 1.00 93.81 326 LEU A C 1
ATOM 2679 O O . LEU A 1 326 ? -6.251 11.622 -3.787 1.00 93.81 326 LEU A O 1
ATOM 2683 N N . ILE A 1 327 ? -5.223 12.220 -5.699 1.00 90.31 327 ILE A N 1
ATOM 2684 C CA . ILE A 1 327 ? -4.278 13.179 -5.112 1.00 90.31 327 ILE A CA 1
ATOM 2685 C C . ILE A 1 327 ? -4.462 14.513 -5.825 1.00 90.31 327 ILE A C 1
ATOM 2687 O O . ILE A 1 327 ? -4.532 14.567 -7.048 1.00 90.31 327 ILE A O 1
ATOM 2691 N N . LYS A 1 328 ? -4.524 15.602 -5.059 1.00 88.19 328 LYS A N 1
ATOM 2692 C CA . LYS A 1 328 ? -4.496 16.955 -5.609 1.00 88.19 328 LYS A CA 1
ATOM 2693 C C . LYS A 1 328 ? -3.097 17.537 -5.413 1.00 88.19 328 LYS A C 1
ATOM 2695 O O . LYS A 1 328 ? -2.639 17.687 -4.280 1.00 88.19 328 LYS A O 1
ATOM 2700 N N . TRP A 1 329 ? -2.413 17.818 -6.517 1.00 83.06 329 TRP A N 1
ATOM 2701 C CA . TRP A 1 329 ? -1.071 18.399 -6.525 1.00 83.06 329 TRP A CA 1
ATOM 2702 C C . TRP A 1 329 ? -1.145 19.914 -6.682 1.00 83.06 329 TRP A C 1
ATOM 2704 O O . TRP A 1 329 ? -1.769 20.386 -7.628 1.00 83.06 329 TRP A O 1
ATOM 2714 N N . GLN A 1 330 ? -0.429 20.663 -5.834 1.00 79.69 330 GLN A N 1
ATOM 2715 C CA . GLN A 1 330 ? -0.427 22.135 -5.842 1.00 79.69 330 GLN A CA 1
ATOM 2716 C C . GLN A 1 330 ? -0.140 22.742 -7.230 1.00 79.69 330 GLN A C 1
ATOM 2718 O O . GLN A 1 330 ? -0.751 23.730 -7.625 1.00 79.69 330 GLN A O 1
ATOM 2723 N N . GLY A 1 331 ? 0.760 22.128 -8.005 1.00 79.44 331 GLY A N 1
ATOM 2724 C CA . GLY A 1 331 ? 1.101 22.586 -9.357 1.00 79.44 331 GLY A CA 1
ATOM 2725 C C . GLY A 1 331 ? -0.008 22.411 -10.406 1.00 79.44 331 GLY A C 1
ATOM 2726 O O . GLY A 1 331 ? 0.133 22.920 -11.514 1.00 79.44 331 GLY A O 1
ATOM 2727 N N . HIS A 1 332 ? -1.096 21.707 -10.079 1.00 80.81 332 HIS A N 1
ATOM 2728 C CA . HIS A 1 332 ? -2.197 21.373 -10.988 1.00 80.81 332 HIS A CA 1
ATOM 2729 C C . HIS A 1 332 ? -3.558 21.927 -10.527 1.00 80.81 332 HIS A C 1
ATOM 2731 O O . HIS A 1 332 ? -4.579 21.621 -11.134 1.00 80.81 332 HIS A O 1
ATOM 2737 N N . GLU A 1 333 ? -3.608 22.739 -9.465 1.00 75.38 333 GLU A N 1
ATOM 2738 C CA . GLU A 1 333 ? -4.876 23.134 -8.823 1.00 75.38 333 GLU A CA 1
ATOM 2739 C C . GLU A 1 333 ? -5.680 24.195 -9.587 1.00 75.38 333 GLU A C 1
ATOM 2741 O O . GLU A 1 333 ? -6.856 24.395 -9.279 1.00 75.38 333 GLU A O 1
ATOM 2746 N N . GLY A 1 334 ? -5.076 24.854 -10.582 1.00 63.53 334 GLY A N 1
ATOM 2747 C CA . GLY A 1 334 ? -5.651 26.044 -11.213 1.00 63.53 334 GLY A CA 1
ATOM 2748 C C . GLY A 1 334 ? -5.776 27.224 -10.235 1.00 63.53 334 GLY A C 1
ATOM 2749 O O . GLY A 1 334 ? -5.379 27.141 -9.074 1.00 63.53 334 GLY A O 1
ATOM 2750 N N . ALA A 1 335 ? -6.323 28.350 -10.697 1.00 55.50 335 ALA A N 1
ATOM 2751 C CA . ALA A 1 335 ? -6.565 29.536 -9.869 1.00 55.50 335 ALA A CA 1
ATOM 2752 C C . ALA A 1 335 ? -7.888 29.409 -9.091 1.00 55.50 335 ALA A C 1
ATOM 2754 O O . ALA A 1 335 ? -8.856 30.109 -9.378 1.00 55.50 335 ALA A O 1
ATOM 2755 N N . VAL A 1 336 ? -7.962 28.468 -8.147 1.00 51.25 336 VAL A N 1
ATOM 2756 C CA . VAL A 1 336 ? -9.142 28.301 -7.286 1.00 51.25 336 VAL A CA 1
ATOM 2757 C C . VAL A 1 336 ? -8.744 28.551 -5.838 1.00 51.25 336 VAL A C 1
ATOM 2759 O O . VAL A 1 336 ? -7.897 27.835 -5.306 1.00 51.25 336 VAL A O 1
ATOM 2762 N N . ASP A 1 337 ? -9.404 29.523 -5.199 1.00 48.06 337 ASP A N 1
ATOM 2763 C CA . ASP A 1 337 ? -9.330 29.852 -3.765 1.00 48.06 337 ASP A CA 1
ATOM 2764 C C . ASP A 1 337 ? -9.928 28.729 -2.892 1.00 48.06 337 ASP A C 1
ATOM 2766 O O . ASP A 1 337 ? -10.888 28.898 -2.138 1.00 48.06 337 ASP A O 1
ATOM 2770 N N . GLY A 1 338 ? -9.387 27.523 -3.026 1.00 47.25 338 GLY A N 1
ATOM 2771 C CA . GLY A 1 338 ? -9.679 26.397 -2.161 1.00 47.25 338 GLY A CA 1
ATOM 2772 C C . GLY A 1 338 ? -8.748 26.450 -0.964 1.00 47.25 338 GLY A C 1
ATOM 2773 O O . GLY A 1 338 ? -7.598 26.036 -1.061 1.00 47.25 338 GLY A O 1
ATOM 2774 N N . LEU A 1 339 ? -9.258 26.921 0.172 1.00 45.03 339 LEU A N 1
ATOM 2775 C CA . LEU A 1 339 ? -8.579 26.904 1.468 1.00 45.03 339 LEU A CA 1
ATOM 2776 C C . LEU A 1 339 ? -8.466 25.460 2.013 1.00 45.03 339 LEU A C 1
ATOM 2778 O O . LEU A 1 339 ? -8.981 25.135 3.080 1.00 45.03 339 LEU A O 1
ATOM 2782 N N . TYR A 1 340 ? -7.826 24.560 1.268 1.00 41.66 340 TYR A N 1
ATOM 2783 C CA . TYR A 1 340 ? -7.248 23.351 1.842 1.00 41.66 340 TYR A CA 1
ATOM 2784 C C . TYR A 1 340 ? -5.932 23.765 2.505 1.00 41.66 340 TYR A C 1
ATOM 2786 O O . TYR A 1 340 ? -5.182 24.537 1.904 1.00 41.66 340 TYR A O 1
ATOM 2794 N N . PRO A 1 341 ? -5.615 23.305 3.732 1.00 40.09 341 PRO A N 1
ATOM 2795 C CA . PRO A 1 341 ? -4.280 23.525 4.266 1.00 40.09 341 PRO A CA 1
ATOM 2796 C C . PRO A 1 341 ? -3.301 22.990 3.228 1.00 40.09 341 PRO A C 1
ATOM 2798 O O . PRO A 1 341 ? -3.464 21.846 2.793 1.00 40.09 341 PRO A O 1
ATOM 2801 N N . ALA A 1 342 ? -2.352 23.839 2.810 1.00 35.62 342 ALA A N 1
ATOM 2802 C CA . ALA A 1 342 ? -1.270 23.466 1.910 1.00 35.62 342 ALA A CA 1
ATOM 2803 C C . ALA A 1 342 ? -0.845 22.049 2.278 1.00 35.62 342 ALA A C 1
ATOM 2805 O O . ALA A 1 342 ? -0.501 21.797 3.441 1.00 35.62 342 ALA A O 1
ATOM 2806 N N . CYS A 1 343 ? -1.012 21.119 1.334 1.00 39.25 343 CYS A N 1
ATOM 2807 C CA . CYS A 1 343 ? -0.739 19.711 1.562 1.00 39.25 343 CYS A CA 1
ATOM 2808 C C . CYS A 1 343 ? 0.596 19.619 2.316 1.00 39.25 343 CYS A C 1
ATOM 2810 O O . CYS A 1 343 ? 1.554 20.300 1.939 1.00 39.25 343 CYS A O 1
ATOM 2812 N N . LEU A 1 344 ? 0.640 18.863 3.420 1.00 38.31 344 LEU A N 1
ATOM 2813 C CA . LEU A 1 344 ? 1.725 18.815 4.425 1.00 38.31 344 LEU A CA 1
ATOM 2814 C C . LEU A 1 344 ? 3.120 18.426 3.873 1.00 38.31 344 LEU A C 1
ATOM 2816 O O . LEU A 1 344 ? 4.043 18.156 4.632 1.00 38.31 344 LEU A O 1
ATOM 2820 N N . ILE A 1 345 ? 3.290 18.431 2.557 1.00 37.28 345 ILE A N 1
ATOM 2821 C CA . ILE A 1 345 ? 4.532 18.297 1.804 1.00 37.28 345 ILE A CA 1
ATOM 2822 C C . ILE A 1 345 ? 5.263 19.656 1.683 1.00 37.28 345 ILE A C 1
ATOM 2824 O O . ILE A 1 345 ? 6.485 19.684 1.535 1.00 37.28 345 ILE A O 1
ATOM 2828 N N . ALA A 1 346 ? 4.577 20.797 1.850 1.00 30.30 346 ALA A N 1
ATOM 2829 C CA . ALA A 1 346 ? 5.202 22.126 1.741 1.00 30.30 346 ALA A CA 1
ATOM 2830 C C . ALA A 1 346 ? 6.234 22.439 2.851 1.00 30.30 346 ALA A C 1
ATOM 2832 O O . ALA A 1 346 ? 7.142 23.245 2.642 1.00 30.30 346 ALA A O 1
ATOM 2833 N N . ALA A 1 347 ? 6.165 21.765 4.005 1.00 32.81 347 ALA A N 1
ATOM 2834 C CA . ALA A 1 347 ? 7.152 21.943 5.074 1.00 32.81 347 ALA A CA 1
ATOM 2835 C C . ALA A 1 347 ? 8.533 21.355 4.716 1.00 32.81 347 ALA A C 1
ATOM 2837 O O . ALA A 1 347 ? 9.551 21.859 5.184 1.00 32.81 347 ALA A O 1
ATOM 2838 N N . GLY A 1 348 ? 8.593 20.335 3.851 1.00 33.44 348 GLY A N 1
ATOM 2839 C CA . GLY A 1 348 ? 9.861 19.731 3.432 1.00 33.44 348 GLY A CA 1
ATOM 2840 C C . GLY A 1 348 ? 10.661 20.636 2.495 1.00 33.44 348 GLY A C 1
ATOM 2841 O O . GLY A 1 348 ? 11.863 20.807 2.667 1.00 33.44 348 GLY A O 1
ATOM 2842 N N . ILE A 1 349 ? 9.990 21.282 1.539 1.00 43.41 349 ILE A N 1
ATOM 2843 C CA . ILE A 1 349 ? 10.657 22.117 0.527 1.00 43.41 349 ILE A CA 1
ATOM 2844 C C . ILE A 1 349 ? 11.143 23.440 1.139 1.00 43.41 349 ILE A C 1
ATOM 2846 O O . ILE A 1 349 ? 12.245 23.892 0.829 1.00 43.41 349 ILE A O 1
ATOM 2850 N N . PHE A 1 350 ? 10.373 24.029 2.062 1.00 34.78 350 PHE A N 1
ATOM 2851 C CA . PHE A 1 350 ? 10.745 25.296 2.699 1.00 34.78 350 PHE A CA 1
ATOM 2852 C C . PHE A 1 350 ? 11.924 25.141 3.676 1.00 34.78 350 PHE A C 1
ATOM 2854 O O . PHE A 1 350 ? 12.806 25.997 3.716 1.00 34.78 350 PHE A O 1
ATOM 2861 N N . ILE A 1 351 ? 11.999 24.018 4.404 1.00 46.38 351 ILE A N 1
ATOM 2862 C CA . ILE A 1 351 ? 13.139 23.710 5.284 1.00 46.38 351 ILE A CA 1
ATOM 2863 C C . ILE A 1 351 ? 14.397 23.400 4.461 1.00 46.38 351 ILE A 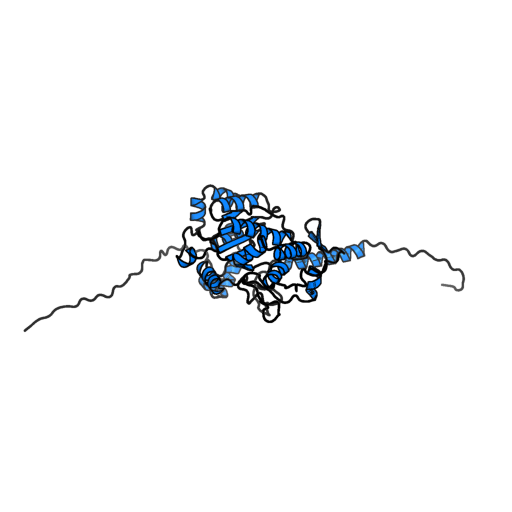C 1
ATOM 2865 O O . ILE A 1 351 ? 15.474 23.868 4.816 1.00 46.38 351 ILE A O 1
ATOM 2869 N N . ILE A 1 352 ? 14.282 22.693 3.331 1.00 49.50 352 ILE A N 1
ATOM 2870 C CA . ILE A 1 352 ? 15.430 22.426 2.446 1.00 49.50 352 ILE A CA 1
ATOM 2871 C C . ILE A 1 352 ? 15.983 23.729 1.849 1.00 49.50 352 ILE A C 1
ATOM 2873 O O . ILE A 1 352 ? 17.198 23.912 1.815 1.00 49.50 352 ILE A O 1
ATOM 2877 N N . LEU A 1 353 ? 15.116 24.661 1.437 1.00 49.31 353 LEU A N 1
ATOM 2878 C CA . LEU A 1 353 ? 15.538 25.980 0.949 1.00 49.31 353 LEU A CA 1
ATOM 2879 C C . LEU A 1 353 ? 16.194 26.822 2.050 1.00 49.31 353 LEU A C 1
ATOM 2881 O O . LEU A 1 353 ? 17.236 27.428 1.803 1.00 49.31 353 LEU A O 1
ATOM 2885 N N . LEU A 1 354 ? 15.648 26.814 3.271 1.00 52.88 354 LEU A N 1
ATOM 2886 C CA . LEU A 1 354 ? 16.237 27.512 4.419 1.00 52.88 354 LEU A CA 1
ATOM 2887 C C . LEU A 1 354 ? 17.589 26.917 4.835 1.00 52.88 354 LEU A C 1
ATOM 2889 O O . LEU A 1 354 ? 18.520 27.671 5.100 1.00 52.88 354 LEU A O 1
ATOM 2893 N N . LEU A 1 355 ? 17.736 25.589 4.835 1.00 55.56 355 LEU A N 1
ATOM 2894 C CA . LEU A 1 355 ? 19.004 24.919 5.141 1.00 55.56 355 LEU A CA 1
ATOM 2895 C C . LEU A 1 355 ? 20.045 25.120 4.030 1.00 55.56 355 LEU A C 1
ATOM 2897 O O . LEU A 1 355 ? 21.225 25.293 4.329 1.00 55.56 355 LEU A O 1
ATOM 2901 N N . ALA A 1 356 ? 19.627 25.169 2.760 1.00 55.09 356 ALA A N 1
ATOM 2902 C CA . ALA A 1 356 ? 20.509 25.495 1.641 1.00 55.09 356 ALA A CA 1
ATOM 2903 C C . ALA A 1 356 ? 20.995 26.953 1.704 1.00 55.09 356 ALA A C 1
ATOM 2905 O O . ALA A 1 356 ? 22.188 27.207 1.542 1.00 55.09 356 ALA A O 1
ATOM 2906 N N . LEU A 1 357 ? 20.105 27.902 2.016 1.00 61.31 357 LEU A N 1
ATOM 2907 C CA . LEU A 1 357 ? 20.462 29.305 2.257 1.00 61.31 357 LEU A CA 1
ATOM 2908 C C . LEU A 1 357 ? 21.389 29.453 3.468 1.00 61.31 357 LEU A C 1
ATOM 2910 O O . LEU A 1 357 ? 22.388 30.163 3.382 1.00 61.31 357 LEU A O 1
ATOM 2914 N N . TYR A 1 358 ? 21.126 28.731 4.560 1.00 64.12 358 TYR A N 1
ATOM 2915 C CA . TYR A 1 358 ? 21.983 28.744 5.745 1.00 64.12 358 TYR A CA 1
ATOM 2916 C C . TYR A 1 358 ? 23.373 28.156 5.457 1.00 64.12 358 TYR A C 1
ATOM 2918 O O . TYR A 1 358 ? 24.377 28.713 5.890 1.00 64.12 358 TYR A O 1
ATOM 2926 N N . ALA A 1 359 ? 23.469 27.086 4.661 1.00 57.16 359 ALA A N 1
ATOM 2927 C CA . ALA A 1 359 ? 24.746 26.498 4.252 1.00 57.16 359 ALA A CA 1
ATOM 2928 C C . ALA A 1 359 ? 25.558 27.410 3.311 1.00 57.16 359 ALA A C 1
ATOM 2930 O O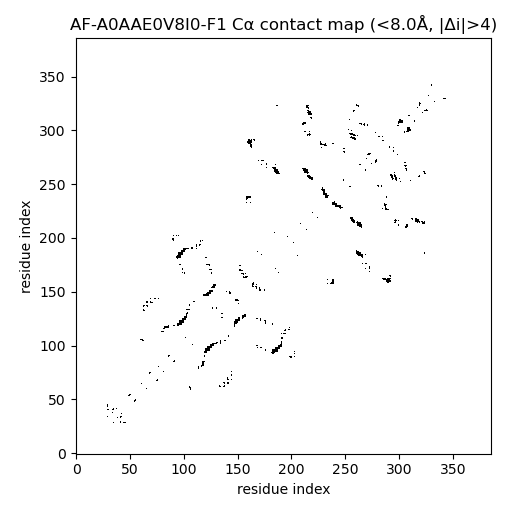 . ALA A 1 359 ? 26.790 27.435 3.385 1.00 57.16 359 ALA A O 1
ATOM 2931 N N . ILE A 1 360 ? 24.886 28.172 2.440 1.00 62.94 360 ILE A N 1
ATOM 2932 C CA . ILE A 1 360 ? 25.524 29.173 1.572 1.00 62.94 360 ILE A CA 1
ATOM 2933 C C . ILE A 1 360 ? 26.031 30.350 2.413 1.00 62.94 360 ILE A C 1
ATOM 2935 O O . ILE A 1 360 ? 27.199 30.720 2.299 1.00 62.94 360 ILE A O 1
ATOM 2939 N N . LEU A 1 361 ? 25.203 30.879 3.318 1.00 56.19 361 LEU A N 1
ATOM 2940 C CA . LEU A 1 361 ? 25.582 31.978 4.208 1.00 56.19 361 LEU A CA 1
ATOM 2941 C C . LEU A 1 361 ? 26.706 31.573 5.177 1.00 56.19 361 LEU A C 1
ATOM 2943 O O . LEU A 1 361 ? 27.652 32.334 5.361 1.00 56.19 361 LEU A O 1
ATOM 2947 N N . TRP A 1 362 ? 26.691 30.346 5.708 1.00 49.91 362 TRP A N 1
ATOM 2948 C CA . TRP A 1 362 ? 27.770 29.813 6.548 1.00 49.91 362 TRP A CA 1
ATOM 2949 C C . TRP A 1 362 ? 29.099 29.696 5.788 1.00 49.91 362 TRP A C 1
ATOM 2951 O O . TRP A 1 362 ? 30.147 30.075 6.310 1.00 49.91 362 TRP A O 1
ATOM 2961 N N . LYS A 1 363 ? 29.083 29.244 4.525 1.00 47.59 363 LYS A N 1
ATOM 2962 C CA . LYS A 1 363 ? 30.291 29.232 3.677 1.00 47.59 363 LYS A CA 1
ATOM 2963 C C . LYS A 1 363 ? 30.825 30.639 3.396 1.00 47.59 363 LYS A C 1
ATOM 2965 O O . LYS A 1 363 ? 32.044 30.810 3.334 1.00 47.59 363 LYS A O 1
ATOM 2970 N N . CYS A 1 364 ? 29.946 31.632 3.267 1.00 47.31 364 CYS A N 1
ATOM 2971 C CA . CYS A 1 364 ? 30.332 33.032 3.086 1.00 47.31 364 CYS A CA 1
ATOM 2972 C C . CYS A 1 364 ? 30.867 33.678 4.375 1.00 47.31 364 CYS A C 1
ATOM 2974 O O . CYS A 1 364 ? 31.744 34.530 4.291 1.00 47.31 364 CYS A O 1
ATOM 2976 N N . MET A 1 365 ? 30.392 33.261 5.553 1.00 49.91 365 MET A N 1
ATOM 2977 C CA . MET A 1 365 ? 30.805 33.835 6.841 1.00 49.91 365 MET A CA 1
ATOM 2978 C C . MET A 1 365 ? 32.042 33.167 7.462 1.00 49.91 365 MET A C 1
ATOM 2980 O O . MET A 1 365 ? 32.738 33.805 8.245 1.00 49.91 365 MET A O 1
ATOM 2984 N N . VAL A 1 366 ? 32.335 31.904 7.124 1.00 45.47 366 VAL A N 1
ATOM 2985 C CA . VAL A 1 366 ? 33.412 31.116 7.764 1.00 45.47 366 VAL A CA 1
ATOM 2986 C C . VAL A 1 366 ? 34.635 30.909 6.855 1.00 45.47 366 VAL A C 1
ATOM 2988 O O . VAL A 1 366 ? 35.636 30.343 7.287 1.00 45.47 366 VAL A O 1
ATOM 2991 N N . SER A 1 367 ? 34.625 31.405 5.612 1.00 39.06 367 SER A N 1
ATOM 2992 C CA . SER A 1 367 ? 35.833 31.402 4.769 1.00 39.06 367 SER A CA 1
ATOM 2993 C C . SER A 1 367 ? 36.756 32.574 5.147 1.00 39.06 367 SER A C 1
ATOM 2995 O O . SER A 1 367 ? 36.382 33.724 4.915 1.00 39.06 367 SER A O 1
ATOM 2997 N N . PRO A 1 368 ? 37.970 32.343 5.688 1.00 39.53 368 PRO A N 1
ATOM 2998 C CA . PRO A 1 368 ? 38.916 33.423 5.925 1.00 39.53 368 PRO A CA 1
ATOM 2999 C C . PRO A 1 368 ? 39.460 33.939 4.583 1.00 39.53 368 PRO A C 1
ATOM 3001 O O . PRO A 1 368 ? 39.624 33.154 3.642 1.00 39.53 368 PRO A O 1
ATOM 3004 N N . PRO A 1 369 ? 39.798 35.235 4.472 1.00 41.81 369 PRO A N 1
ATOM 3005 C CA . PRO A 1 369 ? 40.399 35.770 3.261 1.00 41.81 369 PRO A CA 1
ATOM 3006 C C . PRO A 1 369 ? 41.738 35.068 3.007 1.00 41.81 369 PRO A C 1
ATOM 3008 O O . PRO A 1 369 ? 42.645 35.085 3.843 1.00 41.81 369 PRO A O 1
ATOM 3011 N N . GLN A 1 370 ? 41.867 34.443 1.836 1.00 43.94 370 GLN A N 1
ATOM 3012 C CA . GLN A 1 370 ? 43.131 33.902 1.343 1.00 43.94 370 GLN A CA 1
ATOM 3013 C C . GLN A 1 370 ? 44.143 35.054 1.234 1.00 43.94 370 GLN A C 1
ATOM 3015 O O . GLN A 1 370 ? 44.083 35.873 0.317 1.00 43.94 370 GLN A O 1
ATOM 3020 N N . ARG A 1 371 ? 45.082 35.135 2.186 1.00 39.94 371 ARG A N 1
ATOM 3021 C CA . ARG A 1 371 ? 46.268 35.998 2.094 1.00 39.94 371 ARG A CA 1
ATOM 3022 C C . ARG A 1 371 ? 47.107 35.539 0.900 1.00 39.94 371 ARG A C 1
ATOM 3024 O O . ARG A 1 371 ? 47.852 34.565 0.993 1.00 39.94 371 ARG A O 1
ATOM 3031 N N . GLY A 1 372 ? 47.000 36.262 -0.212 1.00 38.25 372 GLY A N 1
ATOM 3032 C CA . GLY A 1 372 ? 47.879 36.102 -1.365 1.00 38.25 372 GLY A CA 1
ATOM 3033 C C . GLY A 1 372 ? 49.343 36.278 -0.956 1.00 38.25 372 GLY A C 1
ATOM 3034 O O . GLY A 1 372 ? 49.741 37.315 -0.421 1.00 38.25 372 GLY A O 1
ATOM 3035 N N . LYS A 1 373 ? 50.158 35.245 -1.187 1.00 37.38 373 LYS A N 1
ATOM 3036 C CA . LYS A 1 373 ? 51.611 35.309 -1.010 1.00 37.38 373 LYS A CA 1
ATOM 3037 C C . LYS A 1 373 ? 52.199 36.323 -1.997 1.00 37.38 373 LYS A C 1
ATOM 3039 O O . LYS A 1 373 ? 52.073 36.172 -3.209 1.00 37.38 373 LYS A O 1
ATOM 3044 N N . ARG A 1 374 ? 52.884 37.329 -1.445 1.00 34.53 374 ARG A N 1
ATOM 3045 C CA . ARG A 1 374 ? 53.777 38.263 -2.146 1.00 34.53 374 ARG A CA 1
ATOM 3046 C C . ARG A 1 374 ? 54.747 37.502 -3.062 1.00 34.53 374 ARG A C 1
ATOM 3048 O O . ARG A 1 374 ? 55.569 36.735 -2.566 1.00 34.53 374 ARG A O 1
ATOM 3055 N N . LYS A 1 375 ? 54.740 37.806 -4.363 1.00 37.91 375 LYS A N 1
ATOM 3056 C CA . LYS A 1 375 ? 55.940 37.715 -5.207 1.00 37.91 375 LYS A CA 1
ATOM 3057 C C . LYS A 1 375 ? 56.584 39.102 -5.246 1.00 37.91 375 LYS A C 1
ATOM 3059 O O . LYS A 1 375 ? 55.980 40.053 -5.726 1.00 37.91 375 LYS A O 1
ATOM 3064 N N . ARG A 1 376 ? 57.794 39.213 -4.689 1.00 32.91 376 ARG A N 1
ATOM 3065 C CA . ARG A 1 376 ? 58.703 40.346 -4.913 1.00 32.91 376 ARG A CA 1
ATOM 3066 C C . ARG A 1 376 ? 59.182 40.284 -6.363 1.00 32.91 376 ARG A C 1
ATOM 3068 O O . ARG A 1 376 ? 59.841 39.312 -6.716 1.00 32.91 376 ARG A O 1
ATOM 3075 N N . ILE A 1 377 ? 58.921 41.327 -7.145 1.00 35.50 377 ILE A N 1
ATOM 3076 C CA . ILE A 1 377 ? 59.798 41.752 -8.241 1.00 35.50 377 ILE A CA 1
ATOM 3077 C C . ILE A 1 377 ? 60.034 43.257 -8.064 1.00 35.50 377 ILE A C 1
ATOM 3079 O O . ILE A 1 377 ? 59.140 44.008 -7.686 1.00 35.50 377 ILE A O 1
ATOM 3083 N N . LEU A 1 378 ? 61.304 43.616 -8.195 1.00 31.91 378 LEU A N 1
ATOM 3084 C CA . LEU A 1 378 ? 61.967 44.871 -7.860 1.00 31.91 378 LEU A CA 1
ATOM 3085 C C . LEU A 1 378 ? 61.870 45.913 -8.989 1.00 31.91 378 LEU A C 1
ATOM 3087 O O . LEU A 1 378 ? 61.941 45.527 -10.150 1.00 31.91 378 LEU A O 1
ATOM 3091 N N . LYS A 1 379 ? 61.924 47.197 -8.575 1.00 32.41 379 LYS A N 1
ATOM 3092 C CA . LYS A 1 379 ? 62.265 48.440 -9.323 1.00 32.41 379 LYS A CA 1
ATOM 3093 C C . LYS A 1 379 ? 61.223 48.899 -10.348 1.00 32.41 379 LYS A C 1
ATOM 3095 O O . LYS A 1 379 ? 60.720 48.091 -11.104 1.00 32.41 379 LYS A O 1
ATOM 3100 N N . GLY A 1 380 ? 60.856 50.166 -10.500 1.00 29.42 380 GLY A N 1
ATOM 3101 C CA . GLY A 1 380 ? 61.143 51.508 -9.959 1.00 29.42 380 GLY A CA 1
ATOM 3102 C C . GLY A 1 380 ? 60.000 52.377 -10.547 1.00 29.42 380 GLY A C 1
ATOM 3103 O O . GLY A 1 380 ? 59.258 51.890 -11.392 1.00 29.42 380 GLY A O 1
ATOM 3104 N N . THR A 1 381 ? 59.666 53.607 -10.186 1.00 30.92 381 THR A N 1
ATOM 3105 C CA . THR A 1 381 ? 60.405 54.804 -9.784 1.00 30.92 381 THR A CA 1
ATOM 3106 C C . THR A 1 381 ? 59.328 55.896 -9.664 1.00 30.92 381 THR A C 1
ATOM 3108 O O . THR A 1 381 ? 58.411 55.893 -10.480 1.00 30.92 381 THR A O 1
ATOM 3111 N N . ASN A 1 382 ? 59.530 56.853 -8.749 1.00 28.64 382 ASN A N 1
ATOM 3112 C CA . ASN A 1 382 ? 58.957 58.215 -8.737 1.00 28.64 382 ASN A CA 1
ATOM 3113 C C . ASN A 1 382 ? 57.435 58.310 -8.439 1.00 28.64 382 ASN A C 1
ATOM 3115 O O . ASN A 1 382 ? 56.659 57.474 -8.870 1.00 28.64 382 ASN A O 1
ATOM 3119 N N . ALA A 1 383 ? 56.892 59.288 -7.713 1.00 30.11 383 ALA A N 1
ATOM 3120 C CA . ALA A 1 383 ? 57.413 60.527 -7.147 1.00 30.11 383 ALA A CA 1
ATOM 3121 C C . ALA A 1 383 ? 56.381 61.071 -6.118 1.00 30.11 383 ALA A C 1
ATOM 3123 O O . ALA A 1 383 ? 55.185 60.911 -6.335 1.00 30.11 383 ALA A O 1
ATOM 3124 N N . THR A 1 384 ? 56.885 61.675 -5.030 1.00 28.53 384 THR A N 1
ATOM 3125 C CA . THR A 1 384 ? 56.436 62.915 -4.328 1.00 28.53 384 THR A CA 1
ATOM 3126 C C . THR A 1 384 ? 54.936 63.261 -4.227 1.00 28.53 384 THR A C 1
ATOM 3128 O O . THR A 1 384 ? 54.268 63.417 -5.240 1.00 28.53 384 THR A O 1
ATOM 3131 N N . CYS A 1 385 ? 54.408 63.357 -2.992 1.00 23.19 385 CYS A N 1
ATOM 3132 C CA . CYS A 1 385 ? 54.158 64.593 -2.189 1.00 23.19 385 CYS A CA 1
ATOM 3133 C C . CYS A 1 385 ? 52.835 65.294 -2.571 1.00 23.19 385 CYS A C 1
ATOM 3135 O O . CYS A 1 385 ? 52.539 65.427 -3.749 1.00 23.19 385 CYS A O 1
ATOM 3137 N N . LEU A 1 386 ? 51.974 65.740 -1.655 1.00 36.31 386 LEU A N 1
ATOM 3138 C CA . LEU A 1 386 ? 52.150 66.326 -0.317 1.00 36.31 386 LEU A CA 1
ATOM 3139 C C . LEU A 1 386 ? 51.209 65.708 0.722 1.00 36.31 386 LEU A C 1
ATOM 3141 O O . LEU A 1 386 ? 50.081 65.330 0.333 1.00 36.31 386 LEU A O 1
#

Solvent-accessible surface area (backbone atoms only — not comparable to full-atom values): 22640 Å² total; per-residue (Å²): 131,87,80,91,86,83,90,88,82,81,81,85,78,84,74,84,78,80,77,88,82,83,78,80,94,73,81,86,73,67,55,68,66,45,49,74,73,63,37,68,65,41,49,50,50,47,56,56,47,69,70,35,70,68,52,61,56,73,73,60,73,52,43,68,55,43,39,62,47,35,75,43,38,68,59,34,40,60,75,73,62,54,56,81,56,69,94,41,70,72,48,52,76,49,18,42,32,36,32,37,45,33,56,69,58,61,60,46,38,52,54,35,49,57,74,72,54,43,62,62,31,39,37,29,35,32,55,30,66,79,30,54,67,57,50,55,49,18,49,50,34,56,34,72,59,39,96,49,35,42,71,34,92,54,68,34,68,60,33,72,54,32,35,39,54,44,48,39,52,51,36,23,50,52,51,54,58,68,76,45,88,74,48,52,36,40,37,56,46,46,45,84,55,74,82,94,60,54,72,62,55,47,45,52,55,55,56,72,42,73,63,41,50,32,40,20,25,30,76,49,57,76,83,59,44,69,32,58,49,29,31,36,46,78,55,97,78,42,69,38,81,49,94,48,72,45,76,78,57,71,95,77,52,75,72,19,29,37,50,75,42,38,32,35,24,46,60,31,53,49,40,57,76,68,34,68,71,44,45,54,48,50,67,66,40,47,36,18,52,39,30,39,31,29,51,58,20,25,53,41,35,37,90,88,39,62,44,48,39,67,83,47,71,94,56,44,29,50,56,86,74,16,83,45,52,94,79,90,51,85,94,71,61,71,99,60,97,65,89,61,77,74,62,88,64,60,63,57,58,55,50,51,52,50,51,51,51,49,54,51,51,47,54,67,72,68,58,73,83,82,79,77,77,83,80,90,81,82,88,86,78,89,79,83,88,134

pLDDT: mean 82.37, std 24.98, range [22.41, 98.94]

Nearest PDB structures (foldseek):
  3otk-assembly5_A  TM=9.664E-01  e=3.413E-42  Mus musculus
  3otk-assembly6_D  TM=9.703E-01  e=2.148E-40  Mus musculus
  3otk-assembly6_C  TM=9.647E-01  e=1.208E-40  Mus musculus
  2gam-assembly1_A  TM=9.685E-01  e=3.033E-40  Mus musculus
  2gam-assembly2_D  TM=9.574E-01  e=8.544E-40  Mus musculus